Protein 6UAX (pdb70)

Sequence (514 aa):
GCKRGLAYGYHSKADMDVLSSPPAAVSWWYNWTHVVPDEGVRPDYYRTLGVDYVPMVWGGGGGNNLDSSAAAGRIASSEIPEGARFLLGFNEPNFGAQADLSAAEAAALWPHVEAVADARGLALVSPAVNFCGGDCQETDPFKYLDDFFAACSGCRVDYIGIHIYTGCKGEGDNQAQWLINHVETYKSSRFDKPLWLTEFACDSAGSLAEQKEFLVDALAYLENNEPRIAKKYAWFSGRADNVRHASLLGDDGELNELGQAYVSSAPQHACCKRGLAYGYHSKADMDVLSPAVSSWWYNWTHVPDEGVRPDYYRTLGVDYVPMVWGGGNLDSAAAGRIASEIPEGARFLLGFNEPNFGAQADLSAAEAAALWPHVEAVADARGLALVSPAVNFCGGDCQETDPFKYLDDFFAACSGCRVDYIGIHIYTGCKGEGDDNQAQWLINHVETYKSRFDKPLWLTEFACDSAGSLAEQKEFLVVDALAYLENEPRIAKYAWFSGRADNVRHASLLGDDGELNELGQAYVSAPQHA

B-factor: mean 14.83, std 9.63, range [4.92, 123.72]

Organism: Sorangium cellulosum (strain So ce56) (NCBI:txid448385)

Structure (mmCIF, N/CA/C/O backbone):
data_6UAX
#
_entry.id   6UAX
#
_cell.length_a   46.756
_cell.length_b   65.628
_cell.length_c   86.551
_cell.angle_alpha   90.000
_cell.angle_beta   95.960
_cell.angle_gamma   90.000
#
_symmetry.space_group_name_H-M   'P 1 21 1'
#
loop_
_entity.id
_entity.type
_entity.pdbx_description
1 polymer 'Hypothetical serine rich protein'
2 non-polymer 2-AMINO-2-HYDROXYMETHYL-PROPANE-1,3-DIOL
3 non-polymer '4-(2-HYDROXYETHYL)-1-PIPERAZINE ETHANESULFONIC ACID'
4 non-polymer 'CALCIUM ION'
5 non-polymer 'CHLORIDE ION'
6 water water
#
loop_
_atom_site.group_PDB
_atom_site.id
_atom_site.type_symbol
_atom_site.label_atom_id
_atom_site.label_alt_id
_atom_site.label_comp_id
_atom_site.label_asym_id
_atom_site.label_entity_id
_atom_site.label_seq_id
_atom_site.pdbx_PDB_ins_code
_atom_site.Cartn_x
_atom_site.Cartn_y
_atom_site.Cartn_z
_atom_site.occupancy
_atom_site.B_iso_or_equiv
_atom_site.auth_seq_id
_atom_site.auth_comp_id
_atom_site.auth_asym_id
_atom_site.auth_atom_id
_atom_site.pdbx_PDB_model_num
ATOM 1 N N . GLY A 1 93 ? -13.269 34.865 57.946 1.00 83.06 99 GLY A N 1
ATOM 2 C CA . GLY A 1 93 ? -12.750 34.772 59.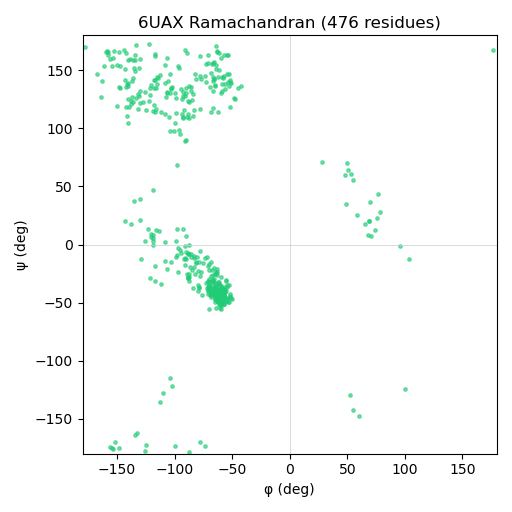351 1.00 118.08 99 GLY A CA 1
ATOM 3 C C . GLY A 1 93 ? -11.399 34.049 59.428 1.00 19.93 99 GLY A C 1
ATOM 4 O O . GLY A 1 93 ? -10.465 34.563 58.992 1.00 26.49 99 GLY A O 1
ATOM 5 N N . CYS A 1 94 ? -11.321 32.821 59.975 1.00 21.17 100 CYS A N 1
ATOM 6 C CA . CYS A 1 94 ? -10.026 32.182 60.292 1.00 19.65 100 CYS A CA 1
ATOM 7 C C . CYS A 1 94 ? -9.517 31.573 58.970 1.00 10.79 100 CYS A C 1
ATOM 8 O O . CYS A 1 94 ? -10.307 31.034 58.136 1.00 15.29 100 CYS A O 1
ATOM 11 N N . LYS A 1 95 ? -8.223 31.625 58.730 1.00 8.73 101 LYS A N 1
ATOM 12 C CA . LYS A 1 95 ? -7.700 31.329 57.379 1.00 9.01 101 LYS A CA 1
ATOM 13 C C . LYS A 1 95 ? -7.435 29.787 57.182 1.00 7.15 101 LYS A C 1
ATOM 14 O O . LYS A 1 95 ? -7.382 29.363 56.034 1.00 8.98 101 LYS A O 1
ATOM 20 N N . ARG A 1 96 ? -7.141 29.075 58.262 1.00 8.37 102 ARG A N 1
ATOM 21 C CA . ARG A 1 96 ? -6.453 27.738 58.134 1.00 8.65 102 ARG A CA 1
ATOM 22 C C . ARG A 1 96 ? -7.440 26.579 57.840 1.00 8.11 102 ARG A C 1
ATOM 23 O O . ARG A 1 96 ? -8.361 26.326 58.605 1.00 8.99 102 ARG A O 1
ATOM 31 N N . GLY A 1 97 ? -7.233 26.025 56.654 1.00 7.57 103 GLY A N 1
ATOM 32 C CA . GLY A 1 97 ? -8.092 24.947 56.139 1.00 8.76 103 GLY A CA 1
ATOM 33 C C . GLY A 1 97 ? -7.310 23.687 55.749 1.00 8.35 103 GLY A C 1
ATOM 34 O O . GLY A 1 97 ? -6.082 23.616 55.880 1.00 9.34 103 GLY A O 1
ATOM 35 N N . LEU A 1 98 ? -8.031 22.725 55.128 1.00 7.39 104 LEU A N 1
ATOM 36 C CA . LEU A 1 98 ? -7.432 21.500 54.629 1.00 7.53 104 LEU A CA 1
ATOM 37 C C . LEU A 1 98 ? -8.085 21.081 53.320 1.00 7.41 104 LEU A C 1
ATOM 38 O O . LEU A 1 98 ? -9.307 21.167 53.194 1.00 7.76 104 LEU A O 1
ATOM 43 N N . ALA A 1 99 ? -7.269 20.570 52.411 1.00 7.00 105 ALA A N 1
ATOM 44 C CA . ALA A 1 99 ? -7.735 19.995 51.160 1.00 6.71 105 ALA A CA 1
ATOM 45 C C . ALA A 1 99 ? -7.743 18.450 51.289 1.00 7.19 105 ALA A C 1
ATOM 46 O O . ALA A 1 99 ? -6.626 17.936 51.171 1.00 7.88 105 ALA A O 1
ATOM 48 N N . TYR A 1 100 ? -8.895 17.869 51.580 1.00 8.49 106 TYR A N 1
ATOM 49 C CA . TYR A 1 100 ? -8.915 16.404 51.885 1.00 9.71 106 TYR A CA 1
ATOM 50 C C . TYR A 1 100 ? -10.367 16.013 51.859 1.00 8.55 106 TYR A C 1
ATOM 51 O O . TYR A 1 100 ? -11.219 16.685 52.388 1.00 9.36 106 TYR A O 1
ATOM 60 N N . GLY A 1 101 ? -10.591 14.739 51.402 1.00 9.13 107 GLY A N 1
ATOM 61 C CA . GLY A 1 101 ? -11.987 14.267 51.228 1.00 9.43 107 GLY A CA 1
ATOM 62 C C . GLY A 1 101 ? -12.338 12.983 52.022 1.00 9.26 107 GLY A C 1
ATOM 63 O O . GLY A 1 101 ? -13.479 12.509 51.811 1.00 10.13 107 GLY A O 1
ATOM 64 N N . TYR A 1 102 ? -11.518 12.590 52.957 1.00 8.91 108 TYR A N 1
ATOM 65 C CA . TYR A 1 102 ? -11.717 11.272 53.653 1.00 9.68 108 TYR A CA 1
ATOM 66 C C . TYR A 1 102 ? -11.549 11.427 55.146 1.00 8.77 108 TYR A C 1
ATOM 67 O O . TYR A 1 102 ? -11.032 10.540 55.829 1.00 9.03 108 TYR A O 1
ATOM 76 N N . HIS A 1 103 ? -12.015 12.551 55.729 1.00 9.53 109 HIS A N 1
ATOM 77 C CA . HIS A 1 103 ? -12.017 12.716 57.187 1.00 9.55 109 HIS A CA 1
ATOM 78 C C . HIS A 1 103 ? -12.956 11.696 57.857 1.00 8.01 109 HIS A C 1
ATOM 79 O O . HIS A 1 103 ? -14.149 11.567 57.471 1.00 8.72 109 HIS A O 1
ATOM 86 N N . SER A 1 104 ? -12.476 11.133 58.951 1.00 7.34 110 SER A N 1
ATOM 87 C CA . SER A 1 104 ? -13.314 10.486 59.975 1.00 8.47 110 SER A CA 1
ATOM 88 C C . SER A 1 104 ? -13.708 11.507 61.031 1.00 8.67 110 SER A C 1
ATOM 89 O O . SER A 1 104 ? -13.118 12.640 61.117 1.00 8.45 110 SER A O 1
ATOM 92 N N . LYS A 1 105 ? -14.668 11.188 61.890 1.00 9.01 111 LYS A N 1
ATOM 93 C CA . LYS A 1 105 ? -14.963 12.023 63.055 1.00 7.84 111 LYS A CA 1
ATOM 94 C C . LYS A 1 105 ? -13.720 12.305 63.880 1.00 8.06 111 LYS A C 1
ATOM 95 O O . LYS A 1 105 ? -13.511 13.448 64.371 1.00 9.09 111 LYS A O 1
ATOM 101 N N . ALA A 1 106 ? -12.989 11.236 64.191 1.00 8.63 112 ALA A N 1
ATOM 102 C CA . ALA A 1 106 ? -11.794 11.383 65.031 1.00 9.44 112 ALA A CA 1
ATOM 103 C C . ALA A 1 106 ? -10.740 12.270 64.348 1.00 8.37 112 ALA A C 1
ATOM 104 O O . ALA A 1 106 ? -10.057 13.034 65.052 1.00 8.28 112 ALA A O 1
ATOM 106 N N . ASP A 1 107 ? -10.549 12.109 63.057 1.00 8.51 113 ASP A N 1
ATOM 107 C CA . ASP A 1 107 ? -9.647 13.012 62.309 1.00 7.98 113 ASP A CA 1
ATOM 108 C C . ASP A 1 107 ? -10.058 14.475 62.500 1.00 7.48 113 ASP A C 1
ATOM 109 O O . ASP A 1 107 ? -9.183 15.302 62.829 1.00 8.45 113 ASP A O 1
ATOM 114 N N . MET A 1 108 ? -11.341 14.742 62.327 1.00 8.66 114 MET A N 1
ATOM 115 C CA . MET A 1 108 ? -11.782 16.166 62.440 1.00 8.82 114 MET A CA 1
ATOM 116 C C . MET A 1 108 ? -11.703 16.634 63.908 1.00 8.52 114 MET A C 1
ATOM 117 O O . MET A 1 108 ? -11.363 17.802 64.160 1.00 9.25 114 MET A O 1
ATOM 122 N N . ASP A 1 109 ? -11.906 15.728 64.877 1.00 9.25 115 ASP A N 1
ATOM 123 C CA . ASP A 1 109 ? -11.721 16.090 66.305 1.00 9.44 115 ASP A CA 1
ATOM 124 C C . ASP A 1 109 ? -10.323 16.689 66.519 1.00 8.26 115 ASP A C 1
ATOM 125 O O . ASP A 1 109 ? -10.209 17.698 67.236 1.00 10.16 115 ASP A O 1
ATOM 130 N N . VAL A 1 110 ? -9.267 16.084 65.968 1.00 8.26 116 VAL A N 1
ATOM 131 C CA . VAL A 1 110 ? -7.888 16.498 66.304 1.00 8.50 116 VAL A CA 1
ATOM 132 C C . VAL A 1 110 ? -7.436 17.688 65.436 1.00 8.13 116 VAL A C 1
ATOM 133 O O . VAL A 1 110 ? -6.514 18.402 65.860 1.00 8.71 116 VAL A O 1
ATOM 137 N N . LEU A 1 111 ? -8.049 17.887 64.288 1.00 7.43 117 LEU A N 1
ATOM 138 C CA . LEU A 1 111 ? -7.695 19.014 63.395 1.00 8.11 117 LEU A CA 1
ATOM 139 C C . LEU A 1 111 ? -8.412 20.301 63.844 1.00 8.37 117 LEU A C 1
ATOM 140 O O . LEU A 1 111 ? -7.858 21.406 63.735 1.00 9.80 117 LEU A O 1
ATOM 145 N N A SER A 1 112 ? -9.689 20.183 64.215 0.57 8.63 118 SER A N 1
ATOM 146 N N B SER A 1 112 ? -9.630 20.208 64.352 0.43 9.22 118 SER A N 1
ATOM 147 C CA A SER A 1 112 ? -10.638 21.299 64.481 0.57 9.28 118 SER A CA 1
ATOM 148 C CA B SER A 1 112 ? -10.445 21.385 64.737 0.43 8.73 118 SER A CA 1
ATOM 149 C C A SER A 1 112 ? -10.136 22.327 65.493 0.57 8.85 118 SER A C 1
ATOM 150 C C B SER A 1 112 ? -10.364 21.679 66.224 0.43 8.95 118 SER A C 1
ATOM 151 O O A SER A 1 112 ? -10.685 23.439 65.490 0.57 10.78 118 SER A O 1
ATOM 152 O O B SER A 1 112 ? -10.135 20.730 66.985 0.43 11.48 118 SER A O 1
ATOM 157 N N A PRO A 1 113 ? -9.190 22.069 66.418 0.57 9.82 119 PRO A N 1
ATOM 158 N N B PRO A 1 113 ? -10.210 22.949 66.648 0.43 9.06 119 PRO A N 1
ATOM 159 C CA A PRO A 1 113 ? -8.740 23.164 67.280 0.57 9.14 119 PRO A CA 1
ATOM 160 C CA B PRO A 1 113 ? -10.783 24.112 65.956 0.43 9.23 119 PRO A CA 1
ATOM 161 C C A PRO A 1 113 ? -8.243 24.387 66.480 0.57 10.18 119 PRO A C 1
ATOM 162 C C B PRO A 1 113 ? -9.709 24.862 65.122 0.43 10.19 119 PRO A C 1
ATOM 163 O O A PRO A 1 113 ? -8.367 25.536 66.966 0.57 13.13 119 PRO A O 1
ATOM 164 O O B PRO A 1 113 ? -10.108 25.784 64.388 0.43 12.80 119 PRO A O 1
ATOM 171 N N A ALA A 1 114 ? -7.699 24.221 65.272 0.57 8.74 120 ALA A N 1
ATOM 172 N N B ALA A 1 114 ? -8.414 24.468 65.220 0.43 10.52 120 ALA A N 1
ATOM 173 C CA A ALA A 1 114 ? -7.125 25.317 64.445 0.57 9.75 120 ALA A CA 1
ATOM 174 C CA B ALA A 1 114 ? -7.259 25.152 64.551 0.43 10.46 120 ALA A CA 1
ATOM 175 C C A ALA A 1 114 ? -7.545 25.269 62.977 0.57 9.55 120 ALA A C 1
ATOM 176 C C B ALA A 1 114 ? -7.478 25.220 63.041 0.43 9.82 120 ALA A C 1
ATOM 177 O O A ALA A 1 114 ? -7.461 26.268 62.295 0.57 9.32 120 ALA A O 1
ATOM 178 O O B ALA A 1 114 ? -7.070 26.196 62.416 0.43 10.04 120 ALA A O 1
ATOM 181 N N . VAL A 1 115 ? -8.003 24.128 62.488 1.00 9.48 121 VAL A N 1
ATOM 182 C CA . VAL A 1 115 ? -8.414 23.980 61.077 1.00 9.72 121 VAL A CA 1
ATOM 183 C C . VAL A 1 115 ? -9.934 24.246 61.048 1.00 8.30 121 VAL A C 1
ATOM 184 O O . VAL A 1 115 ? -10.745 23.408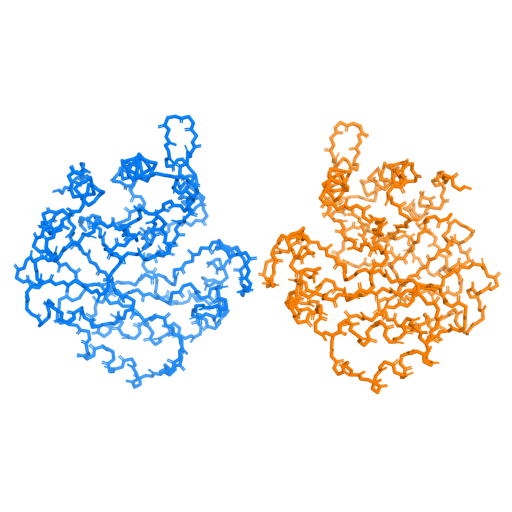 61.539 1.00 10.55 121 VAL A O 1
ATOM 188 N N . SER A 1 116 ? -10.255 25.450 60.576 1.00 7.97 122 SER A N 1
ATOM 189 C CA . SER A 1 116 ? -11.625 25.965 60.655 1.00 8.58 122 SER A CA 1
ATOM 190 C C . SER A 1 116 ? -12.470 25.719 59.411 1.00 8.41 122 SER A C 1
ATOM 191 O O . SER A 1 116 ? -13.688 26.018 59.483 1.00 8.80 122 SER A O 1
ATOM 194 N N . TRP A 1 117 ? -11.894 25.210 58.327 1.00 8.23 123 TRP A N 1
ATOM 195 C CA . TRP A 1 117 ? -12.670 24.944 57.108 1.00 8.24 123 TRP A CA 1
ATOM 196 C C . TRP A 1 117 ? -11.993 23.802 56.336 1.00 7.79 123 TRP A C 1
ATOM 197 O O . TRP A 1 117 ? -10.781 23.576 56.533 1.00 8.75 123 TRP A O 1
ATOM 208 N N . TRP A 1 118 ? -12.707 23.262 55.372 1.00 7.21 124 TRP A N 1
ATOM 209 C CA . TRP A 1 118 ? -12.074 22.296 54.441 1.00 7.69 124 TRP A CA 1
ATOM 210 C C . TRP A 1 118 ? -12.898 22.240 53.178 1.00 7.26 124 TRP A C 1
ATOM 211 O O . TRP A 1 118 ? -14.059 22.647 53.134 1.00 7.06 124 TRP A O 1
ATOM 222 N N . TYR A 1 119 ? -12.286 21.625 52.162 1.00 8.03 125 TYR A N 1
ATOM 223 C CA . TYR A 1 119 ? -13.000 21.281 50.944 1.00 7.94 125 TYR A CA 1
ATOM 224 C C . TYR A 1 119 ? -12.446 19.916 50.429 1.00 8.10 125 TYR A C 1
ATOM 225 O O . TYR A 1 119 ? -11.358 19.505 50.840 1.00 8.03 125 TYR A O 1
ATOM 234 N N . ASN A 1 120 ? -13.179 19.372 49.483 1.00 8.43 126 ASN A N 1
ATOM 235 C CA . ASN A 1 120 ? -12.894 17.942 49.108 1.00 9.81 126 ASN A CA 1
ATOM 236 C C . ASN A 1 120 ? -13.056 17.757 47.633 1.00 8.59 126 ASN A C 1
ATOM 237 O O . ASN A 1 120 ? -13.206 16.596 47.168 1.00 8.35 126 ASN A O 1
ATOM 242 N N . TRP A 1 121 ? -13.002 18.798 46.810 1.00 8.10 127 TRP A N 1
ATOM 243 C CA . TRP A 1 121 ? -13.068 18.725 45.328 1.00 8.29 127 TRP A CA 1
ATOM 244 C C . TRP A 1 121 ? -14.444 18.282 44.806 1.00 8.38 127 TRP A C 1
ATOM 245 O O . TRP A 1 121 ? -14.576 18.125 43.602 1.00 10.01 127 TRP A O 1
ATOM 256 N N . THR A 1 122 ? -15.437 18.171 45.669 1.00 8.53 128 THR A N 1
ATOM 257 C CA . THR A 1 122 ? -16.830 17.956 45.225 1.00 8.19 128 THR A CA 1
ATOM 258 C C . THR A 1 122 ? -17.771 18.901 45.932 1.00 7.55 128 THR A C 1
ATOM 259 O O . THR A 1 122 ? -17.253 19.931 46.499 1.00 9.99 128 THR A O 1
ATOM 263 N N . HIS A 1 123 ? -19.079 18.680 45.979 1.00 9.02 129 HIS A N 1
ATOM 264 C CA . HIS A 1 123 ? -20.019 19.641 46.616 1.00 8.32 129 HIS A CA 1
ATOM 265 C C . HIS A 1 123 ? -20.796 19.104 47.777 1.00 8.18 129 HIS A C 1
ATOM 266 O O . HIS A 1 123 ? -21.656 19.782 48.293 1.00 8.96 129 HIS A O 1
ATOM 273 N N . VAL A 1 124 ? -20.539 17.847 48.175 1.00 9.36 130 VAL A N 1
ATOM 274 C CA A VAL A 1 124 ? -21.138 17.137 49.358 0.46 10.70 130 VAL A CA 1
ATOM 275 C CA B VAL A 1 124 ? -21.128 17.278 49.417 0.54 9.62 130 VAL A CA 1
ATOM 276 C C . VAL A 1 124 ? -19.991 16.834 50.321 1.00 9.33 130 VAL A C 1
ATOM 277 O O . VAL A 1 124 ? -18.962 16.355 49.887 1.00 9.18 130 VAL A O 1
ATOM 284 N N . PRO A 1 125 ? -20.130 17.125 51.612 1.00 9.68 131 PRO A N 1
ATOM 285 C CA . PRO A 1 125 ? -19.057 16.890 52.569 1.00 10.03 131 PRO A CA 1
ATOM 286 C C . PRO A 1 125 ? -18.756 15.392 52.747 1.00 9.25 131 PRO A C 1
ATOM 287 O O . PRO A 1 125 ? -19.588 14.484 52.471 1.00 10.48 131 PRO A O 1
ATOM 291 N N . ASP A 1 126 ? -17.524 15.103 53.196 1.00 8.83 132 ASP A N 1
ATOM 292 C CA . ASP A 1 126 ? -17.015 13.728 53.468 1.00 9.68 132 ASP A CA 1
ATOM 293 C C . ASP A 1 126 ? -18.064 12.926 54.228 1.00 9.25 132 ASP A C 1
ATOM 294 O O . ASP A 1 126 ? -18.615 13.339 55.235 1.00 10.54 132 ASP A O 1
ATOM 299 N N . GLU A 1 127 ? -18.255 11.702 53.782 1.00 11.17 133 GLU A N 1
ATOM 300 C CA . GLU A 1 127 ? -19.280 10.796 54.347 1.00 14.68 133 GLU A CA 1
ATOM 301 C C . GLU A 1 127 ? -19.061 10.605 55.855 1.00 12.39 133 GLU A C 1
ATOM 302 O O . GLU A 1 127 ? -20.069 10.567 56.596 1.00 13.05 133 GLU A O 1
ATOM 308 N N . GLY A 1 128 ? -17.805 10.494 56.301 1.00 13.68 134 GLY A N 1
ATOM 309 C CA . GLY A 1 128 ? -17.523 10.171 57.702 1.00 11.83 134 GLY A CA 1
ATOM 310 C C . GLY A 1 128 ? -18.013 11.222 58.682 1.00 10.82 134 GLY A C 1
ATOM 311 O O . GLY A 1 128 ? -18.093 10.933 59.874 1.00 12.11 134 GLY A O 1
ATOM 312 N N . VAL A 1 129 ? -18.237 12.471 58.244 1.00 9.23 135 VAL A N 1
ATOM 313 C CA . VAL A 1 129 ? -18.561 13.610 59.167 1.00 9.69 135 VAL A CA 1
ATOM 314 C C . VAL A 1 129 ? -19.918 14.240 58.848 1.00 10.34 135 VAL A C 1
ATOM 315 O O . VAL A 1 129 ? -20.251 15.285 59.475 1.00 9.98 135 VAL A O 1
ATOM 319 N N . ARG A 1 130 ? -20.677 13.656 57.925 1.00 10.44 136 ARG A N 1
ATOM 320 C CA . ARG A 1 130 ? -21.957 14.255 57.460 1.00 12.79 136 ARG A CA 1
ATOM 321 C C . ARG A 1 130 ? -23.146 13.465 57.974 1.00 10.71 136 ARG A C 1
ATOM 322 O O . ARG A 1 130 ? -22.999 12.249 58.151 1.00 12.47 136 ARG A O 1
ATOM 330 N N . PRO A 1 131 ? -24.333 14.086 58.118 1.00 11.78 137 PRO A N 1
ATOM 331 C CA . PRO A 1 131 ? -24.581 15.517 57.829 1.00 12.90 137 PRO A CA 1
ATOM 332 C C . PRO A 1 131 ? -24.354 16.522 58.960 1.00 10.15 137 PRO A C 1
ATOM 333 O O . PRO A 1 131 ? -24.372 17.700 58.736 1.00 11.19 137 PRO A O 1
ATOM 337 N N . ASP A 1 132 ? -24.114 16.040 60.189 1.00 10.49 138 ASP A N 1
ATOM 338 C CA . ASP A 1 132 ? -24.159 16.894 61.381 1.00 9.79 138 ASP A CA 1
ATOM 339 C C . ASP A 1 132 ? -22.801 17.114 62.060 1.00 9.14 138 ASP A C 1
ATOM 340 O O . ASP A 1 132 ? -22.652 18.172 62.652 1.00 11.20 138 ASP A O 1
ATOM 345 N N . TYR A 1 133 ? -21.883 16.148 62.068 1.00 10.32 139 TYR A N 1
ATOM 346 C CA . TYR A 1 133 ? -20.752 16.171 63.010 1.00 9.70 139 TYR A CA 1
ATOM 347 C C . TYR A 1 133 ? -19.852 17.393 62.760 1.00 8.49 139 TYR A C 1
ATOM 348 O O . TYR A 1 133 ? -19.498 18.086 63.714 1.00 9.30 139 TYR A O 1
ATOM 357 N N . TYR A 1 134 ? -19.515 17.650 61.497 1.00 8.61 140 TYR A N 1
ATOM 358 C CA . TYR A 1 134 ? -18.666 18.834 61.202 1.00 8.57 140 TYR A CA 1
ATOM 359 C C . TYR A 1 134 ? -19.337 20.132 61.664 1.00 8.68 140 TYR A C 1
ATOM 360 O O . TYR A 1 134 ? -18.618 21.067 62.062 1.00 9.12 140 TYR A O 1
ATOM 369 N N . ARG A 1 135 ? -20.667 20.193 61.524 1.00 8.90 141 ARG A N 1
ATOM 370 C CA . ARG A 1 135 ? -21.404 21.401 61.930 1.00 10.00 141 ARG A CA 1
ATOM 371 C C . ARG A 1 135 ? -21.366 21.562 63.449 1.00 10.09 141 ARG A C 1
ATOM 372 O O . ARG A 1 135 ? -21.196 22.707 63.930 1.00 11.90 141 ARG A O 1
ATOM 380 N N . THR A 1 136 ? -21.532 20.451 64.157 1.00 10.84 142 THR A N 1
ATOM 381 C CA . THR A 1 136 ? -21.466 20.497 65.625 1.00 11.74 142 THR A CA 1
ATOM 382 C C . THR A 1 136 ? -20.066 20.987 66.051 1.00 10.22 142 THR A C 1
ATOM 383 O O . THR A 1 136 ? -19.996 21.797 66.994 1.00 12.92 142 THR A O 1
ATOM 387 N N . LEU A 1 137 ? -18.997 20.580 65.356 1.00 10.50 143 LEU A N 1
ATOM 388 C CA . LEU A 1 137 ? -17.598 21.007 65.687 1.00 11.08 143 LEU A CA 1
ATOM 389 C C . LEU A 1 137 ? -17.340 22.469 65.239 1.00 12.18 143 LEU A C 1
ATOM 390 O O . LEU A 1 137 ? -16.358 22.982 65.613 1.00 15.44 143 LEU A O 1
ATOM 395 N N . GLY A 1 138 ? -18.182 22.996 64.385 1.00 11.01 144 GLY A N 1
ATOM 396 C CA . GLY A 1 138 ? -18.096 24.363 63.858 1.00 11.46 144 GLY A CA 1
ATOM 397 C C . GLY A 1 138 ? -17.051 24.513 62.768 1.00 10.79 144 GLY A C 1
ATOM 398 O O . GLY A 1 138 ? -16.532 25.604 62.558 1.00 14.17 144 GLY A O 1
ATOM 399 N N . VAL A 1 139 ? -16.779 23.455 62.045 1.00 9.91 145 VAL A N 1
ATOM 400 C CA . VAL A 1 139 ? -15.870 23.513 60.884 1.00 10.26 145 VAL A CA 1
ATOM 401 C C . VAL A 1 139 ? -16.705 23.829 59.663 1.00 9.18 145 VAL A C 1
ATOM 402 O O . VAL A 1 139 ? -17.714 23.190 59.418 1.00 11.70 145 VAL A O 1
ATOM 406 N N . ASP A 1 140 ? -16.239 24.759 58.834 1.00 8.50 146 ASP A N 1
ATOM 407 C CA . ASP A 1 140 ? -16.976 25.159 57.633 1.00 8.93 146 ASP A CA 1
ATOM 408 C C . ASP A 1 140 ? -16.639 24.210 56.474 1.00 7.87 146 ASP A C 1
ATOM 409 O O . ASP A 1 140 ? -15.462 24.083 56.165 1.00 9.61 146 ASP A O 1
ATOM 414 N N . TYR A 1 141 ? -17.648 23.779 55.736 1.00 7.48 147 TYR A N 1
ATOM 415 C CA . TYR A 1 141 ? -17.474 22.988 54.487 1.00 7.77 147 TYR A CA 1
ATOM 416 C C . TYR A 1 141 ? -17.635 23.977 53.320 1.00 7.02 147 TYR A C 1
ATOM 417 O O . TYR A 1 141 ? -18.631 24.666 53.265 1.00 7.97 147 TYR A O 1
ATOM 426 N N . VAL A 1 142 ? -16.664 23.905 52.408 1.00 7.29 148 VAL A N 1
ATOM 427 C CA . VAL A 1 142 ? -16.702 24.737 51.164 1.00 6.52 148 VAL A CA 1
ATOM 428 C C . VAL A 1 142 ? -16.906 23.793 49.986 1.00 5.99 148 VAL A C 1
ATOM 429 O O . VAL A 1 142 ? -15.997 23.053 49.664 1.00 7.34 148 VAL A O 1
ATOM 433 N N . PRO A 1 143 ? -18.048 23.887 49.299 1.00 5.94 149 PRO A N 1
ATOM 434 C CA . PRO A 1 143 ? -18.272 23.109 48.095 1.00 6.36 149 PRO A CA 1
ATOM 435 C C . PRO A 1 143 ? -17.454 23.558 46.900 1.00 7.33 149 PRO A C 1
ATOM 436 O O . PRO A 1 143 ? -17.087 24.800 46.832 1.00 7.98 149 PRO A O 1
ATOM 440 N N . MET A 1 144 ? -17.305 22.770 45.862 1.00 7.32 150 MET A N 1
ATOM 441 C CA . MET A 1 144 ? -16.618 23.000 44.612 1.00 7.21 150 MET A CA 1
ATOM 442 C C . MET A 1 144 ? -17.448 22.492 43.436 1.00 6.48 150 MET A C 1
ATOM 443 O O . MET A 1 144 ? -18.050 21.386 43.551 1.00 9.23 150 MET A O 1
ATOM 448 N N . VAL A 1 145 ? -17.427 23.199 42.298 1.00 7.23 151 VAL A N 1
ATOM 449 C CA . VAL A 1 145 ? -17.768 22.648 40.966 1.00 7.53 151 VAL A CA 1
ATOM 450 C C . VAL A 1 145 ? -16.436 22.351 40.314 1.00 8.26 151 VAL A C 1
ATOM 451 O O . VAL A 1 145 ? -15.755 23.268 39.831 1.00 8.26 151 VAL A O 1
ATOM 455 N N . TRP A 1 146 ? -16.053 21.035 40.241 1.00 9.44 152 TRP A N 1
ATOM 456 C CA . TRP A 1 146 ? -14.666 20.708 39.867 1.00 8.97 152 TRP A CA 1
ATOM 457 C C . TRP A 1 146 ? -14.401 21.010 38.392 1.00 8.43 152 TRP A C 1
ATOM 458 O O . TRP A 1 146 ? -13.259 21.406 38.016 1.00 8.80 152 TRP A O 1
ATOM 469 N N . GLY A 1 147 ? -15.382 20.697 37.543 1.00 8.05 153 GLY A N 1
ATOM 470 C CA . GLY A 1 147 ? -15.170 20.783 36.106 1.00 8.75 153 GLY A CA 1
ATOM 471 C C . GLY A 1 147 ? -16.410 21.138 35.336 1.00 8.47 153 GLY A C 1
ATOM 472 O O . GLY A 1 147 ? -17.461 21.423 35.931 1.00 9.50 153 GLY A O 1
ATOM 473 N N A GLY A 1 148 ? -16.225 21.138 34.017 0.61 8.62 154 GLY A N 1
ATOM 474 N N B GLY A 1 148 ? -16.334 21.102 34.001 0.39 8.54 154 GLY A N 1
ATOM 475 C CA A GLY A 1 148 ? -17.205 21.658 33.066 0.61 8.90 154 GLY A CA 1
ATOM 476 C CA B GLY A 1 148 ? -17.512 21.323 33.137 0.39 7.97 154 GLY A CA 1
ATOM 477 C C A GLY A 1 148 ? -18.112 20.622 32.462 0.61 7.90 154 GLY A C 1
ATOM 478 C C B GLY A 1 148 ? -17.896 20.120 32.293 0.39 7.95 154 GLY A C 1
ATOM 479 O O A GLY A 1 148 ? -18.949 21.058 31.655 0.61 10.59 154 GLY A O 1
ATOM 480 O O B GLY A 1 148 ? -18.325 20.335 31.137 0.39 9.25 154 GLY A O 1
ATOM 481 N N A GLY A 1 149 ? -18.024 19.353 32.881 0.61 9.36 155 GLY A N 1
ATOM 482 N N B GLY A 1 149 ? -17.887 18.924 32.897 0.39 9.11 155 GLY A N 1
ATOM 483 C CA A GLY A 1 149 ? -18.777 18.272 32.226 0.61 9.09 155 GLY A CA 1
ATOM 484 C CA B GLY A 1 149 ? -18.098 17.632 32.202 0.39 10.62 155 GLY A CA 1
ATOM 485 C C A GLY A 1 149 ? -20.188 18.165 32.772 0.61 10.13 155 GLY A C 1
ATOM 486 C C B GLY A 1 149 ? -19.550 17.392 31.759 0.39 11.61 155 GLY A C 1
ATOM 487 O O A GLY A 1 149 ? -20.398 18.386 33.985 0.61 13.54 155 GLY A O 1
ATOM 488 O O B GLY A 1 149 ? -19.724 16.829 30.660 0.39 15.09 155 GLY A O 1
ATOM 489 N N A ASN A 1 150 ? -21.126 17.865 31.888 0.61 11.32 156 ASN A N 1
ATOM 490 N N B ASN A 1 150 ? -20.567 17.790 32.554 0.39 12.09 156 ASN A N 1
ATOM 491 C CA A ASN A 1 150 ? -22.524 17.552 32.255 0.61 11.71 156 ASN A CA 1
ATOM 492 C CA B ASN A 1 150 ? -22.017 17.680 32.188 0.39 11.80 156 ASN A CA 1
ATOM 493 C C A ASN A 1 150 ? -23.168 18.766 32.905 0.61 10.41 156 ASN A C 1
ATOM 494 C C B ASN A 1 150 ? -22.783 18.727 33.004 0.39 11.53 156 ASN A C 1
ATOM 495 O O A ASN A 1 150 ? -24.052 18.568 33.720 0.61 11.14 156 ASN A O 1
ATOM 496 O O B ASN A 1 150 ? -23.361 18.376 34.045 0.39 10.94 156 ASN A O 1
ATOM 505 N N . LEU A 1 151 ? -22.748 19.975 32.525 1.00 10.37 157 LEU A N 1
ATOM 506 C CA . LEU A 1 151 ? -23.155 21.163 33.270 1.00 10.35 157 LEU A CA 1
ATOM 507 C C . LEU A 1 151 ? -24.201 21.940 32.448 1.00 11.53 157 LEU A C 1
ATOM 508 O O . LEU A 1 151 ? -23.889 22.366 31.357 1.00 17.21 157 LEU A O 1
ATOM 513 N N . ASP A 1 152 ? -25.363 22.183 33.032 1.00 9.58 158 ASP A N 1
ATOM 514 C CA . ASP A 1 152 ? -26.461 23.032 32.490 1.00 9.91 158 ASP A CA 1
ATOM 515 C C . ASP A 1 152 ? -27.309 23.567 33.668 1.00 9.98 158 ASP A C 1
ATOM 516 O O . ASP A 1 152 ? -26.951 23.347 34.851 1.00 9.99 158 ASP A O 1
ATOM 521 N N . SER A 1 153 ? -28.408 24.264 33.370 1.00 9.31 159 SER A N 1
ATOM 522 C CA A SER A 1 153 ? -29.282 24.839 34.429 0.56 10.32 159 SER A CA 1
ATOM 523 C CA B SER A 1 153 ? -29.272 24.843 34.430 0.44 10.47 159 SER A CA 1
ATOM 524 C C . SER A 1 153 ? -29.802 23.720 35.353 1.00 9.56 159 SER A C 1
ATOM 525 O O . SER A 1 153 ? -29.835 23.921 36.579 1.00 10.28 159 SER A O 1
ATOM 530 N N . ALA A 1 154 ? -30.245 22.593 34.812 1.00 10.66 160 ALA A N 1
ATOM 531 C CA . ALA A 1 154 ? -30.767 21.502 35.639 1.00 11.43 160 ALA A CA 1
ATOM 532 C C . ALA A 1 154 ? -29.674 21.016 36.618 1.00 10.52 160 ALA A C 1
ATOM 533 O O . ALA A 1 154 ? -29.981 20.843 37.801 1.00 11.41 160 ALA A O 1
ATOM 535 N N . ALA A 1 155 ? -28.438 20.820 36.147 1.00 9.90 161 ALA A N 1
ATOM 536 C CA . ALA A 1 155 ? -27.326 20.436 37.015 1.00 10.28 161 ALA A CA 1
ATOM 537 C C . ALA A 1 155 ? -27.094 21.505 38.082 1.00 8.92 161 ALA A C 1
ATOM 538 O O . ALA A 1 155 ? -26.872 21.113 39.268 1.00 10.27 161 ALA A O 1
ATOM 540 N N . ALA A 1 156 ? -27.148 22.776 37.700 1.00 8.73 162 ALA A N 1
ATOM 541 C CA . ALA A 1 156 ? -26.966 23.856 38.698 1.00 8.90 162 ALA A CA 1
ATOM 542 C C . ALA A 1 156 ? -28.029 23.699 39.806 1.00 8.54 162 ALA A C 1
ATOM 543 O O . ALA A 1 156 ? -27.724 23.911 41.008 1.00 10.23 162 ALA A O 1
ATOM 545 N N . GLY A 1 157 ? -29.263 23.459 39.422 1.00 10.07 163 GLY A N 1
ATOM 546 C CA . GLY A 1 157 ? -30.325 23.279 40.414 1.00 9.58 163 GLY A CA 1
ATOM 547 C C . GLY A 1 157 ? -30.029 22.136 41.362 1.00 10.39 163 GLY A C 1
ATOM 548 O O . GLY A 1 157 ? -30.283 22.259 42.575 1.00 12.59 163 GLY A O 1
ATOM 549 N N . ARG A 1 158 ? -29.619 20.994 40.824 1.00 10.52 164 ARG A N 1
ATOM 550 C CA . ARG A 1 158 ? -29.298 19.822 41.634 1.00 10.52 164 ARG A CA 1
ATOM 551 C C . ARG A 1 158 ? -28.185 20.179 42.628 1.00 8.79 164 ARG A C 1
ATOM 552 O O . ARG A 1 158 ? -28.276 19.791 43.793 1.00 11.50 164 ARG A O 1
ATOM 560 N N . ILE A 1 159 ? -27.085 20.742 42.103 1.00 9.60 165 ILE A N 1
ATOM 561 C CA . ILE A 1 159 ? -25.938 21.064 42.982 1.00 9.28 165 ILE A CA 1
ATOM 562 C C . ILE A 1 159 ? -26.450 21.997 44.087 1.00 7.94 165 ILE A C 1
ATOM 563 O O . ILE A 1 159 ? -26.071 21.792 45.239 1.00 8.37 165 ILE A O 1
ATOM 568 N N . ALA A 1 160 ? -27.223 23.017 43.730 1.00 8.44 166 ALA A N 1
ATOM 569 C CA . ALA A 1 160 ? -27.709 23.972 44.764 1.00 8.78 166 ALA A CA 1
ATOM 570 C C . ALA A 1 160 ? -28.530 23.249 45.855 1.00 8.27 166 ALA A C 1
ATOM 571 O O . ALA A 1 160 ? -28.434 23.610 47.031 1.00 9.46 166 ALA A O 1
ATOM 573 N N A SER A 1 161 ? -29.354 22.282 45.487 0.61 9.89 167 SER A N 1
ATOM 574 N N B SER A 1 161 ? -29.301 22.244 45.429 0.39 11.59 167 SER A N 1
ATOM 575 C CA A SER A 1 161 ? -30.185 21.553 46.485 0.61 9.21 167 SER A CA 1
ATOM 576 C CA B SER A 1 161 ? -30.171 21.406 46.301 0.39 13.02 167 SER A CA 1
ATOM 577 C C A SER A 1 161 ? -29.354 20.465 47.229 0.61 8.83 167 SER A C 1
ATOM 578 C C B SER A 1 161 ? -29.299 20.544 47.235 0.39 10.45 167 SER A C 1
ATOM 579 O O A SER A 1 161 ? -29.827 20.006 48.310 0.61 10.24 167 SER A O 1
ATOM 580 O O B SER A 1 161 ? -29.634 20.426 48.440 0.39 11.12 167 SER A O 1
ATOM 585 N N . GLU A 1 162 ? -28.177 20.035 46.718 1.00 8.86 168 GLU A N 1
ATOM 586 C CA . GLU A 1 162 ? -27.318 19.044 47.401 1.00 10.08 168 GLU A CA 1
ATOM 587 C C . GLU A 1 162 ? -26.256 19.652 48.336 1.00 9.78 168 GLU A C 1
ATOM 588 O O . GLU A 1 162 ? -25.895 19.032 49.341 1.00 11.02 168 GLU A O 1
ATOM 594 N N . ILE A 1 163 ? -25.770 20.855 48.022 1.00 8.55 169 ILE A N 1
ATOM 595 C CA . ILE A 1 163 ? -24.790 21.503 48.915 1.00 8.77 169 ILE A CA 1
ATOM 596 C C . ILE A 1 163 ? -25.464 21.651 50.279 1.00 7.67 169 ILE A C 1
ATOM 597 O O . ILE A 1 163 ? -26.657 22.003 50.375 1.00 8.18 169 ILE A O 1
ATOM 602 N N . PRO A 1 164 ? -24.756 21.380 51.376 1.00 7.57 170 PRO A N 1
ATOM 603 C CA . PRO A 1 164 ? -25.409 21.415 52.672 1.00 8.23 170 PRO A CA 1
ATOM 604 C C . PRO A 1 164 ? -25.847 22.815 53.103 1.00 7.67 170 PRO A C 1
ATOM 605 O O . PRO A 1 164 ? -25.286 23.849 52.670 1.00 8.80 170 PRO A O 1
ATOM 609 N N . GLU A 1 165 ? -26.868 22.836 53.993 1.00 8.56 171 GLU A N 1
ATOM 610 C CA . GLU A 1 165 ? -27.168 24.062 54.745 1.00 8.69 171 GLU A CA 1
ATOM 611 C C . GLU A 1 165 ? -25.884 24.525 55.441 1.00 8.64 171 GLU A C 1
ATOM 612 O O . GLU A 1 165 ? -25.147 23.746 55.994 1.00 9.34 171 GLU A O 1
ATOM 618 N N . GLY A 1 166 ? -25.702 25.821 55.421 1.00 8.28 172 GLY A N 1
ATOM 619 C CA . GLY A 1 166 ? -24.601 26.509 56.109 1.00 9.21 172 GLY A CA 1
ATOM 620 C C . GLY A 1 166 ? -23.465 26.981 55.200 1.00 8.36 172 GLY A C 1
ATOM 621 O O . GLY A 1 166 ? -22.615 27.782 55.656 1.00 9.41 172 GLY A O 1
ATOM 622 N N . ALA A 1 167 ? -23.462 26.504 53.961 1.00 8.19 173 ALA A N 1
ATOM 623 C CA . ALA A 1 167 ? -22.424 26.937 53.009 1.00 7.66 173 ALA A CA 1
ATOM 624 C C . ALA A 1 167 ? -22.436 28.467 52.848 1.00 7.56 173 ALA A C 1
ATOM 625 O O . ALA A 1 167 ? -23.505 29.033 52.768 1.00 8.23 173 ALA A O 1
ATOM 627 N N . ARG A 1 168 ? -21.221 28.986 52.672 1.00 7.59 174 ARG A N 1
ATOM 628 C CA . ARG A 1 168 ? -21.037 30.432 52.392 1.00 7.63 174 ARG A CA 1
ATOM 629 C C . ARG A 1 168 ? -20.165 30.738 51.176 1.00 7.40 174 ARG A C 1
ATOM 630 O O . ARG A 1 168 ? -20.142 31.899 50.747 1.00 8.02 174 ARG A O 1
ATOM 638 N N . PHE A 1 169 ? -19.441 29.793 50.609 1.00 7.40 175 PHE A N 1
ATOM 639 C CA . PHE A 1 169 ? -18.489 29.964 49.539 1.00 7.69 175 PHE A CA 1
ATOM 640 C C . PHE A 1 169 ? -18.703 28.870 48.494 1.00 8.34 175 PHE A C 1
ATOM 641 O O . PHE A 1 169 ? -19.168 27.726 48.867 1.00 9.08 175 PHE A O 1
ATOM 649 N N . LEU A 1 170 ? -18.256 29.092 47.285 1.00 7.05 176 LEU A N 1
ATOM 650 C CA . LEU A 1 170 ? -18.264 28.084 46.199 1.00 7.10 176 LEU A CA 1
ATOM 651 C C . LEU A 1 170 ? -16.984 28.228 45.435 1.00 7.15 176 LEU A C 1
ATOM 652 O O . LEU A 1 170 ? -16.678 29.342 44.906 1.00 7.83 176 LEU A O 1
ATOM 657 N N . LEU A 1 171 ? -16.233 27.155 45.292 1.00 7.17 177 LEU A N 1
ATOM 658 C CA . LEU A 1 171 ? -15.016 27.111 44.509 1.00 7.18 177 LEU A CA 1
ATOM 659 C C . LEU A 1 171 ? -15.314 26.786 43.065 1.00 7.16 177 LEU A C 1
ATOM 660 O O . LEU A 1 171 ? -16.003 25.750 42.751 1.00 8.35 177 LEU A O 1
ATOM 665 N N . GLY A 1 172 ? -14.706 27.469 42.114 1.00 8.37 178 GLY A N 1
ATOM 666 C CA . GLY A 1 172 ? -14.738 27.163 40.713 1.00 8.11 178 GLY A CA 1
ATOM 667 C C . GLY A 1 172 ? -13.820 26.016 40.285 1.00 8.66 178 GLY A C 1
ATOM 668 O O . GLY A 1 172 ? -13.168 25.380 41.144 1.00 8.35 178 GLY A O 1
ATOM 669 N N . PHE A 1 173 ? -13.678 25.855 38.992 1.00 8.99 179 PHE A N 1
ATOM 670 C CA . PHE A 1 173 ? -13.091 24.624 38.411 1.00 9.29 179 PHE A CA 1
ATOM 671 C C . PHE A 1 173 ? -11.659 24.412 38.843 1.00 9.22 179 PHE A C 1
ATOM 672 O O . PHE A 1 173 ? -10.869 25.364 39.012 1.00 8.89 179 PHE A O 1
ATOM 680 N N . ASN A 1 174 ? -11.288 23.112 39.034 1.00 9.60 180 ASN A N 1
ATOM 681 C CA . ASN A 1 174 ? -9.950 22.770 39.526 1.00 9.78 180 ASN A CA 1
ATOM 682 C C . ASN A 1 174 ? -8.925 22.606 38.423 1.00 7.05 180 ASN A C 1
ATOM 683 O O . ASN A 1 174 ? -9.026 21.708 37.545 1.00 8.99 180 ASN A O 1
ATOM 688 N N . GLU A 1 175 ? -7.938 23.512 38.343 1.00 8.79 181 GLU A N 1
ATOM 689 C CA . GLU A 1 175 ? -6.783 23.428 37.447 1.00 8.06 181 GLU A CA 1
ATOM 690 C C . GLU A 1 175 ? -7.287 23.271 36.036 1.00 7.87 181 GLU A C 1
ATOM 691 O O . GLU A 1 175 ? -6.820 22.392 35.260 1.00 8.92 181 GLU A O 1
ATOM 697 N N . PRO A 1 176 ? -8.149 24.176 35.500 1.00 7.30 182 PRO A N 1
ATOM 698 C CA . PRO A 1 176 ? -8.658 24.037 34.135 1.00 7.87 182 PRO A CA 1
ATOM 699 C C . PRO A 1 176 ? -7.554 24.148 33.078 1.00 7.55 182 PRO A C 1
ATOM 700 O O . PRO A 1 176 ? -7.730 23.704 31.952 1.00 7.82 182 PRO A O 1
ATOM 704 N N . ASN A 1 177 ? -6.446 24.838 33.446 1.00 8.14 183 ASN A N 1
ATOM 705 C CA . ASN A 1 177 ? -5.340 24.992 32.493 1.00 8.35 183 ASN A CA 1
ATOM 706 C C . ASN A 1 177 ? -4.522 23.723 32.227 1.00 7.42 183 ASN A C 1
ATOM 707 O O . ASN A 1 177 ? -3.683 23.718 31.347 1.00 8.44 183 ASN A O 1
ATOM 712 N N . PHE A 1 178 ? -4.756 22.704 33.050 1.00 8.70 184 PHE A N 1
ATOM 713 C CA . PHE A 1 178 ? -4.124 21.376 32.935 1.00 8.63 184 PHE A CA 1
ATOM 714 C C . PHE A 1 178 ? -5.018 20.433 32.126 1.00 8.73 184 PHE A C 1
ATOM 715 O O . PHE A 1 178 ? -6.187 20.208 32.481 1.00 9.45 184 PHE A O 1
ATOM 723 N N . GLY A 1 179 ? -4.448 19.849 31.075 1.00 8.96 185 GLY A N 1
ATOM 724 C CA . GLY A 1 179 ? -5.144 18.757 30.327 1.00 10.25 185 GLY A CA 1
ATOM 725 C C . GLY A 1 179 ? -5.585 17.577 31.184 1.00 10.15 185 GLY A C 1
ATOM 726 O O . GLY A 1 179 ? -6.615 17.018 30.833 1.00 10.66 185 GLY A O 1
ATOM 727 N N . ALA A 1 180 ? -4.871 17.280 32.242 1.00 10.70 186 ALA A N 1
ATOM 728 C CA . ALA A 1 180 ? -5.192 16.114 33.088 1.00 11.34 186 ALA A CA 1
ATOM 729 C C . ALA A 1 180 ? -6.212 16.482 34.177 1.00 11.26 186 ALA A C 1
ATOM 730 O O . ALA A 1 180 ? -6.593 15.582 34.941 1.00 12.45 186 ALA A O 1
ATOM 732 N N . GLN A 1 181 ? -6.562 17.761 34.365 1.00 9.34 187 GLN A N 1
ATOM 733 C CA . GLN A 1 181 ? -7.554 18.156 35.368 1.00 9.03 187 GLN A CA 1
ATOM 734 C C . GLN A 1 181 ? -8.838 18.635 34.686 1.00 8.69 187 GLN A C 1
ATOM 735 O O . GLN A 1 181 ? -9.354 18.014 33.770 1.00 9.72 187 GLN A O 1
ATOM 741 N N . ALA A 1 182 ? -9.387 19.854 35.001 1.00 11.57 188 ALA A N 1
ATOM 742 C CA . ALA A 1 182 ? -10.702 20.251 34.426 1.00 10.46 188 ALA A CA 1
ATOM 743 C C . ALA A 1 182 ? -10.580 20.532 32.910 1.00 12.68 188 ALA A C 1
ATOM 744 O O . ALA A 1 182 ? -11.560 20.425 32.219 1.00 13.54 188 ALA A O 1
ATOM 746 N N . ASP A 1 183 ? -9.363 20.841 32.411 1.00 11.01 189 ASP A N 1
ATOM 747 C CA . ASP A 1 183 ? -9.111 20.824 30.946 1.00 11.00 189 ASP A CA 1
ATOM 748 C C . ASP A 1 183 ? -10.135 21.677 30.190 1.00 8.70 189 ASP A C 1
ATOM 749 O O . ASP A 1 183 ? -10.862 21.244 29.291 1.00 9.97 189 ASP A O 1
ATOM 754 N N . LEU A 1 184 ? -10.136 22.992 30.529 1.00 8.15 190 LEU A N 1
ATOM 755 C CA . LEU A 1 184 ? -10.995 24.001 29.868 1.00 7.57 190 LEU A CA 1
ATOM 756 C C . LEU A 1 184 ? -10.100 25.190 29.456 1.00 7.31 190 LEU A C 1
ATOM 757 O O . LEU A 1 184 ? -9.367 25.710 30.331 1.00 8.39 190 LEU A O 1
ATOM 762 N N . SER A 1 185 ? -10.243 25.648 28.197 1.00 8.40 191 SER A N 1
ATOM 763 C CA . SER A 1 185 ? -9.632 26.958 27.863 1.00 9.05 191 SER A CA 1
ATOM 764 C C . SER A 1 185 ? -10.241 28.027 28.782 1.00 9.75 191 SER A C 1
ATOM 765 O O . SER A 1 185 ? -11.375 27.881 29.282 1.00 10.07 191 SER A O 1
ATOM 768 N N . ALA A 1 186 ? -9.531 29.171 28.916 1.00 8.77 192 ALA A N 1
ATOM 769 C CA . ALA A 1 186 ? -10.082 30.320 29.668 1.00 9.11 192 ALA A CA 1
ATOM 770 C C . ALA A 1 186 ? -11.434 30.728 29.064 1.00 13.75 192 ALA A C 1
ATOM 771 O O . ALA A 1 186 ? -12.377 30.978 29.791 1.00 10.11 192 ALA A O 1
ATOM 773 N N . ALA A 1 187 ? -11.558 30.686 27.752 1.00 11.54 193 ALA A N 1
ATOM 774 C CA . ALA A 1 187 ? -12.828 31.023 27.083 1.00 8.76 193 ALA A CA 1
ATOM 775 C C . ALA A 1 187 ? -13.956 30.057 27.422 1.00 8.16 193 ALA A C 1
ATOM 776 O O . ALA A 1 187 ? -15.115 30.456 27.669 1.00 8.41 193 ALA A O 1
ATOM 778 N N . GLU A 1 188 ? -13.648 28.729 27.417 1.00 7.36 194 GLU A N 1
ATOM 779 C CA . GLU A 1 188 ? -14.664 27.709 27.779 1.00 9.50 194 GLU A CA 1
ATOM 780 C C . GLU A 1 188 ? -15.061 27.809 29.253 1.00 12.42 194 GLU A C 1
ATOM 781 O O . GLU A 1 188 ? -16.219 27.768 29.582 1.00 10.63 194 GLU A O 1
ATOM 787 N N . ALA A 1 189 ? -14.100 28.039 30.133 1.00 9.69 195 ALA A N 1
ATOM 788 C CA . ALA A 1 189 ? -14.369 28.201 31.574 1.00 8.94 195 ALA A CA 1
ATOM 789 C C . ALA A 1 189 ? -15.305 29.396 31.802 1.00 8.56 195 ALA A C 1
ATOM 790 O O . ALA A 1 189 ? -16.261 29.344 32.553 1.00 8.80 195 ALA A O 1
ATOM 792 N N . ALA A 1 190 ? -15.015 30.509 31.069 1.00 8.45 196 ALA A N 1
ATOM 793 C CA . ALA A 1 190 ? -15.842 31.759 31.170 1.00 8.80 196 ALA A CA 1
ATOM 794 C C . ALA A 1 190 ? -17.256 31.487 30.642 1.00 7.67 196 ALA A C 1
ATOM 795 O O . ALA A 1 190 ? -18.260 31.918 31.213 1.00 8.57 196 ALA A O 1
ATOM 797 N N . ALA A 1 191 ? -17.361 30.728 29.532 1.00 8.55 197 ALA A N 1
ATOM 798 C CA . ALA A 1 191 ? -18.685 30.456 28.926 1.00 8.36 197 ALA A CA 1
ATOM 799 C C . ALA A 1 191 ? -19.583 29.574 29.818 1.00 7.75 197 ALA A C 1
ATOM 800 O O . ALA A 1 191 ? -20.807 29.661 29.743 1.00 9.80 197 ALA A O 1
ATOM 802 N N . LEU A 1 192 ? -18.981 28.689 30.606 1.00 7.67 198 LEU A N 1
ATOM 803 C CA . LEU A 1 192 ? -19.694 27.785 31.526 1.00 7.03 198 LEU A CA 1
ATOM 804 C C . LEU A 1 192 ? -19.871 28.388 32.911 1.00 7.77 198 LEU A C 1
ATOM 805 O O . LEU A 1 192 ? -20.696 27.891 33.707 1.00 8.13 198 LEU A O 1
ATOM 810 N N . TRP A 1 193 ? -19.175 29.495 33.181 1.00 8.72 199 TRP A N 1
ATOM 811 C CA . TRP A 1 193 ? -19.264 30.178 34.512 1.00 8.30 199 TRP A CA 1
ATOM 812 C C . TRP A 1 193 ? -20.700 30.509 34.889 1.00 9.38 199 TRP A C 1
ATOM 813 O O . TRP A 1 193 ? -21.047 30.427 36.048 1.00 8.89 199 TRP A O 1
ATOM 824 N N . PRO A 1 194 ? -21.614 30.865 33.960 1.00 8.48 200 PRO A N 1
ATOM 825 C CA . PRO A 1 194 ? -22.980 31.144 34.378 1.00 8.13 200 PRO A CA 1
ATOM 826 C C . PRO A 1 194 ? -23.628 30.036 35.221 1.00 8.79 200 PRO A C 1
ATOM 827 O O . PRO A 1 194 ? -24.460 30.312 36.065 1.00 8.82 200 PRO A O 1
ATOM 831 N N . HIS A 1 195 ? -23.314 28.775 34.943 1.00 7.93 201 HIS A N 1
ATOM 832 C CA . HIS A 1 195 ? -23.879 27.657 35.738 1.00 9.30 201 HIS A CA 1
ATOM 833 C C . HIS A 1 195 ? -23.313 27.691 37.159 1.00 9.16 201 HIS A C 1
ATOM 834 O O . HIS A 1 195 ? -24.092 27.420 38.102 1.00 9.13 201 HIS A O 1
ATOM 841 N N . VAL A 1 196 ? -22.026 27.941 37.309 1.00 8.67 202 VAL A N 1
ATOM 842 C CA . VAL A 1 196 ? -21.400 28.078 38.637 1.00 9.08 202 VAL A CA 1
ATOM 843 C C . VAL A 1 196 ? -22.001 29.271 39.403 1.00 8.26 202 VAL A C 1
ATOM 844 O O . VAL A 1 196 ? -22.388 29.166 40.552 1.00 8.12 202 VAL A O 1
ATOM 848 N N . GLU A 1 197 ? -22.112 30.406 38.701 1.00 8.19 203 GLU A N 1
ATOM 849 C CA . GLU A 1 197 ? -22.683 31.617 39.300 1.00 7.31 203 GLU A CA 1
ATOM 850 C C . GLU A 1 197 ? -24.161 31.399 39.655 1.00 6.70 203 GLU A C 1
ATOM 851 O O . GLU A 1 197 ? -24.618 31.932 40.666 1.00 7.88 203 GLU A O 1
ATOM 857 N N . ALA A 1 198 ? -24.883 30.602 38.878 1.00 7.52 204 ALA A N 1
ATOM 858 C CA . ALA A 1 198 ? -26.305 30.357 39.168 1.00 7.38 204 ALA A CA 1
ATOM 859 C C . ALA A 1 198 ? -26.425 29.589 40.504 1.00 7.24 204 ALA A C 1
ATOM 860 O O . ALA A 1 198 ? -27.339 29.900 41.328 1.00 8.14 204 ALA A O 1
ATOM 862 N N . VAL A 1 199 ? -25.556 28.626 40.774 1.00 6.99 205 VAL A N 1
ATOM 863 C CA . VAL A 1 199 ? -25.542 27.913 42.073 1.00 7.17 205 VAL A CA 1
ATOM 864 C C . VAL A 1 199 ? -25.298 28.944 43.207 1.00 6.54 205 VAL A C 1
ATOM 865 O O . VAL A 1 199 ? -26.000 28.953 44.215 1.00 8.15 205 VAL A O 1
ATOM 869 N N . ALA A 1 200 ? -24.249 29.755 43.059 1.00 7.02 206 ALA A N 1
ATOM 870 C CA . ALA A 1 200 ? -23.877 30.702 44.117 1.00 7.14 206 ALA A CA 1
ATOM 871 C C . ALA A 1 200 ? -24.992 31.748 44.340 1.00 7.04 206 ALA A C 1
ATOM 872 O O . ALA A 1 200 ? -25.199 32.197 45.493 1.00 7.96 206 ALA A O 1
ATOM 874 N N . ASP A 1 201 ? -25.611 32.219 43.268 1.00 6.93 207 ASP A N 1
ATOM 875 C CA . ASP A 1 201 ? -26.707 33.200 43.427 1.00 8.41 207 ASP A CA 1
ATOM 876 C C . ASP A 1 201 ? -27.885 32.578 44.158 1.00 8.02 207 ASP A C 1
ATOM 877 O O . ASP A 1 201 ? -28.503 33.177 45.011 1.00 10.18 207 ASP A O 1
ATOM 882 N N . ALA A 1 202 ? -28.221 31.331 43.801 1.00 7.29 208 ALA A N 1
ATOM 883 C CA . ALA A 1 202 ? -29.377 30.664 44.407 1.00 7.30 208 ALA A CA 1
ATOM 884 C C . ALA A 1 202 ? -29.114 30.496 45.925 1.00 7.18 208 ALA A C 1
ATOM 885 O O . ALA A 1 202 ? -30.061 30.671 46.715 1.00 8.64 208 ALA A O 1
ATOM 887 N N . ARG A 1 203 ? -27.876 30.164 46.290 1.00 6.84 209 ARG A N 1
ATOM 888 C CA . ARG A 1 203 ? -27.564 29.718 47.684 1.00 7.01 209 ARG A CA 1
ATOM 889 C C . ARG A 1 203 ? -26.984 30.853 48.544 1.00 7.63 209 ARG A C 1
ATOM 890 O O . ARG A 1 203 ? -26.841 30.682 49.760 1.00 8.78 209 ARG A O 1
ATOM 898 N N . GLY A 1 204 ? -26.637 31.978 47.934 1.00 7.62 210 GLY A N 1
ATOM 899 C CA . GLY A 1 204 ? -26.039 33.117 48.652 1.00 8.46 210 GLY A CA 1
ATOM 900 C C . GLY A 1 204 ? -24.562 32.900 48.981 1.00 7.69 210 GLY A C 1
ATOM 901 O O . GLY A 1 204 ? -24.127 33.161 50.099 1.00 9.89 210 GLY A O 1
ATOM 902 N N . LEU A 1 205 ? -23.791 32.386 48.022 1.00 7.71 211 LEU A N 1
ATOM 903 C CA . LEU A 1 205 ? -22.377 32.023 48.203 1.00 7.33 211 LEU A CA 1
ATOM 904 C C . LEU A 1 205 ? -21.474 33.050 47.512 1.00 6.84 211 LEU A C 1
ATOM 905 O O . LEU A 1 205 ? -21.773 33.472 46.395 1.00 7.87 211 LEU A O 1
ATOM 910 N N . ALA A 1 206 ? -20.363 33.373 48.161 1.00 6.89 212 ALA A N 1
ATOM 911 C CA . ALA A 1 206 ? -19.272 34.133 47.534 1.00 7.14 212 ALA A CA 1
ATOM 912 C C . ALA A 1 206 ? -18.452 33.215 46.646 1.00 8.24 212 ALA A C 1
ATOM 913 O O . ALA A 1 206 ? -18.270 32.002 47.024 1.00 10.26 212 ALA A O 1
ATOM 915 N N . LEU A 1 207 ? -17.928 33.624 45.536 1.00 7.03 213 LEU A N 1
ATOM 916 C CA . LEU A 1 207 ? -17.339 32.802 44.459 1.00 6.89 213 LEU A CA 1
ATOM 917 C C . LEU A 1 207 ? -15.827 32.887 44.421 1.00 7.70 213 LEU A C 1
ATOM 918 O O . LEU A 1 207 ? -15.286 34.048 44.379 1.00 8.50 213 LEU A O 1
ATOM 923 N N . VAL A 1 208 ? -15.138 31.757 44.365 1.00 7.79 214 VAL A N 1
ATOM 924 C CA . VAL A 1 208 ? -13.691 31.683 44.154 1.00 7.70 214 VAL A CA 1
ATOM 925 C C . VAL A 1 208 ? -13.478 31.284 42.723 1.00 6.76 214 VAL A C 1
ATOM 926 O O . VAL A 1 208 ? -14.098 30.328 42.229 1.00 7.88 214 VAL A O 1
ATOM 930 N N . SER A 1 209 ? -12.572 31.948 42.017 1.00 7.44 215 SER A N 1
ATOM 931 C CA . SER A 1 209 ? -12.219 31.687 40.617 1.00 7.06 215 SER A CA 1
ATOM 932 C C . SER A 1 209 ? -11.813 30.203 40.412 1.00 6.72 215 SER A C 1
ATOM 933 O O . SER A 1 209 ? -11.367 29.566 41.369 1.00 8.40 215 SER A O 1
ATOM 936 N N . PRO A 1 210 ? -11.811 29.757 39.170 1.00 8.37 216 PRO A N 1
ATOM 937 C CA . PRO A 1 210 ? -11.078 28.512 38.895 1.00 8.98 216 PRO A CA 1
ATOM 938 C C . PRO A 1 210 ? -9.655 28.606 39.446 1.00 7.62 216 PRO A C 1
ATOM 939 O O . PRO A 1 210 ? -9.018 29.674 39.354 1.00 7.52 216 PRO A O 1
ATOM 943 N N . ALA A 1 211 ? -9.138 27.491 40.006 1.00 8.02 217 ALA A N 1
ATOM 944 C CA . ALA A 1 211 ? -7.847 27.480 40.699 1.00 8.19 217 ALA A CA 1
ATOM 945 C C . ALA A 1 211 ? -6.744 27.141 39.717 1.00 7.68 217 ALA A C 1
ATOM 946 O O . ALA A 1 211 ? -6.821 26.101 39.028 1.00 8.55 217 ALA A O 1
ATOM 948 N N . VAL A 1 212 ? -5.700 27.938 39.641 1.00 8.46 218 VAL A N 1
ATOM 949 C CA . VAL A 1 212 ? -4.604 27.799 38.685 1.00 8.95 218 VAL A CA 1
ATOM 950 C C . VAL A 1 212 ? -3.247 27.525 39.350 1.00 10.23 218 VAL A C 1
ATOM 951 O O . VAL A 1 212 ? -3.051 27.800 40.529 1.00 9.23 218 VAL A O 1
ATOM 955 N N . ASN A 1 213 ? -2.332 27.027 38.528 1.00 8.27 219 ASN A N 1
ATOM 956 C CA . ASN A 1 213 ? -0.900 26.849 38.895 1.00 8.15 219 ASN A CA 1
ATOM 957 C C . ASN A 1 213 ? -0.123 26.792 37.590 1.00 7.74 219 ASN A C 1
ATOM 958 O O . ASN A 1 213 ? -0.723 26.588 36.552 1.00 7.20 219 ASN A O 1
ATOM 963 N N . PHE A 1 214 ? 1.191 26.934 37.685 1.00 7.60 220 PHE A N 1
ATOM 964 C CA . PHE A 1 214 ? 2.115 26.700 36.568 1.00 8.31 220 PHE A CA 1
ATOM 965 C C . PHE A 1 214 ? 1.962 25.259 36.076 1.00 8.76 220 PHE A C 1
ATOM 966 O O . PHE A 1 214 ? 1.903 24.300 36.885 1.00 9.33 220 PHE A O 1
ATOM 974 N N . CYS A 1 215 ? 1.834 25.099 34.776 1.00 9.93 221 CYS A N 1
ATOM 975 C CA . CYS A 1 215 ? 1.735 23.767 34.116 1.00 10.09 221 CYS A CA 1
ATOM 976 C C . CYS A 1 215 ? 2.984 23.651 33.248 1.00 10.70 221 CYS A C 1
ATOM 977 O O . CYS A 1 215 ? 3.275 24.562 32.473 1.00 9.47 221 CYS A O 1
ATOM 980 N N . GLY A 1 216 ? 3.592 22.440 33.263 1.00 10.56 222 GLY A N 1
ATOM 981 C CA . GLY A 1 216 ? 4.788 22.169 32.448 1.00 11.99 222 GLY A CA 1
ATOM 982 C C . GLY A 1 216 ? 4.562 21.085 31.404 1.00 11.05 222 GLY A C 1
ATOM 983 O O . GLY A 1 216 ? 5.405 20.966 30.493 1.00 12.00 222 GLY A O 1
ATOM 984 N N . GLY A 1 217 ? 3.538 20.270 31.553 1.00 10.04 223 GLY A N 1
ATOM 985 C CA . GLY A 1 217 ? 3.262 19.158 30.651 1.00 10.58 223 GLY A CA 1
ATOM 986 C C . GLY A 1 217 ? 1.777 19.057 30.414 1.00 10.66 223 GLY A C 1
ATOM 987 O O . GLY A 1 217 ? 1.008 19.094 31.392 1.00 10.71 223 GLY A O 1
ATOM 988 N N . ASP A 1 218 ? 1.377 18.788 29.166 1.00 10.18 224 ASP A N 1
ATOM 989 C CA . ASP A 1 218 ? -0.048 18.589 28.780 1.00 10.97 224 ASP A CA 1
ATOM 990 C C . ASP A 1 218 ? -0.887 19.742 29.323 1.00 9.87 224 ASP A C 1
ATOM 991 O O . ASP A 1 218 ? -1.782 19.575 30.124 1.00 10.70 224 ASP A O 1
ATOM 996 N N . CYS A 1 219 ? -0.670 20.936 28.720 1.00 10.89 225 CYS A N 1
ATOM 997 C CA . CYS A 1 219 ? -1.200 22.210 29.263 1.00 10.09 225 CYS A CA 1
ATOM 998 C C . CYS A 1 219 ? -2.090 22.880 28.228 1.00 9.76 225 CYS A C 1
ATOM 999 O O . CYS A 1 219 ? -1.552 23.157 27.130 1.00 11.00 225 CYS A O 1
ATOM 1002 N N . GLN A 1 220 ? -3.294 23.264 28.597 1.00 9.18 226 GLN A N 1
ATOM 1003 C CA . GLN A 1 220 ? -4.059 24.262 27.803 1.00 11.14 226 GLN A CA 1
ATOM 1004 C C . GLN A 1 220 ? -3.337 25.608 27.866 1.00 9.12 226 GLN A C 1
ATOM 1005 O O . GLN A 1 220 ? -3.311 26.336 26.862 1.00 10.08 226 GLN A O 1
ATOM 1011 N N . GLU A 1 221 ? -2.805 25.914 29.032 1.00 7.63 227 GLU A N 1
ATOM 1012 C CA . GLU A 1 221 ? -2.081 27.187 29.280 1.00 8.68 227 GLU A CA 1
ATOM 1013 C C . GLU A 1 221 ? -1.008 26.957 30.347 1.00 8.50 227 GLU A C 1
ATOM 1014 O O . GLU A 1 221 ? -1.372 26.511 31.469 1.00 9.03 227 GLU A O 1
ATOM 1020 N N . THR A 1 222 ? 0.256 27.167 30.017 1.00 8.59 228 THR A N 1
ATOM 1021 C CA . THR A 1 222 ? 1.359 26.951 30.983 1.00 9.42 228 THR A CA 1
ATOM 1022 C C . THR A 1 222 ? 1.376 27.995 32.105 1.00 7.91 228 THR A C 1
ATOM 1023 O O . THR A 1 222 ? 1.832 27.685 33.227 1.00 8.90 228 THR A O 1
ATOM 1027 N N . ASP A 1 223 ? 1.026 29.232 31.762 1.00 7.66 229 ASP A N 1
ATOM 1028 C CA . ASP A 1 223 ? 1.239 30.405 32.624 1.00 9.15 229 ASP A CA 1
ATOM 1029 C C . ASP A 1 223 ? -0.070 30.748 33.354 1.00 8.57 229 ASP A C 1
ATOM 1030 O O . ASP A 1 223 ? -1.094 31.065 32.738 1.00 8.54 229 ASP A O 1
ATOM 1035 N N . PRO A 1 224 ? -0.096 30.593 34.704 1.00 8.29 230 PRO A N 1
ATOM 1036 C CA . PRO A 1 224 ? -1.324 30.786 35.462 1.00 7.78 230 PRO A CA 1
ATOM 1037 C C . PRO A 1 224 ? -1.831 32.247 35.458 1.00 8.21 230 PRO A C 1
ATOM 1038 O O . PRO A 1 224 ? -3.042 32.462 35.540 1.00 8.12 230 PRO A O 1
ATOM 1042 N N . PHE A 1 225 ? -0.882 33.168 35.368 1.00 7.49 231 PHE A N 1
ATOM 1043 C CA . PHE A 1 225 ? -1.245 34.613 35.401 1.00 7.11 231 PHE A CA 1
ATOM 1044 C C . PHE A 1 225 ? -1.939 34.966 34.089 1.00 7.01 231 PHE A C 1
ATOM 1045 O O . PHE A 1 225 ? -2.981 35.626 34.050 1.00 8.22 231 PHE A O 1
ATOM 1053 N N . LYS A 1 226 ? -1.377 34.438 33.008 1.00 8.43 232 LYS A N 1
ATOM 1054 C CA . LYS A 1 226 ? -2.005 34.592 31.690 1.00 8.01 232 LYS A CA 1
ATOM 1055 C C . LYS A 1 226 ? -3.394 33.999 31.657 1.00 7.77 232 LYS A C 1
ATOM 1056 O O . LYS A 1 226 ? -4.344 34.524 31.063 1.00 8.77 232 LYS A O 1
ATOM 1062 N N . TYR A 1 227 ? -3.498 32.734 32.185 1.00 8.48 233 TYR A N 1
ATOM 1063 C CA . TYR A 1 227 ? -4.818 32.082 32.180 1.00 7.16 233 TYR A CA 1
ATOM 1064 C C . TYR A 1 227 ? -5.864 32.996 32.854 1.00 9.59 233 TYR A C 1
ATOM 1065 O O . TYR A 1 227 ? -6.983 33.128 32.363 1.00 9.77 233 TYR A O 1
ATOM 1074 N N . LEU A 1 228 ? -5.515 33.493 34.038 1.00 7.81 234 LEU A N 1
ATOM 1075 C CA . LEU A 1 228 ? -6.467 34.346 34.775 1.00 8.49 234 LEU A CA 1
ATOM 1076 C C . LEU A 1 228 ? -6.761 35.681 34.028 1.00 7.82 234 LEU A C 1
ATOM 1077 O O . LEU A 1 228 ? -7.949 36.039 33.945 1.00 8.99 234 LEU A O 1
ATOM 1082 N N . ASP A 1 229 ? -5.761 36.274 33.392 1.00 8.15 235 ASP A N 1
ATOM 1083 C CA . ASP A 1 229 ? -6.016 37.518 32.600 1.00 9.23 235 ASP A CA 1
ATOM 1084 C C . ASP A 1 229 ? -7.052 37.188 31.541 1.00 8.95 235 ASP A C 1
ATOM 1085 O O . ASP A 1 229 ? -8.011 37.894 31.266 1.00 9.36 235 ASP A O 1
ATOM 1090 N N . ASP A 1 230 ? -6.833 36.026 30.875 1.00 7.92 236 ASP A N 1
ATOM 1091 C CA . ASP A 1 230 ? -7.705 35.583 29.753 1.00 8.16 236 ASP A CA 1
ATOM 1092 C C . ASP A 1 230 ? -9.115 35.225 30.228 1.00 8.55 236 ASP A C 1
ATOM 1093 O O . ASP A 1 230 ? -10.096 35.513 29.558 1.00 9.10 236 ASP A O 1
ATOM 1098 N N . PHE A 1 231 ? -9.197 34.560 31.379 1.00 8.36 237 PHE A N 1
ATOM 1099 C CA . PHE A 1 231 ? -10.493 34.218 31.987 1.00 7.30 237 PHE A CA 1
ATOM 1100 C C . PHE A 1 231 ? -11.288 35.530 32.284 1.00 8.43 237 PHE A C 1
ATOM 1101 O O . PHE A 1 231 ? -12.457 35.622 31.956 1.00 10.22 237 PHE A O 1
ATOM 1109 N N . PHE A 1 232 ? -10.659 36.429 33.027 1.00 9.03 238 PHE A N 1
ATOM 1110 C CA . PHE A 1 232 ? -11.369 37.715 33.341 1.00 8.87 238 PHE A CA 1
ATOM 1111 C C . PHE A 1 232 ? -11.786 38.471 32.074 1.00 8.89 238 PHE A C 1
ATOM 1112 O O . PHE A 1 232 ? -12.929 38.946 32.045 1.00 10.11 238 PHE A O 1
ATOM 1120 N N . ALA A 1 233 ? -10.936 38.511 31.075 1.00 8.91 239 ALA A N 1
ATOM 1121 C CA . ALA A 1 233 ? -11.333 39.116 29.793 1.00 7.85 239 ALA A CA 1
ATOM 1122 C C . ALA A 1 233 ? -12.573 38.477 29.207 1.00 7.83 239 ALA A C 1
ATOM 1123 O O . ALA A 1 233 ? -13.447 39.116 28.626 1.00 9.18 239 ALA A O 1
ATOM 1125 N N . ALA A 1 234 ? -12.575 37.124 29.247 1.00 8.24 240 ALA A N 1
ATOM 1126 C CA . ALA A 1 234 ? -13.686 36.330 28.657 1.00 8.23 240 ALA A CA 1
ATOM 1127 C C . ALA A 1 234 ? -14.939 36.279 29.542 1.00 8.82 240 ALA A C 1
ATOM 1128 O O . ALA A 1 234 ? -16.009 35.917 29.025 1.00 9.43 240 ALA A O 1
ATOM 1130 N N . CYS A 1 235 ? -14.798 36.648 30.804 1.00 9.36 241 CYS A N 1
ATOM 1131 C CA . CYS A 1 235 ? -15.860 36.611 31.844 1.00 8.75 241 CYS A CA 1
ATOM 1132 C C . CYS A 1 235 ? -16.133 38.042 32.384 1.00 7.75 241 CYS A C 1
ATOM 1133 O O . CYS A 1 235 ? -16.213 38.284 33.586 1.00 9.25 241 CYS A O 1
ATOM 1136 N N . SER A 1 236 ? -16.266 38.998 31.435 1.00 8.65 242 SER A N 1
ATOM 1137 C CA . SER A 1 236 ? -16.227 40.446 31.851 1.00 9.26 242 SER A CA 1
ATOM 1138 C C . SER A 1 236 ? -17.429 40.801 32.703 1.00 9.46 242 SER A C 1
ATOM 1139 O O . SER A 1 236 ? -17.334 41.820 33.464 1.00 10.00 242 SER A O 1
ATOM 1142 N N . GLY A 1 237 ? -18.561 40.133 32.584 1.00 9.39 243 GLY A N 1
ATOM 1143 C CA . GLY A 1 237 ? -19.783 40.375 33.341 1.00 9.54 243 GLY A CA 1
ATOM 1144 C C . GLY A 1 237 ? -19.974 39.442 34.513 1.00 9.42 243 GLY A C 1
ATOM 1145 O O . GLY A 1 237 ? -20.966 39.539 35.191 1.00 14.57 243 GLY A O 1
ATOM 1146 N N . CYS A 1 238 ? -19.034 38.570 34.774 1.00 8.43 244 CYS A N 1
ATOM 1147 C CA . CYS A 1 238 ? -19.146 37.482 35.742 1.00 9.17 244 CYS A CA 1
ATOM 1148 C C . CYS A 1 238 ? -18.876 37.927 37.155 1.00 9.31 244 CYS A C 1
ATOM 1149 O O . CYS A 1 238 ? -18.012 38.815 37.373 1.00 9.50 244 CYS A O 1
ATOM 1152 N N . ARG A 1 239 ? -19.529 37.338 38.145 1.00 8.64 245 ARG A N 1
ATOM 1153 C CA . ARG A 1 239 ? -19.167 37.572 39.552 1.00 8.90 245 ARG A CA 1
ATOM 1154 C C . ARG A 1 239 ? -18.031 36.626 39.941 1.00 8.41 245 ARG A C 1
ATOM 1155 O O . ARG A 1 239 ? -18.179 35.349 39.796 1.00 8.80 245 ARG A O 1
ATOM 1163 N N . VAL A 1 240 ? -16.927 37.126 40.421 1.00 7.61 246 VAL A N 1
ATOM 1164 C CA . VAL A 1 240 ? -15.778 36.385 40.964 1.00 7.75 246 VAL A CA 1
ATOM 1165 C C . VAL A 1 240 ? -15.265 37.140 42.162 1.00 8.35 246 VAL A C 1
ATOM 1166 O O . VAL A 1 240 ? -14.783 38.320 41.987 1.00 10.94 246 VAL A O 1
ATOM 1170 N N . ASP A 1 241 ? -15.496 36.714 43.373 1.00 8.05 247 ASP A N 1
ATOM 1171 C CA . ASP A 1 241 ? -15.140 37.454 44.614 1.00 8.03 247 ASP A CA 1
ATOM 1172 C C . ASP A 1 241 ? -13.664 37.311 44.964 1.00 9.27 247 ASP A C 1
ATOM 1173 O O . ASP A 1 241 ? -13.067 38.180 45.614 1.00 11.30 247 ASP A O 1
ATOM 1178 N N . TYR A 1 242 ? -13.084 36.130 44.712 1.00 9.31 248 TYR A N 1
ATOM 1179 C CA . TYR A 1 242 ? -11.711 35.789 45.116 1.00 8.59 248 TYR A CA 1
ATOM 1180 C C . TYR A 1 242 ? -11.028 35.024 43.986 1.00 8.38 248 TYR A C 1
ATOM 1181 O O . TYR A 1 242 ? -11.746 34.449 43.120 1.00 8.86 248 TYR A O 1
ATOM 1190 N N . ILE A 1 243 ? -9.700 35.002 43.995 1.00 8.55 249 ILE A N 1
ATOM 1191 C CA . ILE A 1 243 ? -8.876 34.226 43.037 1.00 7.85 249 ILE A CA 1
ATOM 1192 C C . ILE A 1 243 ? -8.356 32.979 43.784 1.00 8.06 249 ILE A C 1
ATOM 1193 O O . ILE A 1 243 ? -7.764 33.079 44.839 1.00 9.25 249 ILE A O 1
ATOM 1198 N N . GLY A 1 244 ? -8.533 31.798 43.142 1.00 8.32 250 GLY A N 1
ATOM 1199 C CA . GLY A 1 244 ? -8.014 30.475 43.629 1.00 8.01 250 GLY A CA 1
ATOM 1200 C C . GLY A 1 244 ? -6.649 30.209 43.018 1.00 9.69 250 GLY A C 1
ATOM 1201 O O . GLY A 1 244 ? -6.503 30.246 41.812 1.00 10.23 250 GLY A O 1
ATOM 1202 N N . ILE A 1 245 ? -5.689 29.828 43.880 1.00 7.30 251 ILE A N 1
ATOM 1203 C CA . ILE A 1 245 ? -4.318 29.453 43.444 1.00 8.19 251 ILE A CA 1
ATOM 1204 C C . ILE A 1 245 ? -3.873 28.153 44.176 1.00 8.35 251 ILE A C 1
ATOM 1205 O O . ILE A 1 245 ? -4.220 27.925 45.307 1.00 9.60 251 ILE A O 1
ATOM 1210 N N . HIS A 1 246 ? -3.005 27.478 43.419 1.00 7.48 252 HIS A N 1
ATOM 1211 C CA . HIS A 1 246 ? -2.240 26.330 43.983 1.00 9.29 252 HIS A CA 1
ATOM 1212 C C . HIS A 1 246 ? -0.758 26.639 43.870 1.00 9.57 252 HIS A C 1
ATOM 1213 O O . HIS A 1 246 ? -0.352 27.118 42.799 1.00 8.21 252 HIS A O 1
ATOM 1220 N N . ILE A 1 247 ? 0.034 26.359 44.905 1.00 8.69 253 ILE A N 1
ATOM 1221 C CA . ILE A 1 247 ? 1.511 26.530 44.837 1.00 7.98 253 ILE A CA 1
ATOM 1222 C C . ILE A 1 247 ? 2.174 25.276 45.413 1.00 7.48 253 ILE A C 1
ATOM 1223 O O . ILE A 1 247 ? 1.930 24.947 46.566 1.00 8.51 253 ILE A O 1
ATOM 1228 N N . TYR A 1 248 ? 3.068 24.698 44.598 1.00 8.09 254 TYR A N 1
ATOM 1229 C CA . TYR A 1 248 ? 3.938 23.614 45.067 1.00 7.80 254 TYR A CA 1
ATOM 1230 C C . TYR A 1 248 ? 5.354 23.989 44.623 1.00 7.86 254 TYR A C 1
ATOM 1231 O O . TYR A 1 248 ? 5.603 24.117 43.412 1.00 9.92 254 TYR A O 1
ATOM 1240 N N . THR A 1 249 ? 6.257 24.216 45.570 1.00 7.25 255 THR A N 1
ATOM 1241 C CA . THR A 1 249 ? 7.655 24.514 45.298 1.00 8.23 255 THR A CA 1
ATOM 1242 C C . THR A 1 249 ? 8.567 23.524 45.962 1.00 7.43 255 THR A C 1
ATOM 1243 O O . THR A 1 249 ? 8.128 22.776 46.850 1.00 8.29 255 THR A O 1
ATOM 1247 N N . GLY A 1 250 ? 9.843 23.610 45.666 1.00 7.90 256 GLY A N 1
ATOM 1248 C CA . GLY A 1 250 ? 10.816 22.891 46.483 1.00 8.69 256 GLY A CA 1
ATOM 1249 C C . GLY A 1 250 ? 10.835 23.391 47.921 1.00 8.77 256 GLY A C 1
ATOM 1250 O O . GLY A 1 250 ? 10.290 24.468 48.229 1.00 9.17 256 GLY A O 1
ATOM 1251 N N . CYS A 1 251 ? 11.482 22.630 48.803 1.00 8.71 257 CYS A N 1
ATOM 1252 C CA . CYS A 1 251 ? 11.395 22.817 50.232 1.00 8.59 257 CYS A CA 1
ATOM 1253 C C . CYS A 1 251 ? 12.451 23.778 50.796 1.00 8.09 257 CYS A C 1
ATOM 1254 O O . CYS A 1 251 ? 12.330 24.105 51.952 1.00 8.79 257 CYS A O 1
ATOM 1257 N N . LYS A 1 252 ? 13.490 24.152 50.042 1.00 7.73 258 LYS A N 1
ATOM 1258 C CA . LYS A 1 252 ? 14.646 24.844 50.650 1.00 8.88 258 LYS A CA 1
ATOM 1259 C C . LYS A 1 252 ? 14.506 26.352 50.705 1.00 7.12 258 LYS A C 1
ATOM 1260 O O . LYS A 1 252 ? 15.094 26.944 51.627 1.00 8.42 258 LYS A O 1
ATOM 1266 N N . GLY A 1 253 ? 13.779 26.962 49.778 1.00 7.15 259 GLY A N 1
ATOM 1267 C CA . GLY A 1 253 ? 13.620 28.425 49.837 1.00 8.13 259 GLY A CA 1
ATOM 1268 C C . GLY A 1 253 ? 14.963 29.139 49.746 1.00 8.12 259 GLY A C 1
ATOM 1269 O O . GLY A 1 253 ? 15.853 28.780 49.025 1.00 9.82 259 GLY A O 1
ATOM 1270 N N . GLU A 1 254 ? 15.056 30.287 50.416 1.00 9.37 260 GLU A N 1
ATOM 1271 C CA . GLU A 1 254 ? 16.179 31.262 50.293 1.00 10.49 260 GLU A CA 1
ATOM 1272 C C . GLU A 1 254 ? 16.626 31.642 51.710 1.00 9.32 260 GLU A C 1
ATOM 1273 O O . GLU A 1 254 ? 15.792 32.092 52.515 1.00 10.81 260 GLU A O 1
ATOM 1279 N N . GLY A 1 255 ? 17.901 31.558 51.972 1.00 10.09 261 GLY A N 1
ATOM 1280 C CA . GLY A 1 255 ? 18.420 31.829 53.305 1.00 12.72 261 GLY A CA 1
ATOM 1281 C C . GLY A 1 255 ? 17.701 31.034 54.339 1.00 11.12 261 GLY A C 1
ATOM 1282 O O . GLY A 1 255 ? 17.478 29.848 54.120 1.00 11.58 261 GLY A O 1
ATOM 1283 N N . ASP A 1 256 ? 17.233 31.669 55.384 1.00 10.56 262 ASP A N 1
ATOM 1284 C CA . ASP A 1 256 ? 16.547 30.988 56.498 1.00 11.93 262 ASP A CA 1
ATOM 1285 C C . ASP A 1 256 ? 15.052 30.841 56.244 1.00 9.83 262 ASP A C 1
ATOM 1286 O O . ASP A 1 256 ? 14.388 30.242 57.124 1.00 11.62 262 ASP A O 1
ATOM 1291 N N . ASN A 1 257 ? 14.525 31.304 55.129 1.00 9.42 263 ASN A N 1
ATOM 1292 C CA . ASN A 1 257 ? 13.068 31.215 54.888 1.00 8.89 263 ASN A CA 1
ATOM 1293 C C . ASN A 1 257 ? 12.837 30.100 53.894 1.00 7.95 263 ASN A C 1
ATOM 1294 O O . ASN A 1 257 ? 13.022 30.273 52.718 1.00 8.82 263 ASN A O 1
ATOM 1299 N N . GLN A 1 258 ? 12.480 28.925 54.438 1.00 7.30 264 GLN A N 1
ATOM 1300 C CA . GLN A 1 258 ? 12.307 27.716 53.582 1.00 9.03 264 GLN A CA 1
ATOM 1301 C C . GLN A 1 258 ? 11.099 27.845 52.678 1.00 7.88 264 GLN A C 1
ATOM 1302 O O . GLN A 1 258 ? 10.986 27.123 51.694 1.00 8.68 264 GLN A O 1
ATOM 1308 N N . ALA A 1 259 ? 10.198 28.822 52.978 1.00 8.32 265 ALA A N 1
ATOM 1309 C CA . ALA A 1 259 ? 8.994 29.039 52.143 1.00 8.40 265 ALA A CA 1
ATOM 1310 C C . ALA A 1 259 ? 9.204 30.199 51.126 1.00 7.75 265 ALA A C 1
ATOM 1311 O O . ALA A 1 259 ? 8.232 30.569 50.475 1.00 8.52 265 ALA A O 1
ATOM 1313 N N . GLN A 1 260 ? 10.441 30.663 50.920 1.00 8.32 266 GLN A N 1
ATOM 1314 C CA . GLN A 1 260 ? 10.598 31.881 50.084 1.00 8.95 266 GLN A CA 1
ATOM 1315 C C . GLN A 1 260 ? 10.091 31.663 48.667 1.00 8.40 266 GLN A C 1
ATOM 1316 O O . GLN A 1 260 ? 9.581 32.644 48.057 1.00 9.05 266 GLN A O 1
ATOM 1322 N N . TRP A 1 261 ? 10.216 30.458 48.092 1.00 8.49 267 TRP A N 1
ATOM 1323 C CA . TRP A 1 261 ? 9.793 30.297 46.703 1.00 9.09 267 TRP A CA 1
ATOM 1324 C C . TRP A 1 261 ? 8.260 30.393 46.624 1.00 7.11 267 TRP A C 1
ATOM 1325 O O . TRP A 1 261 ? 7.738 30.953 45.633 1.00 10.22 267 TRP A O 1
ATOM 1336 N N . LEU A 1 262 ? 7.544 29.882 47.638 1.00 8.79 268 LEU A N 1
ATOM 1337 C CA . LEU A 1 262 ? 6.071 30.053 47.714 1.00 8.99 268 LEU A CA 1
ATOM 1338 C C . LEU A 1 262 ? 5.711 31.552 47.891 1.00 8.05 268 LEU A C 1
ATOM 1339 O O . LEU A 1 262 ? 4.785 32.019 47.204 1.00 9.01 268 LEU A O 1
ATOM 1344 N N . ILE A 1 263 ? 6.410 32.207 48.811 1.00 7.84 269 ILE A N 1
ATOM 1345 C CA . ILE A 1 263 ? 6.186 33.655 49.026 1.00 9.01 269 ILE A CA 1
ATOM 1346 C C . ILE A 1 263 ? 6.357 34.415 47.715 1.00 9.65 269 ILE A C 1
ATOM 1347 O O . ILE A 1 263 ? 5.505 35.309 47.371 1.00 9.36 269 ILE A O 1
ATOM 1352 N N . ASN A 1 264 ? 7.439 34.148 46.998 1.00 9.34 270 ASN A N 1
ATOM 1353 C CA . ASN A 1 264 ? 7.644 34.894 45.753 1.00 9.68 270 ASN A CA 1
ATOM 1354 C C . ASN A 1 264 ? 6.493 34.756 44.777 1.00 8.71 270 ASN A C 1
ATOM 1355 O O . ASN A 1 264 ? 6.105 35.684 44.092 1.00 8.76 270 ASN A O 1
ATOM 1360 N N . HIS A 1 265 ? 5.943 33.525 44.671 1.00 8.34 271 HIS A N 1
ATOM 1361 C CA . HIS A 1 265 ? 4.741 33.333 43.803 1.00 8.39 271 HIS A CA 1
ATOM 1362 C C . HIS A 1 265 ? 3.524 34.110 44.330 1.00 7.60 271 HIS A C 1
ATOM 1363 O O . HIS A 1 265 ? 2.814 34.735 43.498 1.00 7.95 271 HIS A O 1
ATOM 1370 N N . VAL A 1 266 ? 3.254 34.068 45.614 1.00 8.31 272 VAL A N 1
ATOM 1371 C CA . VAL A 1 266 ? 2.125 34.909 46.137 1.00 7.78 272 VAL A CA 1
ATOM 1372 C C . VAL A 1 266 ? 2.372 36.406 45.816 1.00 7.63 272 VAL A C 1
ATOM 1373 O O . VAL A 1 266 ? 1.414 37.066 45.374 1.00 8.43 272 VAL A O 1
ATOM 1377 N N . GLU A 1 267 ? 3.596 36.843 45.924 1.00 8.78 273 GLU A N 1
ATOM 1378 C CA . GLU A 1 267 ? 3.891 38.289 45.623 1.00 9.42 273 GLU A CA 1
ATOM 1379 C C . GLU A 1 267 ? 3.607 38.518 44.141 1.00 7.97 273 GLU A C 1
ATOM 1380 O O . GLU A 1 267 ? 3.116 39.626 43.788 1.00 9.44 273 GLU A O 1
ATOM 1386 N N . THR A 1 268 ? 3.856 37.618 43.204 1.00 9.92 274 THR A N 1
ATOM 1387 C CA . THR A 1 268 ? 3.515 37.816 41.796 1.00 8.82 274 THR A CA 1
ATOM 1388 C C . THR A 1 268 ? 2.007 37.946 41.621 1.00 8.12 274 THR A C 1
ATOM 1389 O O . THR A 1 268 ? 1.517 38.876 40.920 1.00 8.18 274 THR A O 1
ATOM 1393 N N . TYR A 1 269 ? 1.225 37.030 42.217 1.00 8.83 275 TYR A N 1
ATOM 1394 C CA . TYR A 1 269 ? -0.256 37.134 42.136 1.00 8.62 275 TYR A CA 1
ATOM 1395 C C . TYR A 1 269 ? -0.674 38.543 42.724 1.00 8.52 275 TYR A C 1
ATOM 1396 O O . TYR A 1 269 ? -1.613 39.118 42.149 1.00 8.45 275 TYR A O 1
ATOM 1405 N N . LYS A 1 270 ? -0.079 38.963 43.827 1.00 8.47 276 LYS A N 1
ATOM 1406 C CA . LYS A 1 270 ? -0.497 40.232 44.457 1.00 9.25 276 LYS A CA 1
ATOM 1407 C C . LYS A 1 270 ? -0.257 41.418 43.507 1.00 8.73 276 LYS A C 1
ATOM 1408 O O . LYS A 1 270 ? -1.016 42.402 43.598 1.00 10.11 276 LYS A O 1
ATOM 1414 N N A SER A 1 271 ? 0.769 41.355 42.677 0.51 9.79 277 SER A N 1
ATOM 1415 N N B SER A 1 271 ? 0.779 41.357 42.683 0.49 8.87 277 SER A N 1
ATOM 1416 C CA A SER A 1 271 ? 1.115 42.455 41.746 0.51 11.47 277 SER A CA 1
ATOM 1417 C CA B SER A 1 271 ? 1.148 42.451 41.751 0.49 9.39 277 SER A CA 1
ATOM 1418 C C A SER A 1 271 ? 0.273 42.352 40.484 0.51 10.93 277 SER A C 1
ATOM 1419 C C B SER A 1 271 ? 0.309 42.348 40.479 0.49 9.34 277 SER A C 1
ATOM 1420 O O A SER A 1 271 ? 0.035 43.384 39.827 0.51 12.17 277 SER A O 1
ATOM 1421 O O B SER A 1 271 ? 0.073 43.382 39.825 0.49 11.91 277 SER A O 1
ATOM 1426 N N . ARG A 1 272 ? -0.062 41.133 40.044 1.00 8.79 278 ARG A N 1
ATOM 1427 C CA . ARG A 1 272 ? -0.788 40.910 38.795 1.00 10.62 278 ARG A CA 1
ATOM 1428 C C . ARG A 1 272 ? -2.286 41.117 38.945 1.00 9.94 278 ARG A C 1
ATOM 1429 O O . ARG A 1 272 ? -2.927 41.439 37.904 1.00 8.86 278 ARG A O 1
ATOM 1437 N N . PHE A 1 273 ? -2.839 41.031 40.139 1.00 9.39 279 PHE A N 1
ATOM 1438 C CA . PHE A 1 273 ? -4.316 41.052 40.374 1.00 9.52 279 PHE A CA 1
ATOM 1439 C C . PHE A 1 273 ? -4.584 41.887 41.625 1.00 8.43 279 PHE A C 1
ATOM 1440 O O . PHE A 1 273 ? -3.734 41.889 42.463 1.00 10.33 279 PHE A O 1
ATOM 1448 N N . ASP A 1 274 ? -5.814 42.379 41.746 1.00 9.17 280 ASP A N 1
ATOM 1449 C CA . ASP A 1 274 ? -6.238 43.133 42.946 1.00 9.55 280 ASP A CA 1
ATOM 1450 C C . ASP A 1 274 ? -7.208 42.371 43.833 1.00 9.90 280 ASP A C 1
ATOM 1451 O O . ASP A 1 274 ? -7.319 42.712 45.008 1.00 10.71 280 ASP A O 1
ATOM 1456 N N . LYS A 1 275 ? -7.798 41.295 43.345 1.00 8.34 281 LYS A N 1
ATOM 1457 C CA . LYS A 1 275 ? -8.739 40.574 44.198 1.00 8.42 281 LYS A CA 1
ATOM 1458 C C . LYS A 1 275 ? -8.021 39.799 45.319 1.00 9.86 281 LYS A C 1
ATOM 1459 O O . LYS A 1 275 ? -6.834 39.464 45.211 1.00 10.55 281 LYS A O 1
ATOM 1465 N N . PRO A 1 276 ? -8.720 39.535 46.436 1.00 9.07 282 PRO A N 1
ATOM 1466 C CA . PRO A 1 276 ? -8.159 38.649 47.473 1.00 8.27 282 PRO A CA 1
ATOM 1467 C C . PRO A 1 276 ? -8.023 37.210 46.964 1.00 7.70 282 PRO A C 1
ATOM 1468 O O . PRO A 1 276 ? -8.708 36.790 46.028 1.00 8.72 282 PRO A O 1
ATOM 1472 N N . LEU A 1 277 ? -7.102 36.564 47.652 1.00 7.86 283 LEU A N 1
ATOM 1473 C CA . LEU A 1 277 ? -6.601 35.223 47.202 1.00 8.99 283 LEU A CA 1
ATOM 1474 C C . LEU A 1 277 ? -7.004 34.128 48.237 1.00 12.25 283 LEU A C 1
ATOM 1475 O O . LEU A 1 277 ? -6.885 34.286 49.441 1.00 13.21 283 LEU A O 1
ATOM 1480 N N . TRP A 1 278 ? -7.324 32.938 47.663 1.00 8.37 284 TRP A N 1
ATOM 1481 C CA . TRP A 1 278 ? -7.402 31.656 48.428 1.00 7.80 284 TRP A CA 1
ATOM 1482 C C . TRP A 1 278 ? -6.342 30.713 47.850 1.00 7.56 284 TRP A C 1
ATOM 1483 O O . TRP A 1 278 ? -6.384 30.400 46.679 1.00 8.63 284 TRP A O 1
ATOM 1494 N N . LEU A 1 279 ? -5.433 30.334 48.744 1.00 7.72 285 LEU A N 1
ATOM 1495 C CA . LEU A 1 279 ? -4.377 29.368 48.374 1.00 7.27 285 LEU A CA 1
ATOM 1496 C C . LEU A 1 279 ? -4.940 27.951 48.717 1.00 7.60 285 LEU A C 1
ATOM 1497 O O . LEU A 1 279 ? -4.799 27.531 49.860 1.00 8.08 285 LEU A O 1
ATOM 1502 N N . THR A 1 280 ? -5.619 27.368 47.741 1.00 6.90 286 THR A N 1
ATOM 1503 C CA . THR A 1 280 ? -6.436 26.145 48.051 1.00 8.48 286 THR A CA 1
ATOM 1504 C C . THR A 1 280 ? -5.639 24.851 47.991 1.00 9.27 286 THR A C 1
ATOM 1505 O O . THR A 1 280 ? -6.199 23.775 48.460 1.00 8.70 286 THR A O 1
ATOM 1509 N N . GLU A 1 281 ? -4.412 24.869 47.528 1.00 8.78 287 GLU A N 1
ATOM 1510 C CA . GLU A 1 281 ? -3.499 23.677 47.749 1.00 7.33 287 GLU A CA 1
ATOM 1511 C C . GLU A 1 281 ? -2.074 24.186 47.884 1.00 7.80 287 GLU A C 1
ATOM 1512 O O . GLU A 1 281 ? -1.683 25.092 47.053 1.00 7.47 287 GLU A O 1
ATOM 1518 N N . PHE A 1 282 ? -1.306 23.730 48.831 1.00 8.12 288 PHE A N 1
ATOM 1519 C CA . PHE A 1 282 ? 0.148 23.938 48.875 1.00 9.48 288 PHE A CA 1
ATOM 1520 C C . PHE A 1 282 ? 0.772 22.822 49.733 1.00 6.28 288 PHE A C 1
ATOM 1521 O O . PHE A 1 282 ? 0.119 22.328 50.659 1.00 7.39 288 PHE A O 1
ATOM 1529 N N . ALA A 1 283 ? 2.048 22.687 49.471 1.00 7.54 289 ALA A N 1
ATOM 1530 C CA . ALA A 1 283 ? 3.014 21.804 50.178 1.00 8.07 289 ALA A CA 1
ATOM 1531 C C . ALA A 1 283 ? 4.334 21.942 49.433 1.00 8.11 289 ALA A C 1
ATOM 1532 O O . ALA A 1 283 ? 4.347 22.514 48.318 1.00 8.10 289 ALA A O 1
ATOM 1534 N N . CYS A 1 284 ? 5.426 21.461 49.990 1.00 8.17 290 CYS A N 1
ATOM 1535 C CA . CYS A 1 284 ? 6.673 21.445 49.206 1.00 8.86 290 CYS A CA 1
ATOM 1536 C C . CYS A 1 284 ? 6.821 20.049 48.565 1.00 8.65 290 CYS A C 1
ATOM 1537 O O . CYS A 1 284 ? 6.362 19.021 49.131 1.00 8.68 290 CYS A O 1
ATOM 1540 N N . ASP A 1 285 ? 7.495 20.016 47.445 1.00 9.01 291 ASP A N 1
ATOM 1541 C CA . ASP A 1 285 ? 7.432 18.829 46.553 1.00 10.68 291 ASP A CA 1
ATOM 1542 C C . ASP A 1 285 ? 8.801 18.137 46.425 1.00 10.04 291 ASP A C 1
ATOM 1543 O O . ASP A 1 285 ? 8.884 17.291 45.544 1.00 13.48 291 ASP A O 1
ATOM 1548 N N . SER A 1 286 ? 9.773 18.457 47.253 1.00 7.90 292 SER A N 1
ATOM 1549 C CA . SER A 1 286 ? 11.138 17.913 47.159 1.00 9.36 292 SER A CA 1
ATOM 1550 C C . SER A 1 286 ? 11.606 17.378 48.503 1.00 9.56 292 SER A C 1
ATOM 1551 O O . SER A 1 286 ? 12.825 17.311 48.708 1.00 11.73 292 SER A O 1
ATOM 1554 N N . ALA A 1 287 ? 10.712 17.049 49.431 1.00 9.99 293 ALA A N 1
ATOM 1555 C CA . ALA A 1 287 ? 11.166 16.777 50.832 1.00 10.10 293 ALA A CA 1
ATOM 1556 C C . ALA A 1 287 ? 11.986 15.484 50.881 1.00 11.15 293 ALA A C 1
ATOM 1557 O O . ALA A 1 287 ? 11.451 14.384 50.591 1.00 15.67 293 ALA A O 1
ATOM 1559 N N . GLY A 1 288 ? 13.278 15.581 51.195 1.00 11.22 294 GLY A N 1
ATOM 1560 C CA . GLY A 1 288 ? 14.173 14.435 51.399 1.00 13.53 294 GLY A CA 1
ATOM 1561 C C . GLY A 1 288 ? 14.039 13.821 52.775 1.00 13.07 294 GLY A C 1
ATOM 1562 O O . GLY A 1 288 ? 14.537 12.764 53.011 1.00 17.14 294 GLY A O 1
ATOM 1563 N N . SER A 1 289 ? 13.336 14.485 53.662 1.00 11.75 295 SER A N 1
ATOM 1564 C CA . SER A 1 289 ? 13.065 14.058 55.050 1.00 10.89 295 SER A CA 1
ATOM 1565 C C . SER A 1 289 ? 11.833 14.742 55.573 1.00 9.66 295 SER A C 1
ATOM 1566 O O . SER A 1 289 ? 11.492 15.852 55.029 1.00 11.61 295 SER A O 1
ATOM 1569 N N . LEU A 1 290 ? 11.242 14.292 56.607 1.00 9.85 296 LEU A N 1
ATOM 1570 C CA . LEU A 1 290 ? 10.141 14.972 57.270 1.00 8.82 296 LEU A CA 1
ATOM 1571 C C . LEU A 1 290 ? 10.576 16.391 57.710 1.00 8.54 296 LEU A C 1
ATOM 1572 O O . LEU A 1 290 ? 9.832 17.354 57.526 1.00 8.40 296 LEU A O 1
ATOM 1577 N N . ALA A 1 291 ? 11.776 16.549 58.257 1.00 9.11 297 ALA A N 1
ATOM 1578 C CA . ALA A 1 291 ? 12.265 17.844 58.793 1.00 9.57 297 ALA A CA 1
ATOM 1579 C C . ALA A 1 291 ? 12.183 18.861 57.651 1.00 9.00 297 ALA A C 1
ATOM 1580 O O . ALA A 1 291 ? 11.862 20.054 57.938 1.00 10.17 297 ALA A O 1
ATOM 1582 N N . GLU A 1 292 ? 12.465 18.531 56.421 1.00 8.66 298 GLU A N 1
ATOM 1583 C CA . GLU A 1 292 ? 12.426 19.529 55.323 1.00 9.10 298 GLU A CA 1
ATOM 1584 C C . GLU A 1 292 ? 11.001 19.989 55.134 1.00 9.36 298 GLU A C 1
ATOM 1585 O O . GLU A 1 292 ? 10.752 21.227 54.897 1.00 10.54 298 GLU A O 1
ATOM 1591 N N . GLN A 1 293 ? 10.012 19.151 55.138 1.00 8.32 299 GLN A N 1
ATOM 1592 C CA . GLN A 1 293 ? 8.598 19.619 54.941 1.00 7.82 299 GLN A CA 1
ATOM 1593 C C . GLN A 1 293 ? 8.159 20.422 56.156 1.00 7.24 299 GLN A C 1
ATOM 1594 O O . GLN A 1 293 ? 7.461 21.427 55.954 1.00 9.06 299 GLN A O 1
ATOM 1600 N N . LYS A 1 294 ? 8.561 20.065 57.348 1.00 8.26 300 LYS A N 1
ATOM 1601 C CA . LYS A 1 294 ? 8.149 20.769 58.567 1.00 8.03 300 LYS A CA 1
ATOM 1602 C C . LYS A 1 294 ? 8.709 22.223 58.521 1.00 8.71 300 LYS A C 1
ATOM 1603 O O . LYS A 1 294 ? 7.959 23.147 58.887 1.00 8.16 300 LYS A O 1
ATOM 1609 N N . GLU A 1 295 ? 9.989 22.390 58.199 1.00 8.88 301 GLU A N 1
ATOM 1610 C CA . GLU A 1 295 ? 10.536 23.791 58.209 1.00 8.55 301 GLU A CA 1
ATOM 1611 C C . GLU A 1 295 ? 9.828 24.609 57.125 1.00 8.03 301 GLU A C 1
ATOM 1612 O O . GLU A 1 295 ? 9.630 25.844 57.353 1.00 9.42 301 GLU A O 1
ATOM 1618 N N . PHE A 1 296 ? 9.543 24.089 55.963 1.00 6.91 302 PHE A N 1
ATOM 1619 C CA . PHE A 1 296 ? 8.774 24.767 54.931 1.00 7.31 302 PHE A CA 1
ATOM 1620 C C . PHE A 1 296 ? 7.391 25.161 55.470 1.00 7.87 302 PHE A C 1
ATOM 1621 O O . PHE A 1 296 ? 6.969 26.340 55.291 1.00 8.88 302 PHE A O 1
ATOM 1629 N N . LEU A 1 297 ? 6.664 24.256 56.103 1.00 8.88 303 LEU A N 1
ATOM 1630 C CA . LEU A 1 297 ? 5.313 24.519 56.601 1.00 9.32 303 LEU A CA 1
ATOM 1631 C C . LEU A 1 297 ? 5.376 25.671 57.615 1.00 7.97 303 LEU A C 1
ATOM 1632 O O . LEU A 1 297 ? 4.512 26.567 57.517 1.00 8.33 303 LEU A O 1
ATOM 1637 N N . VAL A 1 298 ? 6.264 25.621 58.558 1.00 8.08 304 VAL A N 1
ATOM 1638 C CA . VAL A 1 298 ? 6.306 26.654 59.603 1.00 9.22 304 VAL A CA 1
ATOM 1639 C C . VAL A 1 298 ? 6.511 28.053 58.951 1.00 9.27 304 VAL A C 1
ATOM 1640 O O . VAL A 1 298 ? 5.805 29.048 59.299 1.00 8.02 304 VAL A O 1
ATOM 1644 N N . ASP A 1 299 ? 7.477 28.159 58.029 1.00 9.11 305 ASP A N 1
ATOM 1645 C CA . ASP A 1 299 ? 7.756 29.490 57.391 1.00 8.78 305 ASP A CA 1
ATOM 1646 C C . ASP A 1 299 ? 6.606 29.857 56.497 1.00 8.43 305 ASP A C 1
ATOM 1647 O O . ASP A 1 299 ? 6.277 31.067 56.376 1.00 8.94 305 ASP A O 1
ATOM 1652 N N . ALA A 1 300 ? 5.967 28.958 55.806 1.00 7.89 306 ALA A N 1
ATOM 1653 C CA . ALA A 1 300 ? 4.823 29.273 54.948 1.00 7.71 306 ALA A CA 1
ATOM 1654 C C . ALA A 1 300 ? 3.692 29.835 55.784 1.00 6.91 306 ALA A C 1
ATOM 1655 O O . ALA A 1 300 ? 3.125 30.866 55.359 1.00 8.33 306 ALA A O 1
ATOM 1657 N N . LEU A 1 301 ? 3.331 29.204 56.857 1.00 8.11 307 LEU A N 1
ATOM 1658 C CA . LEU A 1 301 ? 2.182 29.693 57.660 1.00 7.62 307 LEU A CA 1
ATOM 1659 C C . LEU A 1 301 ? 2.525 31.064 58.279 1.00 8.52 307 LEU A C 1
ATOM 1660 O O . LEU A 1 301 ? 1.607 31.884 58.343 1.00 8.54 307 LEU A O 1
ATOM 1665 N N . ALA A 1 302 ? 3.755 31.315 58.694 1.00 8.92 308 ALA A N 1
ATOM 1666 C CA . ALA A 1 302 ? 4.055 32.665 59.276 1.00 9.43 308 ALA A CA 1
ATOM 1667 C C . ALA A 1 302 ? 3.765 33.679 58.187 1.00 9.69 308 ALA A C 1
ATOM 1668 O O . ALA A 1 302 ? 3.183 34.774 58.536 1.00 12.50 308 ALA A O 1
ATOM 1670 N N . TYR A 1 303 ? 4.149 33.487 56.974 1.00 9.25 309 TYR A N 1
ATOM 1671 C CA . TYR A 1 303 ? 3.841 34.453 55.894 1.00 9.24 309 TYR A CA 1
ATOM 1672 C C . TYR A 1 303 ? 2.336 34.530 55.669 1.00 9.12 309 TYR A C 1
ATOM 1673 O O . TYR A 1 303 ? 1.730 35.630 55.581 1.00 8.99 309 TYR A O 1
ATOM 1682 N N . LEU A 1 304 ? 1.679 33.374 55.425 1.00 8.52 310 LEU A N 1
ATOM 1683 C CA . LEU A 1 304 ? 0.271 33.406 55.006 1.00 8.95 310 LEU A CA 1
ATOM 1684 C C . LEU A 1 304 ? -0.636 33.996 56.098 1.00 8.03 310 LEU A C 1
ATOM 1685 O O . LEU A 1 304 ? -1.615 34.731 55.700 1.00 9.29 310 LEU A O 1
ATOM 1690 N N . GLU A 1 305 ? -0.368 33.761 57.348 1.00 8.94 311 GLU A N 1
ATOM 1691 C CA . GLU A 1 305 ? -1.210 34.319 58.434 1.00 8.39 311 GLU A CA 1
ATOM 1692 C C . GLU A 1 305 ? -1.150 35.851 58.439 1.00 9.05 311 GLU A C 1
ATOM 1693 O O . GLU A 1 305 ? -2.159 36.440 58.725 1.00 10.18 311 GLU A O 1
ATOM 1699 N N A ASN A 1 306 ? -0.004 36.389 58.101 0.65 10.98 312 ASN A N 1
ATOM 1700 N N B ASN A 1 306 ? 0.022 36.398 58.147 0.35 9.52 312 ASN A N 1
ATOM 1701 C CA A ASN A 1 306 ? 0.267 37.844 58.268 0.65 10.88 312 ASN A CA 1
ATOM 1702 C CA B ASN A 1 306 ? 0.304 37.858 58.261 0.35 9.73 312 ASN A CA 1
ATOM 1703 C C A ASN A 1 306 ? 0.122 38.552 56.927 0.65 9.85 312 ASN A C 1
ATOM 1704 C C B ASN A 1 306 ? 0.010 38.581 56.945 0.35 9.45 312 ASN A C 1
ATOM 1705 O O A ASN A 1 306 ? 0.273 39.821 56.890 0.65 14.37 312 ASN A O 1
ATOM 1706 O O B ASN A 1 306 ? 0.033 39.841 56.945 0.35 10.32 312 ASN A O 1
ATOM 1715 N N . GLU A 1 307 ? -0.253 37.900 55.829 1.00 8.75 313 GLU A N 1
ATOM 1716 C CA . GLU A 1 307 ? -0.426 38.554 54.503 1.00 8.90 313 GLU A CA 1
ATOM 1717 C C . GLU A 1 307 ? -1.886 38.824 54.317 1.00 10.71 313 GLU A C 1
ATOM 1718 O O . GLU A 1 307 ? -2.717 37.936 54.118 1.00 9.06 313 GLU A O 1
ATOM 1724 N N . PRO A 1 308 ? -2.299 40.131 54.352 1.00 11.82 314 PRO A N 1
ATOM 1725 C CA . PRO A 1 308 ? -3.734 40.406 54.302 1.00 10.74 314 PRO A CA 1
ATOM 1726 C C . PRO A 1 308 ? -4.408 39.991 52.972 1.00 11.89 314 PRO A C 1
ATOM 1727 O O . PRO A 1 308 ? -5.627 39.833 52.927 1.00 11.28 314 PRO A O 1
ATOM 1731 N N . ARG A 1 309 ? -3.688 39.919 51.878 1.00 12.87 315 ARG A N 1
ATOM 1732 C CA . ARG A 1 309 ? -4.311 39.536 50.565 1.00 11.11 315 ARG A CA 1
ATOM 1733 C C . ARG A 1 309 ? -4.634 38.008 50.551 1.00 9.91 315 ARG A C 1
ATOM 1734 O O . ARG A 1 309 ? -5.362 37.593 49.649 1.00 10.29 315 ARG A O 1
ATOM 1742 N N . ILE A 1 310 ? -4.136 37.228 51.527 1.00 9.52 316 ILE A N 1
ATOM 1743 C CA . ILE A 1 310 ? -4.517 35.766 51.580 1.00 10.23 316 ILE A CA 1
ATOM 1744 C C . ILE A 1 310 ? -5.733 35.708 52.501 1.00 15.62 316 ILE A C 1
ATOM 1745 O O . ILE A 1 310 ? -5.564 35.936 53.731 1.00 10.95 316 ILE A O 1
ATOM 1750 N N . ALA A 1 311 ? -6.907 35.442 51.987 1.00 14.33 317 ALA A N 1
ATOM 1751 C CA . ALA A 1 311 ? -8.110 35.299 52.840 1.00 12.54 317 ALA A CA 1
ATOM 1752 C C . ALA A 1 311 ? -8.156 33.912 53.529 1.00 9.52 317 ALA A C 1
ATOM 1753 O O . ALA A 1 311 ? -8.679 33.802 54.627 1.00 11.12 317 ALA A O 1
ATOM 1755 N N . LYS A 1 312 ? -7.720 32.867 52.788 1.00 8.26 318 LYS A N 1
ATOM 1756 C CA A LYS A 1 312 ? -7.816 31.441 53.244 0.60 7.74 318 LYS A CA 1
ATOM 1757 C CA B LYS A 1 312 ? -7.845 31.438 53.208 0.40 7.92 318 LYS A CA 1
ATOM 1758 C C . LYS A 1 312 ? -6.672 30.690 52.601 1.00 7.12 318 LYS A C 1
ATOM 1759 O O . LYS A 1 312 ? -6.207 31.033 51.525 1.00 9.14 318 LYS A O 1
ATOM 1770 N N . TYR A 1 313 ? -6.252 29.652 53.288 1.00 7.10 319 TYR A N 1
ATOM 1771 C CA . TYR A 1 313 ? -5.268 28.711 52.758 1.00 7.51 319 TYR A CA 1
ATOM 1772 C C . TYR A 1 313 ? -5.660 27.280 53.246 1.00 7.48 319 TYR A C 1
ATOM 1773 O O . TYR A 1 313 ? -6.273 27.077 54.270 1.00 8.44 319 TYR A O 1
ATOM 1782 N N . ALA A 1 314 ? -5.264 26.306 52.387 1.00 7.54 320 ALA A N 1
ATOM 1783 C CA . ALA A 1 314 ? -5.537 24.861 52.660 1.00 7.45 320 ALA A CA 1
ATOM 1784 C C . ALA A 1 314 ? -4.313 24.019 52.271 1.00 6.74 320 ALA A C 1
ATOM 1785 O O . ALA A 1 314 ? -3.896 23.974 51.145 1.00 7.90 320 ALA A O 1
ATOM 1787 N N . TRP A 1 315 ? -3.761 23.362 53.290 1.00 7.15 321 TRP A N 1
ATOM 1788 C CA . TRP A 1 315 ? -2.645 22.419 53.118 1.00 8.10 321 TRP A CA 1
ATOM 1789 C C . TRP A 1 315 ? -3.124 21.178 52.320 1.00 7.10 321 TRP A C 1
ATOM 1790 O O . TRP A 1 315 ? -4.259 20.732 52.491 1.00 7.63 321 TRP A O 1
ATOM 1801 N N . PHE A 1 316 ? -2.223 20.694 51.503 1.00 7.29 322 PHE A N 1
ATOM 1802 C CA . PHE A 1 316 ? -2.418 19.408 50.797 1.00 7.14 322 PHE A CA 1
ATOM 1803 C C . PHE A 1 316 ? -1.437 18.454 51.481 1.00 8.27 322 PHE A C 1
ATOM 1804 O O . PHE A 1 316 ? -0.222 18.558 51.335 1.00 10.05 322 PHE A O 1
ATOM 181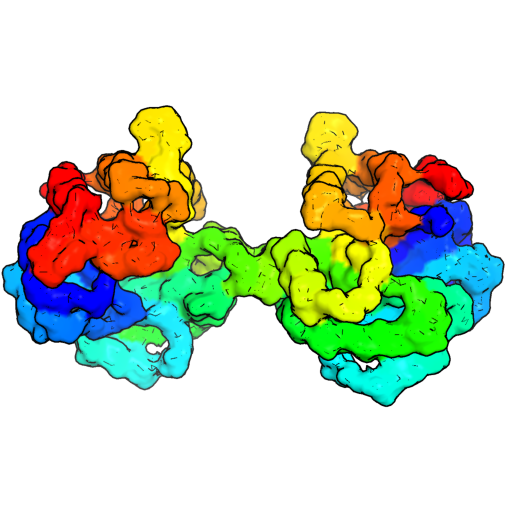2 N N . SER A 1 317 ? -1.939 17.403 52.253 1.00 8.04 323 SER A N 1
ATOM 1813 C CA . SER A 1 317 ? -3.330 17.030 52.457 1.00 7.69 323 SER A CA 1
ATOM 1814 C C . SER A 1 317 ? -3.459 16.256 53.795 1.00 6.95 323 SER A C 1
ATOM 1815 O O . SER A 1 317 ? -2.495 16.193 54.539 1.00 8.95 323 SER A O 1
ATOM 1818 N N . GLY A 1 318 ? -4.644 15.738 54.096 1.00 6.87 324 GLY A N 1
ATOM 1819 C CA . GLY A 1 318 ? -4.795 14.940 55.328 1.00 7.79 324 GLY A CA 1
ATOM 1820 C C . GLY A 1 318 ? -3.944 13.641 55.254 1.00 8.70 324 GLY A C 1
ATOM 1821 O O . GLY A 1 318 ? -3.119 13.407 56.122 1.00 9.85 324 GLY A O 1
ATOM 1822 N N . ARG A 1 319 ? -4.102 12.935 54.124 1.00 7.89 325 ARG A N 1
ATOM 1823 C CA . ARG A 1 319 ? -3.315 11.726 53.826 1.00 9.04 325 ARG A CA 1
ATOM 1824 C C . ARG A 1 319 ? -3.034 11.807 52.327 1.00 9.24 325 ARG A C 1
ATOM 1825 O O . ARG A 1 319 ? -3.980 11.941 51.544 1.00 10.38 325 ARG A O 1
ATOM 1833 N N . ALA A 1 320 ? -1.774 11.873 51.992 1.00 8.57 326 ALA A N 1
ATOM 1834 C CA . ALA A 1 320 ? -1.301 12.044 50.613 1.00 8.53 326 ALA A CA 1
ATOM 1835 C C . ALA A 1 320 ? -0.322 10.909 50.304 1.00 7.77 326 ALA A C 1
ATOM 1836 O O . ALA A 1 320 ? 0.623 10.636 51.091 1.00 10.22 326 ALA A O 1
ATOM 1838 N N . ASP A 1 321 ? -0.491 10.244 49.178 1.00 7.97 327 ASP A N 1
ATOM 1839 C CA . ASP A 1 321 ? 0.455 9.187 48.751 1.00 9.25 327 ASP A CA 1
ATOM 1840 C C . ASP A 1 321 ? 1.625 9.716 47.923 1.00 8.61 327 ASP A C 1
ATOM 1841 O O . ASP A 1 321 ? 2.687 9.111 47.985 1.00 10.94 327 ASP A O 1
ATOM 1846 N N . ASN A 1 322 ? 1.451 10.846 47.166 1.00 9.15 328 ASN A N 1
ATOM 1847 C CA . ASN A 1 322 ? 2.404 11.198 46.096 1.00 9.71 328 ASN A CA 1
ATOM 1848 C C . ASN A 1 322 ? 3.087 12.546 46.276 1.00 10.03 328 ASN A C 1
ATOM 1849 O O . ASN A 1 322 ? 3.749 12.943 45.319 1.00 15.59 328 ASN A O 1
ATOM 1854 N N . VAL A 1 323 ? 2.921 13.186 47.408 1.00 8.28 329 VAL A N 1
ATOM 1855 C CA . VAL A 1 323 ? 3.757 14.350 47.765 1.00 8.65 329 VAL A CA 1
ATOM 1856 C C . VAL A 1 323 ? 4.470 13.894 49.046 1.00 10.53 329 VAL A C 1
ATOM 1857 O O . VAL A 1 323 ? 3.811 13.704 50.082 1.00 10.54 329 VAL A O 1
ATOM 1861 N N . ARG A 1 324 ? 5.784 13.762 48.979 1.00 9.07 330 ARG A N 1
ATOM 1862 C CA . ARG A 1 324 ? 6.498 13.094 50.068 1.00 8.61 330 ARG A CA 1
ATOM 1863 C C . ARG A 1 324 ? 6.416 13.912 51.344 1.00 8.31 330 ARG A C 1
ATOM 1864 O O . ARG A 1 324 ? 6.612 15.207 51.331 1.00 8.41 330 ARG A O 1
ATOM 1872 N N . HIS A 1 325 ? 6.096 13.328 52.443 1.00 7.74 331 HIS A N 1
ATOM 1873 C CA . HIS A 1 325 ? 6.012 13.893 53.787 1.00 7.51 331 HIS A CA 1
ATOM 1874 C C . HIS A 1 325 ? 4.910 14.955 53.928 1.00 11.54 331 HIS A C 1
ATOM 1875 O O . HIS A 1 325 ? 4.928 15.618 55.010 1.00 9.73 331 HIS A O 1
ATOM 1882 N N . ALA A 1 326 ? 3.952 15.012 53.033 1.00 11.84 332 ALA A N 1
ATOM 1883 C CA . ALA A 1 326 ? 2.895 16.056 53.093 1.00 9.15 332 ALA A CA 1
ATOM 1884 C C . ALA A 1 326 ? 1.677 15.643 53.913 1.00 9.16 332 ALA A C 1
ATOM 1885 O O . ALA A 1 326 ? 0.811 16.469 54.211 1.00 8.66 332 ALA A O 1
ATOM 1887 N N . SER A 1 327 ? 1.561 14.373 54.393 1.00 8.06 333 SER A N 1
ATOM 1888 C CA . SER A 1 327 ? 0.368 14.009 55.162 1.00 8.33 333 SER A CA 1
ATOM 1889 C C . SER A 1 327 ? 0.412 14.633 56.552 1.00 10.50 333 SER A C 1
ATOM 1890 O O . SER A 1 327 ? 1.445 14.650 57.173 1.00 11.94 333 SER A O 1
ATOM 1893 N N . LEU A 1 328 ? -0.774 15.009 57.042 1.00 8.85 334 LEU A N 1
ATOM 1894 C CA . LEU A 1 328 ? -0.961 15.527 58.412 1.00 7.84 334 LEU A CA 1
ATOM 1895 C C . LEU A 1 328 ? -1.423 14.451 59.395 1.00 8.36 334 LEU A C 1
ATOM 1896 O O . LEU A 1 328 ? -1.307 14.650 60.593 1.00 9.77 334 LEU A O 1
ATOM 1901 N N . LEU A 1 329 ? -2.044 13.399 58.845 1.00 7.81 335 LEU A N 1
ATOM 1902 C CA . LEU A 1 329 ? -2.701 12.346 59.655 1.00 8.19 335 LEU A CA 1
ATOM 1903 C C . LEU A 1 329 ? -1.992 10.993 59.466 1.00 9.06 335 LEU A C 1
ATOM 1904 O O . LEU A 1 329 ? -1.592 10.635 58.352 1.00 10.10 335 LEU A O 1
ATOM 1909 N N . GLY A 1 330 ? -1.934 10.238 60.561 1.00 9.04 336 GLY A N 1
ATOM 1910 C CA . GLY A 1 330 ? -1.520 8.831 60.535 1.00 10.94 336 GLY A CA 1
ATOM 1911 C C . GLY A 1 330 ? -2.716 7.895 60.668 1.00 10.00 336 GLY A C 1
ATOM 1912 O O . GLY A 1 330 ? -3.635 7.878 59.822 1.00 11.67 336 GLY A O 1
ATOM 1913 N N . ASP A 1 331 ? -2.743 7.165 61.776 1.00 11.12 337 ASP A N 1
ATOM 1914 C CA . ASP A 1 331 ? -3.893 6.307 62.142 1.00 12.69 337 ASP A CA 1
ATOM 1915 C C . ASP A 1 331 ? -5.145 7.127 62.325 1.00 10.67 337 ASP A C 1
ATOM 1916 O O . ASP A 1 331 ? -5.062 8.415 62.409 1.00 11.11 337 ASP A O 1
ATOM 1921 N N . ASP A 1 332 ? -6.297 6.521 62.346 1.00 10.90 338 ASP A N 1
ATOM 1922 C CA . ASP A 1 332 ? -7.585 7.211 62.576 1.00 11.21 338 ASP A CA 1
ATOM 1923 C C . ASP A 1 332 ? -7.478 8.156 63.784 1.00 10.49 338 ASP A C 1
ATOM 1924 O O . ASP A 1 332 ? -7.141 7.704 64.875 1.00 12.16 338 ASP A O 1
ATOM 1929 N N . GLY A 1 333 ? -7.798 9.434 63.602 1.00 9.81 339 GLY A N 1
ATOM 1930 C CA . GLY A 1 333 ? -7.786 10.358 64.749 1.00 9.98 339 GLY A CA 1
ATOM 1931 C C . GLY A 1 333 ? -6.443 10.690 65.345 1.00 9.54 339 GLY A C 1
ATOM 1932 O O . GLY A 1 333 ? -6.436 11.285 66.429 1.00 12.47 339 GLY A O 1
ATOM 1933 N N . GLU A 1 334 ? -5.366 10.501 64.605 1.00 9.31 340 GLU A N 1
ATOM 1934 C CA . GLU A 1 334 ? -3.997 10.769 65.087 1.00 9.63 340 GLU A CA 1
ATOM 1935 C C . GLU A 1 334 ? -3.267 11.737 64.150 1.00 9.12 340 GLU A C 1
ATOM 1936 O O . GLU A 1 334 ? -2.964 11.404 63.000 1.00 10.95 340 GLU A O 1
ATOM 1942 N N . LEU A 1 335 ? -2.936 12.914 64.649 1.00 9.56 341 LEU A N 1
ATOM 1943 C CA . LEU A 1 335 ? -2.002 13.795 63.959 1.00 9.55 341 LEU A CA 1
ATOM 1944 C C . LEU A 1 335 ? -0.635 13.150 63.955 1.00 9.78 341 LEU A C 1
ATOM 1945 O O . LEU A 1 335 ? -0.223 12.562 64.981 1.00 12.83 341 LEU A O 1
ATOM 1950 N N . ASN A 1 336 ? 0.081 13.272 62.858 1.00 8.53 342 ASN A N 1
ATOM 1951 C CA . ASN A 1 336 ? 1.522 12.997 62.881 1.00 8.37 342 ASN A CA 1
ATOM 1952 C C . ASN A 1 336 ? 2.251 14.304 63.278 1.00 8.65 342 ASN A C 1
ATOM 1953 O O . ASN A 1 336 ? 1.656 15.337 63.611 1.00 9.38 342 ASN A O 1
ATOM 1958 N N . GLU A 1 337 ? 3.594 14.227 63.318 1.00 9.59 343 GLU A N 1
ATOM 1959 C CA . GLU A 1 337 ? 4.396 15.420 63.719 1.00 9.51 343 GLU A CA 1
ATOM 1960 C C . GLU A 1 337 ? 4.055 16.620 62.835 1.00 8.11 343 GLU A C 1
ATOM 1961 O O . GLU A 1 337 ? 4.013 17.754 63.347 1.00 9.28 343 GLU A O 1
ATOM 1967 N N . LEU A 1 338 ? 3.873 16.423 61.544 1.00 7.48 344 LEU A N 1
ATOM 1968 C CA . LEU A 1 338 ? 3.554 17.547 60.640 1.00 7.12 344 LEU A CA 1
ATOM 1969 C C . LEU A 1 338 ? 2.168 18.105 60.957 1.00 8.00 344 LEU A C 1
ATOM 1970 O O . LEU A 1 338 ? 1.979 19.369 60.986 1.00 8.55 344 LEU A O 1
ATOM 1975 N N . GLY A 1 339 ? 1.182 17.251 61.192 1.00 7.28 345 GLY A N 1
ATOM 1976 C CA . GLY A 1 339 ? -0.156 17.669 61.620 1.00 7.44 345 GLY A CA 1
ATOM 1977 C C . GLY A 1 339 ? -0.119 18.491 62.899 1.00 7.74 345 GLY A C 1
ATOM 1978 O O . GLY A 1 339 ? -0.843 19.473 63.020 1.00 8.51 345 GLY A O 1
ATOM 1979 N N . GLN A 1 340 ? 0.668 18.052 63.869 1.00 8.17 346 GLN A N 1
ATOM 1980 C CA . GLN A 1 340 ? 0.814 18.780 65.126 1.00 8.20 346 GLN A CA 1
ATOM 1981 C C . GLN A 1 340 ? 1.369 20.194 64.837 1.00 9.14 346 GLN A C 1
ATOM 1982 O O . GLN A 1 340 ? 0.923 21.153 65.479 1.00 9.86 346 GLN A O 1
ATOM 1988 N N . ALA A 1 341 ? 2.390 20.291 63.989 1.00 9.27 347 ALA A N 1
ATOM 1989 C CA . ALA A 1 341 ? 2.920 21.652 63.606 1.00 8.92 347 ALA A CA 1
ATOM 1990 C C . ALA A 1 341 ? 1.854 22.461 62.947 1.00 7.82 347 ALA A C 1
ATOM 1991 O O . ALA A 1 341 ? 1.758 23.687 63.198 1.00 8.93 347 ALA A O 1
ATOM 1993 N N . TYR A 1 342 ? 1.036 21.882 62.088 1.00 7.93 348 TYR A N 1
ATOM 1994 C CA . TYR A 1 342 ? -0.018 22.658 61.359 1.00 6.79 348 TYR A CA 1
ATOM 1995 C C . TYR A 1 342 ? -1.090 23.153 62.317 1.00 7.45 348 TYR A C 1
ATOM 1996 O O . TYR A 1 342 ? -1.540 24.324 62.230 1.00 9.58 348 TYR A O 1
ATOM 2005 N N . VAL A 1 343 ? -1.481 22.340 63.277 1.00 7.66 349 VAL A N 1
ATOM 2006 C CA . VAL A 1 343 ? -2.549 22.701 64.234 1.00 7.68 349 VAL A CA 1
ATOM 2007 C C . VAL A 1 343 ? -2.012 23.712 65.244 1.00 8.11 349 VAL A C 1
ATOM 2008 O O . VAL A 1 343 ? -2.750 24.629 65.645 1.00 9.71 349 VAL A O 1
ATOM 2012 N N A SER A 1 344 ? -0.740 23.552 65.644 0.71 8.03 350 SER A N 1
ATOM 2013 N N B SER A 1 344 ? -0.756 23.601 65.686 0.29 9.46 350 SER A N 1
ATOM 2014 C CA A SER A 1 344 ? -0.170 24.361 66.765 0.71 9.30 350 SER A CA 1
ATOM 2015 C CA B SER A 1 344 ? -0.247 24.453 66.803 0.29 9.79 350 SER A CA 1
ATOM 2016 C C A SER A 1 344 ? 0.336 25.717 66.280 0.71 8.88 350 SER A C 1
ATOM 2017 C C B SER A 1 344 ? 0.449 25.716 66.297 0.29 9.42 350 SER A C 1
ATOM 2018 O O A SER A 1 344 ? 0.453 26.641 67.128 0.71 10.24 350 SER A O 1
ATOM 2019 O O B SER A 1 344 ? 0.868 26.548 67.144 0.29 9.57 350 SER A O 1
ATOM 2024 N N . ALA A 1 345 ? 0.579 25.896 64.986 1.00 9.21 351 ALA A N 1
ATOM 2025 C CA . ALA A 1 345 ? 1.173 27.146 64.460 1.00 9.64 351 ALA A CA 1
ATOM 2026 C C . ALA A 1 345 ? 0.350 28.369 64.875 1.00 9.40 351 ALA A C 1
ATOM 2027 O O . ALA A 1 345 ? -0.881 28.294 64.903 1.00 9.38 351 ALA A O 1
ATOM 2029 N N . PRO A 1 346 ? 1.009 29.505 65.223 1.00 10.41 352 PRO A N 1
ATOM 2030 C CA . PRO A 1 346 ? 0.267 30.756 65.554 1.00 11.07 352 PRO A CA 1
ATOM 2031 C C . PRO A 1 346 ? -0.736 31.163 64.461 1.00 9.65 352 PRO A C 1
ATOM 2032 O O . PRO A 1 346 ? -0.447 30.923 63.285 1.00 9.07 352 PRO A O 1
ATOM 2036 N N . GLN A 1 347 ? -1.859 31.759 64.862 1.00 11.14 353 GLN A N 1
ATOM 2037 C CA . GLN A 1 347 ? -2.884 32.311 63.947 1.00 12.48 353 GLN A CA 1
ATOM 2038 C C . GLN A 1 347 ? -3.039 33.821 64.121 1.00 13.69 353 GLN A C 1
ATOM 2039 O O . GLN A 1 347 ? -2.943 34.299 65.277 1.00 16.81 353 GLN A O 1
ATOM 2045 N N . HIS A 1 348 ? -3.246 34.523 62.997 1.00 14.01 354 HIS A N 1
ATOM 2046 C CA . HIS A 1 348 ? -3.596 35.975 62.999 1.00 15.98 354 HIS A CA 1
ATOM 2047 C C . HIS A 1 348 ? -5.061 36.108 63.478 1.00 23.20 354 HIS A C 1
ATOM 2048 O O . HIS A 1 348 ? -5.894 35.223 63.106 1.00 24.59 354 HIS A O 1
ATOM 2055 N N . ALA A 1 349 ? -5.367 37.107 64.308 1.00 29.03 355 ALA A N 1
ATOM 2056 C CA . ALA A 1 349 ? -6.765 37.516 64.638 1.00 43.06 355 ALA A CA 1
ATOM 2057 C C . ALA A 1 349 ? -7.768 36.355 64.536 1.00 58.69 355 ALA A C 1
ATOM 2058 O O . ALA A 1 349 ? -8.659 36.438 63.583 1.00 70.09 355 ALA A O 1
ATOM 2060 N N . CYS A 1 350 ? -7.696 35.389 65.486 1.00 69.90 356 CYS A N 1
ATOM 2061 C CA . CYS A 1 350 ? -8.419 34.080 65.457 1.00 67.90 356 CYS A CA 1
ATOM 2062 C C . CYS A 1 350 ? -7.692 33.053 66.348 1.00 52.38 356 CYS A C 1
ATOM 2063 O O . CYS A 1 350 ? -8.238 32.349 67.217 1.00 51.12 356 CYS A O 1
ATOM 2066 N N . CYS B 1 94 ? 29.755 25.792 4.248 1.00 32.60 100 CYS B N 1
ATOM 2067 C CA . CYS B 1 94 ? 29.229 24.520 4.637 1.00 25.86 100 CYS B CA 1
ATOM 2068 C C . CYS B 1 94 ? 27.999 24.563 5.572 1.00 14.83 100 CYS B C 1
ATOM 2069 O O . CYS B 1 94 ? 27.025 23.834 5.406 1.00 21.27 100 CYS B O 1
ATOM 2072 N N . LYS B 1 95 ? 28.027 25.418 6.569 1.00 10.28 101 LYS B N 1
ATOM 2073 C CA . LYS B 1 95 ? 26.960 25.411 7.599 1.00 9.85 101 LYS B CA 1
ATOM 2074 C C . LYS B 1 95 ? 25.745 26.276 7.267 1.00 8.98 101 LYS B C 1
ATOM 2075 O O . LYS B 1 95 ? 24.641 26.034 7.810 1.00 9.42 101 LYS B O 1
ATOM 2081 N N . ARG B 1 96 ? 25.949 27.320 6.479 1.00 9.37 102 ARG B N 1
ATOM 2082 C CA . ARG B 1 96 ? 25.006 28.472 6.411 1.00 9.90 102 ARG B CA 1
ATOM 2083 C C . ARG B 1 96 ? 23.762 28.142 5.548 1.00 8.85 102 ARG B C 1
ATOM 2084 O O . ARG B 1 96 ? 23.881 27.960 4.311 1.00 11.22 102 ARG B O 1
ATOM 2092 N N . GLY B 1 97 ? 22.580 28.130 6.135 1.00 8.70 103 GLY B N 1
ATOM 2093 C CA . GLY B 1 97 ? 21.305 27.821 5.462 1.00 9.34 103 GLY B CA 1
ATOM 2094 C C . GLY B 1 97 ? 20.259 28.943 5.677 1.00 9.64 103 GLY B C 1
ATOM 2095 O O . GLY B 1 97 ? 20.474 29.977 6.341 1.00 10.39 103 GLY B O 1
ATOM 2096 N N . LEU B 1 98 ? 19.054 28.725 5.132 1.00 9.49 104 LEU B N 1
ATOM 2097 C CA . LEU B 1 98 ? 17.903 29.608 5.307 1.00 9.75 104 LEU B CA 1
ATOM 2098 C C . LEU B 1 98 ? 16.609 28.787 5.466 1.00 8.20 104 LEU B C 1
ATOM 2099 O O . LEU B 1 98 ? 16.452 27.734 4.816 1.00 10.25 104 LEU B O 1
ATOM 2104 N N . ALA B 1 99 ? 15.773 29.221 6.393 1.00 8.14 105 ALA B N 1
ATOM 2105 C CA . ALA B 1 99 ? 14.419 28.680 6.646 1.00 8.99 105 ALA B CA 1
ATOM 2106 C C . ALA B 1 99 ? 13.433 29.566 5.879 1.00 9.14 105 ALA B C 1
ATOM 2107 O O . ALA B 1 99 ? 13.111 30.684 6.383 1.00 10.30 105 ALA B O 1
ATOM 2109 N N . TYR B 1 100 ? 13.033 29.226 4.671 1.00 9.06 106 TYR B N 1
ATOM 2110 C CA . TYR B 1 100 ? 12.187 30.086 3.823 1.00 10.13 106 TYR B CA 1
ATOM 2111 C C . TYR B 1 100 ? 11.576 29.243 2.712 1.00 10.03 106 TYR B C 1
ATOM 2112 O O . TYR B 1 100 ? 12.296 28.417 2.123 1.00 11.28 106 TYR B O 1
ATOM 2121 N N . GLY B 1 101 ? 10.321 29.476 2.357 1.00 10.14 107 GLY B N 1
ATOM 2122 C CA . GLY B 1 101 ? 9.611 28.681 1.347 1.00 11.74 107 GLY B CA 1
ATOM 2123 C C . GLY B 1 101 ? 9.122 29.411 0.108 1.00 10.95 107 GLY B C 1
ATOM 2124 O O . GLY B 1 101 ? 8.374 28.774 -0.648 1.00 13.25 107 GLY B O 1
ATOM 2125 N N . TYR B 1 102 ? 9.486 30.692 -0.111 1.00 11.02 108 TYR B N 1
ATOM 2126 C CA . TYR B 1 102 ? 8.932 31.508 -1.214 1.00 12.07 108 TYR B CA 1
ATOM 2127 C C . TYR B 1 102 ? 10.064 32.174 -2.005 1.00 12.82 108 TYR B C 1
ATOM 2128 O O . TYR B 1 102 ? 9.934 33.293 -2.483 1.00 15.39 108 TYR B O 1
ATOM 2137 N N . HIS B 1 103 ? 11.155 31.469 -2.220 1.00 12.98 109 HIS B N 1
ATOM 2138 C CA . HIS B 1 103 ? 12.264 31.981 -3.047 1.00 11.73 109 HIS B CA 1
ATOM 2139 C C . HIS B 1 103 ? 11.792 32.140 -4.494 1.00 13.04 109 HIS B C 1
ATOM 2140 O O . HIS B 1 103 ? 11.243 31.162 -5.056 1.00 14.72 109 HIS B O 1
ATOM 2147 N N . SER B 1 104 ? 12.153 33.260 -5.106 1.00 13.74 110 SER B N 1
ATOM 2148 C CA . SER B 1 104 ? 12.271 33.354 -6.576 1.00 14.20 110 SER B CA 1
ATOM 2149 C C . SER B 1 104 ? 13.676 32.986 -7.017 1.00 13.31 110 SER B C 1
ATOM 2150 O O . SER B 1 104 ? 14.611 32.870 -6.188 1.00 13.83 110 SER B O 1
ATOM 2153 N N . LYS B 1 105 ? 13.832 32.728 -8.309 1.00 15.07 111 LYS B N 1
ATOM 2154 C CA . LYS B 1 105 ? 15.188 32.570 -8.865 1.00 15.61 111 LYS B CA 1
ATOM 2155 C C . LYS B 1 105 ? 16.059 33.761 -8.454 1.00 13.52 111 LYS B C 1
ATOM 2156 O O . LYS B 1 105 ? 17.218 33.528 -7.993 1.00 15.88 111 LYS B O 1
ATOM 2162 N N . ALA B 1 106 ? 15.558 35.000 -8.580 1.00 15.49 112 ALA B N 1
ATOM 2163 C CA . ALA B 1 106 ? 16.357 36.208 -8.326 1.00 14.88 112 ALA B CA 1
ATOM 2164 C C . ALA B 1 106 ? 16.752 36.257 -6.842 1.00 12.30 112 ALA B C 1
ATOM 2165 O O . ALA B 1 106 ? 17.857 36.704 -6.507 1.00 14.45 112 ALA B O 1
ATOM 2167 N N . ASP B 1 107 ? 15.841 35.853 -5.954 1.00 13.27 113 ASP B N 1
ATOM 2168 C CA . ASP B 1 107 ? 16.146 35.739 -4.498 1.00 13.38 113 ASP B CA 1
ATOM 2169 C C . ASP B 1 107 ? 17.326 34.817 -4.250 1.00 12.38 113 ASP B C 1
ATOM 2170 O O . ASP B 1 107 ? 18.257 35.175 -3.540 1.00 14.07 113 ASP B O 1
ATOM 2175 N N . MET B 1 108 ? 17.281 33.626 -4.807 1.00 12.83 114 MET B N 1
ATOM 2176 C CA . MET B 1 108 ? 18.342 32.649 -4.559 1.00 14.21 114 MET B CA 1
ATOM 2177 C C . MET B 1 108 ? 19.658 33.060 -5.229 1.00 12.77 114 MET B C 1
ATOM 2178 O O . MET B 1 108 ? 20.773 32.812 -4.623 1.00 14.30 114 MET B O 1
ATOM 2183 N N . ASP B 1 109 ? 19.586 33.769 -6.344 1.00 13.72 115 ASP B N 1
ATOM 2184 C CA . ASP B 1 109 ? 20.794 34.280 -7.032 1.00 14.31 115 ASP B CA 1
ATOM 2185 C C . ASP B 1 109 ? 21.569 35.206 -6.071 1.00 13.80 115 ASP B C 1
ATOM 2186 O O . ASP B 1 109 ? 22.827 35.127 -6.090 1.00 18.34 115 ASP B O 1
ATOM 2191 N N . VAL B 1 110 ? 20.902 36.117 -5.330 1.00 14.91 116 VAL B N 1
ATOM 2192 C CA . VAL B 1 110 ? 21.631 37.066 -4.450 1.00 14.02 116 VAL B CA 1
ATOM 2193 C C . VAL B 1 110 ? 22.046 36.392 -3.137 1.00 13.67 116 VAL B C 1
ATOM 2194 O O . VAL B 1 110 ? 22.993 36.863 -2.481 1.00 14.70 116 VAL B O 1
ATOM 2198 N N . LEU B 1 111 ? 21.378 35.325 -2.741 1.00 12.50 117 LEU B N 1
ATOM 2199 C CA . LEU B 1 111 ? 21.803 34.579 -1.526 1.00 14.33 117 LEU B CA 1
ATOM 2200 C C . LEU B 1 111 ? 22.946 33.595 -1.765 1.00 15.50 117 LEU B C 1
ATOM 2201 O O . LEU B 1 111 ? 23.590 33.190 -0.799 1.00 15.83 117 LEU B O 1
ATOM 2206 N N . SER B 1 112 ? 23.234 33.240 -2.998 1.00 20.16 118 SER B N 1
ATOM 2207 C CA . SER B 1 112 ? 24.409 32.372 -3.295 1.00 23.76 118 SER B CA 1
ATOM 2208 C C . SER B 1 112 ? 25.549 33.226 -3.872 1.00 23.90 118 SER B C 1
ATOM 2209 O O . SER B 1 112 ? 25.305 34.263 -4.508 1.00 27.21 118 SER B O 1
ATOM 2212 N N . PRO B 1 113 ? 26.824 32.887 -3.602 1.00 21.30 119 PRO B N 1
ATOM 2213 C CA . PRO B 1 113 ? 27.166 31.579 -3.046 1.00 22.16 119 PRO B CA 1
ATOM 2214 C C . PRO B 1 113 ? 27.252 31.488 -1.513 1.00 19.48 119 PRO B C 1
ATOM 2215 O O . PRO B 1 113 ? 27.692 30.403 -1.018 1.00 21.18 119 PRO B O 1
ATOM 2219 N N . ALA B 1 114 ? 26.771 32.468 -0.760 1.00 14.84 120 ALA B N 1
ATOM 2220 C CA . ALA B 1 114 ? 26.984 32.433 0.706 1.00 14.89 120 ALA B CA 1
ATOM 2221 C C . ALA B 1 114 ? 26.149 31.334 1.381 1.00 12.18 120 ALA B C 1
ATOM 2222 O O . ALA B 1 114 ? 26.585 30.692 2.359 1.00 14.50 120 ALA B O 1
ATOM 2224 N N . VAL B 1 115 ? 24.949 31.099 0.899 1.00 12.14 121 VAL B N 1
ATOM 2225 C CA . VAL B 1 115 ? 23.956 30.187 1.524 1.00 13.94 121 VAL B CA 1
ATOM 2226 C C . VAL B 1 115 ? 24.079 28.823 0.808 1.00 13.90 121 VAL B C 1
ATOM 2227 O O . VAL B 1 115 ? 23.876 28.738 -0.388 1.00 20.85 121 VAL B O 1
ATOM 2231 N N A SER B 1 116 ? 24.433 27.780 1.520 0.55 12.67 122 SER B N 1
ATOM 2232 N N B SER B 1 116 ? 24.548 27.843 1.574 0.45 11.49 122 SER B N 1
ATOM 2233 C CA A SER B 1 116 ? 24.723 26.473 0.876 0.55 13.78 122 SER B CA 1
ATOM 2234 C CA B SER B 1 116 ? 24.843 26.451 1.129 0.45 12.32 122 SER B CA 1
ATOM 2235 C C A SER B 1 116 ? 23.559 25.483 1.023 0.55 10.88 122 SER B C 1
ATOM 2236 C C B SER B 1 116 ? 23.557 25.612 0.967 0.45 11.22 122 SER B C 1
ATOM 2237 O O A SER B 1 116 ? 23.609 24.398 0.417 0.55 9.96 122 SER B O 1
ATOM 2238 O O B SER B 1 116 ? 23.515 24.804 0.042 0.45 14.18 122 SER B O 1
ATOM 2243 N N . TRP B 1 117 ? 22.536 25.780 1.819 1.00 11.16 123 TRP B N 1
ATOM 2244 C CA . TRP B 1 117 ? 21.368 24.866 1.913 1.00 10.46 123 TRP B CA 1
ATOM 2245 C C . TRP B 1 117 ? 20.125 25.643 2.357 1.00 10.19 123 TRP B C 1
ATOM 2246 O O . TRP B 1 117 ? 20.259 26.768 2.848 1.00 10.02 123 TRP B O 1
ATOM 2257 N N . TRP B 1 118 ? 18.944 25.116 2.117 1.00 9.48 124 TRP B N 1
ATOM 2258 C CA . TRP B 1 118 ? 17.707 25.677 2.700 1.00 9.21 124 TRP B CA 1
ATOM 2259 C C . TRP B 1 118 ? 16.677 24.593 2.944 1.00 9.35 124 TRP B C 1
ATOM 2260 O O . TRP B 1 118 ? 16.788 23.503 2.380 1.00 10.45 124 TRP B O 1
ATOM 2271 N N . TYR B 1 119 ? 15.661 24.935 3.722 1.00 9.08 125 TYR B N 1
ATOM 2272 C CA . TYR B 1 119 ? 14.491 24.060 3.879 1.00 9.44 125 TYR B CA 1
ATOM 2273 C C . TYR B 1 119 ? 13.265 24.975 3.955 1.00 9.79 125 TYR B C 1
ATOM 2274 O O . TYR B 1 119 ? 13.410 26.201 4.219 1.00 9.20 125 TYR B O 1
ATOM 2283 N N . ASN B 1 120 ? 12.088 24.389 3.793 1.00 10.03 126 ASN B N 1
ATOM 2284 C CA . ASN B 1 120 ? 10.806 25.110 3.648 1.00 10.78 126 ASN B CA 1
ATOM 2285 C C . ASN B 1 120 ? 9.639 24.506 4.430 1.00 9.57 126 ASN B C 1
ATOM 2286 O O . ASN B 1 120 ? 8.508 24.799 4.104 1.00 10.88 126 ASN B O 1
ATOM 2291 N N . TRP B 1 121 ? 9.930 23.663 5.405 1.00 9.29 127 TRP B N 1
ATOM 2292 C CA . TRP B 1 121 ? 8.916 23.046 6.287 1.00 10.66 127 TRP B CA 1
ATOM 2293 C C . TRP B 1 121 ? 8.047 22.010 5.548 1.00 10.61 127 TRP B C 1
ATOM 2294 O O . TRP B 1 121 ? 7.103 21.538 6.140 1.00 11.42 127 TRP B O 1
ATOM 2305 N N . THR B 1 122 ? 8.375 21.686 4.298 1.00 11.37 128 THR B N 1
ATOM 2306 C CA . THR B 1 122 ? 7.703 20.586 3.556 1.00 11.39 128 THR B CA 1
ATOM 2307 C C . THR B 1 122 ? 8.790 19.765 2.876 1.00 10.93 128 THR B C 1
ATOM 2308 O O . THR B 1 122 ? 9.957 19.819 3.332 1.00 11.37 128 THR B O 1
ATOM 2312 N N . HIS B 1 123 ? 8.433 18.924 1.901 1.00 12.15 129 HIS B N 1
ATOM 2313 C CA . HIS B 1 123 ? 9.374 17.934 1.306 1.00 11.26 129 HIS B CA 1
ATOM 2314 C C . HIS B 1 123 ? 9.620 18.137 -0.195 1.00 13.15 129 HIS B C 1
ATOM 2315 O O . HIS B 1 123 ? 10.434 17.331 -0.763 1.00 13.81 129 HIS B O 1
ATOM 2322 N N . VAL B 1 124 ? 8.987 19.133 -0.809 1.00 13.35 130 VAL B N 1
ATOM 2323 C CA . VAL B 1 124 ? 9.254 19.574 -2.214 1.00 13.79 130 VAL B CA 1
ATOM 2324 C C . VAL B 1 124 ? 9.774 20.994 -2.199 1.00 12.86 130 VAL B C 1
ATOM 2325 O O . VAL B 1 124 ? 9.260 21.853 -1.467 1.00 14.09 130 VAL B O 1
ATOM 2329 N N . PRO B 1 125 ? 10.843 21.281 -2.979 1.00 12.53 131 PRO B N 1
ATOM 2330 C CA . PRO B 1 125 ? 11.409 22.626 -3.016 1.00 12.08 131 PRO B CA 1
ATOM 2331 C C . PRO B 1 125 ? 10.428 23.656 -3.583 1.00 13.03 131 PRO B C 1
ATOM 2332 O O . PRO B 1 125 ? 9.473 23.347 -4.331 1.00 15.82 131 PRO B O 1
ATOM 2336 N N . ASP B 1 126 ? 10.664 24.878 -3.156 1.00 13.36 132 ASP B N 1
ATOM 2337 C CA . ASP B 1 126 ? 9.900 26.079 -3.568 1.00 14.47 132 ASP B CA 1
ATOM 2338 C C . ASP B 1 126 ? 9.623 26.040 -5.090 1.00 13.23 132 ASP B C 1
ATOM 2339 O O . ASP B 1 126 ? 10.588 25.871 -5.873 1.00 14.49 132 ASP B O 1
ATOM 2344 N N . GLU B 1 127 ? 8.392 26.371 -5.471 1.00 16.50 133 GLU B N 1
ATOM 2345 C CA . GLU B 1 127 ? 7.946 26.362 -6.893 1.00 18.97 133 GLU B CA 1
ATOM 2346 C C . GLU B 1 127 ? 8.910 27.168 -7.744 1.00 18.45 133 GLU B C 1
ATOM 2347 O O . GLU B 1 127 ? 9.202 26.758 -8.891 1.00 19.82 133 GLU B O 1
ATOM 2353 N N . GLY B 1 128 ? 9.308 28.325 -7.256 1.00 16.57 134 GLY B N 1
ATOM 2354 C CA . GLY B 1 128 ? 10.029 29.291 -8.087 1.00 17.93 134 GLY B CA 1
ATOM 2355 C C . GLY B 1 128 ? 11.395 28.837 -8.532 1.00 18.08 134 GLY B C 1
ATOM 2356 O O . GLY B 1 128 ? 11.916 29.517 -9.480 1.00 22.70 134 GLY B O 1
ATOM 2357 N N . VAL B 1 129 ? 12.001 27.859 -7.839 1.00 14.71 135 VAL B N 1
ATOM 2358 C CA . VAL B 1 129 ? 13.408 27.473 -8.155 1.00 16.84 135 VAL B CA 1
ATOM 2359 C C . VAL B 1 129 ? 13.466 26.008 -8.604 1.00 18.21 135 VAL B C 1
ATOM 2360 O O . VAL B 1 129 ? 14.600 25.535 -8.881 1.00 19.25 135 VAL B O 1
ATOM 2364 N N . ARG B 1 130 ? 12.351 25.317 -8.775 1.00 17.55 136 ARG B N 1
ATOM 2365 C CA . ARG B 1 130 ? 12.409 23.873 -9.103 1.00 21.81 136 ARG B CA 1
ATOM 2366 C C . ARG B 1 130 ? 12.037 23.713 -10.573 1.00 24.03 136 ARG B C 1
ATOM 2367 O O . ARG B 1 130 ? 11.358 24.568 -11.122 1.00 26.31 136 ARG B O 1
ATOM 2375 N N . PRO B 1 131 ? 12.382 22.579 -11.213 1.00 25.68 137 PRO B N 1
ATOM 2376 C CA . PRO B 1 131 ? 13.138 21.493 -10.583 1.00 24.61 137 PRO B CA 1
ATOM 2377 C C . PRO B 1 131 ? 14.655 21.646 -10.624 1.00 20.46 137 PRO B C 1
ATOM 2378 O O . PRO B 1 131 ? 15.308 20.845 -9.992 1.00 25.10 137 PRO B O 1
ATOM 2382 N N . ASP B 1 132 ? 15.186 22.598 -11.396 1.00 20.57 138 ASP B N 1
ATOM 2383 C CA . ASP B 1 132 ? 16.616 22.536 -11.795 1.00 25.34 138 ASP B CA 1
ATOM 2384 C C . ASP B 1 132 ? 17.404 23.733 -11.245 1.00 24.45 138 ASP B C 1
ATOM 2385 O O . ASP B 1 132 ? 18.623 23.589 -11.040 1.00 22.90 138 ASP B O 1
ATOM 2390 N N . TYR B 1 133 ? 16.774 24.891 -11.096 1.00 19.46 139 TYR B N 1
ATOM 2391 C CA . TYR B 1 133 ? 17.534 26.155 -10.883 1.00 18.58 139 TYR B CA 1
ATOM 2392 C C . TYR B 1 133 ? 18.404 26.127 -9.612 1.00 14.49 139 TYR B C 1
ATOM 2393 O O . TYR B 1 133 ? 19.643 26.523 -9.641 1.00 16.81 139 TYR B O 1
ATOM 2402 N N . TYR B 1 134 ? 17.851 25.652 -8.509 1.00 14.20 140 TYR B N 1
ATOM 2403 C CA . TYR B 1 134 ? 18.622 25.611 -7.252 1.00 15.60 140 TYR B CA 1
ATOM 2404 C C . TYR B 1 134 ? 19.844 24.720 -7.406 1.00 13.92 140 TYR B C 1
ATOM 2405 O O . TYR B 1 134 ? 20.877 24.961 -6.749 1.00 14.92 140 TYR B O 1
ATOM 2414 N N . ARG B 1 135 ? 19.716 23.679 -8.235 1.00 17.00 141 ARG B N 1
ATOM 2415 C CA . ARG B 1 135 ? 20.890 22.790 -8.431 1.00 17.49 141 ARG B CA 1
ATOM 2416 C C . ARG B 1 135 ? 22.002 23.509 -9.200 1.00 19.75 141 ARG B C 1
ATOM 2417 O O . ARG B 1 135 ? 23.189 23.200 -8.887 1.00 22.53 141 ARG B O 1
ATOM 2425 N N . THR B 1 136 ? 21.675 24.356 -10.199 1.00 23.10 142 THR B N 1
ATOM 2426 C CA . THR B 1 136 ? 22.706 25.088 -10.980 1.00 23.99 142 THR B CA 1
ATOM 2427 C C . THR B 1 136 ? 23.465 26.000 -10.003 1.00 24.94 142 THR B C 1
ATOM 2428 O O . THR B 1 136 ? 24.657 26.154 -10.239 1.00 30.98 142 THR B O 1
ATOM 2432 N N . LEU B 1 137 ? 22.833 26.534 -8.928 1.00 21.16 143 LEU B N 1
ATOM 2433 C CA . LEU B 1 137 ? 23.473 27.467 -7.952 1.00 21.68 143 LEU B CA 1
ATOM 2434 C C . LEU B 1 137 ? 24.261 26.671 -6.907 1.00 20.90 143 LEU B C 1
ATOM 2435 O O . LEU B 1 137 ? 25.003 27.227 -6.125 1.00 27.16 143 LEU B O 1
ATOM 2440 N N . GLY B 1 138 ? 24.103 25.363 -6.889 1.00 20.48 144 GLY B N 1
ATOM 2441 C CA . GLY B 1 138 ? 24.796 24.499 -5.907 1.00 21.10 144 GLY B CA 1
ATOM 2442 C C . GLY B 1 138 ? 24.186 24.554 -4.513 1.00 21.46 144 GLY B C 1
ATOM 2443 O O . GLY B 1 138 ? 24.828 24.130 -3.548 1.00 30.61 144 GLY B O 1
ATOM 2444 N N . VAL B 1 139 ? 22.931 24.929 -4.393 1.00 17.18 145 VAL B N 1
ATOM 2445 C CA . VAL B 1 139 ? 22.262 25.080 -3.071 1.00 16.13 145 VAL B CA 1
ATOM 2446 C C . VAL B 1 139 ? 21.581 23.745 -2.764 1.00 13.45 145 VAL B C 1
ATOM 2447 O O . VAL B 1 139 ? 20.744 23.279 -3.586 1.00 17.43 145 VAL B O 1
ATOM 2451 N N . ASP B 1 140 ? 21.836 23.156 -1.587 1.00 11.64 146 ASP B N 1
ATOM 2452 C CA . ASP B 1 140 ? 21.224 21.856 -1.224 1.00 12.02 146 ASP B CA 1
ATOM 2453 C C . ASP B 1 140 ? 19.820 22.103 -0.638 1.00 11.55 146 ASP B C 1
ATOM 2454 O O . ASP B 1 140 ? 19.687 22.955 0.256 1.00 13.90 146 ASP B O 1
ATOM 2459 N N . TYR B 1 141 ? 18.827 21.397 -1.138 1.00 11.27 147 TYR B N 1
ATOM 2460 C CA . TYR B 1 141 ? 17.467 21.348 -0.589 1.00 11.19 147 TYR B CA 1
ATOM 2461 C C . TYR B 1 141 ? 17.414 20.299 0.484 1.00 10.23 147 TYR B C 1
ATOM 2462 O O . TYR B 1 141 ? 17.688 19.115 0.167 1.00 11.81 147 TYR B O 1
ATOM 2471 N N . VAL B 1 142 ? 16.848 20.615 1.627 1.00 11.17 148 VAL B N 1
ATOM 2472 C CA . VAL B 1 142 ? 16.675 19.652 2.734 1.00 10.82 148 VAL B CA 1
ATOM 2473 C C . VAL B 1 142 ? 15.169 19.490 2.968 1.00 8.65 148 VAL B C 1
ATOM 2474 O O . VAL B 1 142 ? 14.509 20.408 3.417 1.00 10.54 148 VAL B O 1
ATOM 2478 N N . PRO B 1 143 ? 14.595 18.291 2.717 1.00 10.64 149 PRO B N 1
ATOM 2479 C CA . PRO B 1 143 ? 13.171 18.058 3.014 1.00 10.86 149 PRO B CA 1
ATOM 2480 C C . PRO B 1 143 ? 12.881 17.814 4.513 1.00 10.36 149 PRO B C 1
ATOM 2481 O O . PRO B 1 143 ? 13.789 17.441 5.291 1.00 10.21 149 PRO B O 1
ATOM 2485 N N . MET B 1 144 ? 11.607 17.966 4.880 1.00 9.54 150 MET B N 1
ATOM 2486 C CA . MET B 1 144 ? 11.082 17.830 6.256 1.00 9.71 150 MET B CA 1
ATOM 2487 C C . MET B 1 144 ? 9.778 17.041 6.236 1.00 10.28 150 MET B C 1
ATOM 2488 O O . MET B 1 144 ? 8.969 17.228 5.304 1.00 11.50 150 MET B O 1
ATOM 2493 N N . VAL B 1 145 ? 9.599 16.176 7.231 1.00 10.39 151 VAL B N 1
ATOM 2494 C CA . VAL B 1 145 ? 8.289 15.560 7.602 1.00 11.07 151 VAL B CA 1
ATOM 2495 C C . VAL B 1 145 ? 7.750 16.450 8.754 1.00 10.21 151 VAL B C 1
ATOM 2496 O O . VAL B 1 145 ? 8.278 16.345 9.874 1.00 11.13 151 VAL B O 1
ATOM 2500 N N . TRP B 1 146 ? 6.843 17.398 8.476 1.00 10.86 152 TRP B N 1
ATOM 2501 C CA . TRP B 1 146 ? 6.463 18.430 9.459 1.00 9.80 152 TRP B CA 1
ATOM 2502 C C . TRP B 1 146 ? 5.748 17.835 10.695 1.00 10.01 152 TRP B C 1
ATOM 2503 O O . TRP B 1 146 ? 6.005 18.337 11.811 1.00 9.90 152 TRP B O 1
ATOM 2514 N N . GLY B 1 147 ? 4.777 16.947 10.486 1.00 11.18 153 GLY B N 1
ATOM 2515 C CA . GLY B 1 147 ? 3.964 16.419 11.591 1.00 12.28 153 GLY B CA 1
ATOM 2516 C C . GLY B 1 147 ? 3.447 15.038 11.288 1.00 13.65 153 GLY B C 1
ATOM 2517 O O . GLY B 1 147 ? 3.942 14.375 10.346 1.00 13.28 153 GLY B O 1
ATOM 2518 N N . GLY B 1 148 ? 2.537 14.590 12.139 1.00 15.25 154 GLY B N 1
ATOM 2519 C CA . GLY B 1 148 ? 2.000 13.230 12.116 1.00 16.81 154 GLY B CA 1
ATOM 2520 C C . GLY B 1 148 ? 0.686 13.054 11.348 1.00 19.38 154 GLY B C 1
ATOM 2521 O O . GLY B 1 148 ? 0.183 11.921 11.342 1.00 23.13 154 GLY B O 1
ATOM 2522 N N . GLY B 1 149 ? 0.083 14.152 10.856 1.00 22.06 155 GLY B N 1
ATOM 2523 C CA . GLY B 1 149 ? -1.207 14.132 10.160 1.00 25.74 155 GLY B CA 1
ATOM 2524 C C . GLY B 1 149 ? -1.190 13.104 9.029 1.00 27.42 155 GLY B C 1
ATOM 2525 O O . GLY B 1 149 ? -0.374 13.266 8.103 1.00 28.30 155 GLY B O 1
ATOM 2526 N N . ASN B 1 150 ? -2.047 12.085 9.094 1.00 29.34 156 ASN B N 1
ATOM 2527 C CA . ASN B 1 150 ? -2.151 10.959 8.115 1.00 29.16 156 ASN B CA 1
ATOM 2528 C C . ASN B 1 150 ? -0.803 10.308 7.781 1.00 28.74 156 ASN B C 1
ATOM 2529 O O . ASN B 1 150 ? -0.658 9.848 6.634 1.00 31.92 156 ASN B O 1
ATOM 2534 N N . LEU B 1 151 ? 0.120 10.214 8.732 1.00 24.85 157 LEU B N 1
ATOM 2535 C CA . LEU B 1 151 ? 1.450 9.623 8.508 1.00 21.45 157 LEU B CA 1
ATOM 2536 C C . LEU B 1 151 ? 1.378 8.139 8.844 1.00 24.04 157 LEU B C 1
ATOM 2537 O O . LEU B 1 151 ? 1.109 7.835 9.999 1.00 26.42 157 LEU B O 1
ATOM 2542 N N . ASP B 1 152 ? 1.577 7.270 7.849 1.00 23.80 158 ASP B N 1
ATOM 2543 C CA . ASP B 1 152 ? 1.532 5.794 7.901 1.00 27.66 158 ASP B CA 1
ATOM 2544 C C . ASP B 1 152 ? 2.549 5.310 6.865 1.00 29.83 158 ASP B C 1
ATOM 2545 O O . ASP B 1 152 ? 3.159 6.148 6.175 1.00 26.31 158 ASP B O 1
ATOM 2550 N N . SER B 1 153 ? 2.632 4.000 6.639 1.00 30.00 159 SER B N 1
ATOM 2551 C CA . SER B 1 153 ? 3.509 3.374 5.621 1.00 33.34 159 SER B CA 1
ATOM 2552 C C . SER B 1 153 ? 3.266 3.970 4.233 1.00 31.08 159 SER B C 1
ATOM 2553 O O . SER B 1 153 ? 4.285 4.177 3.542 1.00 28.47 159 SER B O 1
ATOM 2556 N N . ALA B 1 154 ? 1.997 4.102 3.809 1.00 33.52 160 ALA B N 1
ATOM 2557 C CA . ALA B 1 154 ? 1.630 4.581 2.449 1.00 36.49 160 ALA B CA 1
ATOM 2558 C C . ALA B 1 154 ? 2.182 6.000 2.260 1.00 30.57 160 ALA B C 1
ATOM 2559 O O . ALA B 1 154 ? 2.845 6.275 1.230 1.00 26.40 160 ALA B O 1
ATOM 2561 N N . ALA B 1 155 ? 1.949 6.858 3.248 1.00 25.02 161 ALA B N 1
ATOM 2562 C CA . ALA B 1 155 ? 2.430 8.258 3.247 1.00 27.34 161 ALA B CA 1
ATOM 2563 C C . ALA B 1 155 ? 3.978 8.284 3.156 1.00 24.69 161 ALA B C 1
ATOM 2564 O O . ALA B 1 155 ? 4.509 9.026 2.312 1.00 21.72 161 ALA B O 1
ATOM 2566 N N . ALA B 1 156 ? 4.700 7.444 3.904 1.00 21.41 162 ALA B N 1
ATOM 2567 C CA . ALA B 1 156 ? 6.173 7.377 3.796 1.00 21.43 162 ALA B CA 1
ATOM 2568 C C . ALA B 1 156 ? 6.604 7.067 2.341 1.00 19.83 162 ALA B C 1
ATOM 2569 O O . ALA B 1 156 ? 7.569 7.680 1.883 1.00 18.85 162 ALA B O 1
ATOM 2571 N N . GLY B 1 157 ? 5.944 6.129 1.633 1.00 23.96 163 GLY B N 1
ATOM 2572 C CA . GLY B 1 157 ? 6.381 5.781 0.256 1.00 23.64 163 GLY B CA 1
ATOM 2573 C C . GLY B 1 157 ? 6.129 6.953 -0.695 1.00 19.58 163 GLY B C 1
ATOM 2574 O O . GLY B 1 157 ? 7.033 7.282 -1.526 1.00 21.40 163 GLY B O 1
ATOM 2575 N N . ARG B 1 158 ? 5.008 7.652 -0.529 1.00 21.36 164 ARG B N 1
ATOM 2576 C CA . ARG B 1 158 ? 4.678 8.889 -1.309 1.00 23.48 164 ARG B CA 1
ATOM 2577 C C . ARG B 1 158 ? 5.699 10.003 -1.044 1.00 19.70 164 ARG B C 1
ATOM 2578 O O . ARG B 1 158 ? 6.243 10.609 -2.010 1.00 20.24 164 ARG B O 1
ATOM 2586 N N . ILE B 1 159 ? 6.004 10.255 0.212 1.00 17.37 165 ILE B N 1
ATOM 2587 C CA . ILE B 1 159 ? 7.006 11.296 0.551 1.00 13.95 165 ILE B CA 1
ATOM 2588 C C . ILE B 1 159 ? 8.376 10.961 -0.052 1.00 13.75 165 ILE B C 1
ATOM 2589 O O . ILE B 1 159 ? 8.971 11.820 -0.731 1.00 15.60 165 ILE B O 1
ATOM 2594 N N . ALA B 1 160 ? 8.877 9.737 0.158 1.00 14.54 166 ALA B N 1
ATOM 2595 C CA . ALA B 1 160 ? 10.155 9.289 -0.430 1.00 15.53 166 ALA B CA 1
ATOM 2596 C C . ALA B 1 160 ? 10.195 9.530 -1.955 1.00 15.90 166 ALA B C 1
ATOM 2597 O O . ALA B 1 160 ? 11.282 9.912 -2.462 1.00 18.94 166 ALA B O 1
ATOM 2599 N N . SER B 1 161 ? 9.113 9.254 -2.682 1.00 16.91 167 SER B N 1
ATOM 2600 C CA . SER B 1 161 ? 9.089 9.385 -4.168 1.00 17.20 167 SER B CA 1
ATOM 2601 C C . SER B 1 161 ? 8.974 10.852 -4.603 1.00 15.97 167 SER B C 1
ATOM 2602 O O . SER B 1 161 ? 9.453 11.173 -5.710 1.00 23.52 167 SER B O 1
ATOM 2605 N N . GLU B 1 162 ? 8.447 11.726 -3.757 1.00 15.76 168 GLU B N 1
ATOM 2606 C CA . GLU B 1 162 ? 8.212 13.169 -4.050 1.00 18.22 168 GLU B CA 1
ATOM 2607 C C . GLU B 1 162 ? 9.464 14.013 -3.723 1.00 14.38 168 GLU B C 1
ATOM 2608 O O . GLU B 1 162 ? 9.656 15.039 -4.369 1.00 16.82 168 GLU B O 1
ATOM 2614 N N . ILE B 1 163 ? 10.281 13.652 -2.748 1.00 13.25 169 ILE B N 1
ATOM 2615 C CA . ILE B 1 163 ? 11.557 14.334 -2.445 1.00 12.06 169 ILE B CA 1
ATOM 2616 C C . ILE B 1 163 ? 12.445 14.347 -3.688 1.00 14.34 169 ILE B C 1
ATOM 2617 O O . ILE B 1 163 ? 12.589 13.313 -4.371 1.00 15.68 169 ILE B O 1
ATOM 2622 N N . PRO B 1 164 ? 13.053 15.518 -4.025 1.00 13.93 170 PRO B N 1
ATOM 2623 C CA . PRO B 1 164 ? 13.877 15.566 -5.226 1.00 13.27 170 PRO B CA 1
ATOM 2624 C C . PRO B 1 164 ? 15.132 14.670 -5.182 1.00 12.66 170 PRO B C 1
ATOM 2625 O O . PRO B 1 164 ? 15.659 14.344 -4.122 1.00 14.72 170 PRO B O 1
ATOM 2629 N N . GLU B 1 165 ? 15.555 14.205 -6.359 1.00 15.02 171 GLU B N 1
ATOM 2630 C CA . GLU B 1 165 ? 16.878 13.562 -6.487 1.00 18.46 171 GLU B CA 1
ATOM 2631 C C . GLU B 1 165 ? 17.951 14.467 -5.877 1.00 14.80 171 GLU B C 1
ATOM 2632 O O . GLU B 1 165 ? 17.906 15.700 -6.019 1.00 15.27 171 GLU B O 1
ATOM 2638 N N . GLY B 1 166 ? 18.893 13.865 -5.163 1.00 12.94 172 GLY B N 1
ATOM 2639 C CA . GLY B 1 166 ? 20.093 14.495 -4.578 1.00 14.33 172 GLY B CA 1
ATOM 2640 C C . GLY B 1 166 ? 19.911 14.901 -3.128 1.00 11.09 172 GLY B C 1
ATOM 2641 O O . GLY B 1 166 ? 20.909 15.273 -2.499 1.00 13.18 172 GLY B O 1
ATOM 2642 N N . ALA B 1 167 ? 18.728 14.679 -2.563 1.00 11.70 173 ALA B N 1
ATOM 2643 C CA . ALA B 1 167 ? 18.548 14.953 -1.120 1.00 14.72 173 ALA B CA 1
ATOM 2644 C C . ALA B 1 167 ? 19.550 14.091 -0.294 1.00 11.91 173 ALA B C 1
ATOM 2645 O O . ALA B 1 167 ? 19.851 12.930 -0.658 1.00 12.15 173 ALA B O 1
ATOM 2647 N N . ARG B 1 168 ? 20.050 14.655 0.805 1.00 11.56 174 ARG B N 1
ATOM 2648 C CA . ARG B 1 168 ? 21.078 14.042 1.680 1.00 10.98 174 ARG B CA 1
ATOM 2649 C C . ARG B 1 168 ? 20.554 13.896 3.123 1.00 10.90 174 ARG B C 1
ATOM 2650 O O . ARG B 1 168 ? 21.104 13.023 3.857 1.00 10.52 174 ARG B O 1
ATOM 2658 N N . PHE B 1 169 ? 19.638 14.777 3.561 1.00 10.70 175 PHE B N 1
ATOM 2659 C CA . PHE B 1 169 ? 19.171 14.856 4.954 1.00 11.21 175 PHE B CA 1
ATOM 2660 C C . PHE B 1 169 ? 17.652 14.869 4.979 1.00 10.22 175 PHE B C 1
ATOM 2661 O O . PHE B 1 169 ? 16.985 15.267 4.003 1.00 11.46 175 PHE B O 1
ATOM 2669 N N . LEU B 1 170 ? 17.086 14.518 6.147 1.00 9.68 176 LEU B N 1
ATOM 2670 C CA . LEU B 1 170 ? 15.614 14.596 6.373 1.00 9.60 176 LEU B CA 1
ATOM 2671 C C . LEU B 1 170 ? 15.407 15.191 7.765 1.00 9.65 176 LEU B C 1
ATOM 2672 O O . LEU B 1 170 ? 15.962 14.674 8.741 1.00 10.30 176 LEU B O 1
ATOM 2677 N N . LEU B 1 171 ? 14.610 16.251 7.837 1.00 10.36 177 LEU B N 1
ATOM 2678 C CA . LEU B 1 171 ? 14.227 16.881 9.121 1.00 9.01 177 LEU B CA 1
ATOM 2679 C C . LEU B 1 171 ? 12.944 16.253 9.674 1.00 9.28 177 LEU B C 1
ATOM 2680 O O . LEU B 1 171 ? 11.940 16.090 8.945 1.00 11.33 177 LEU B O 1
ATOM 2685 N N . GLY B 1 172 ? 12.989 15.873 10.941 1.00 9.21 178 GLY B N 1
ATOM 2686 C CA . GLY B 1 172 ? 11.829 15.425 11.700 1.00 9.85 178 GLY B CA 1
ATOM 2687 C C . GLY B 1 172 ? 10.879 16.534 12.092 1.00 10.17 178 GLY B C 1
ATOM 2688 O O . GLY B 1 172 ? 11.033 17.702 11.661 1.00 9.98 178 GLY B O 1
ATOM 2689 N N . PHE B 1 173 ? 9.873 16.227 12.896 1.00 10.25 179 PHE B N 1
ATOM 2690 C CA . PHE B 1 173 ? 8.675 17.058 13.125 1.00 9.38 179 PHE B CA 1
ATOM 2691 C C . PHE B 1 173 ? 9.023 18.455 13.657 1.00 9.00 179 PHE B C 1
ATOM 2692 O O . PHE B 1 173 ? 9.982 18.623 14.404 1.00 9.46 179 PHE B O 1
ATOM 2700 N N . ASN B 1 174 ? 8.262 19.432 13.207 1.00 8.26 180 ASN B N 1
ATOM 2701 C CA . ASN B 1 174 ? 8.485 20.828 13.584 1.00 8.28 180 ASN B CA 1
ATOM 2702 C C . ASN B 1 174 ? 7.824 21.149 14.933 1.00 8.07 180 ASN B C 1
ATOM 2703 O O . ASN B 1 174 ? 6.616 21.175 14.998 1.00 9.64 180 ASN B O 1
ATOM 2708 N N . GLU B 1 175 ? 8.641 21.377 15.952 1.00 9.08 181 GLU B N 1
ATOM 2709 C CA . GLU B 1 175 ? 8.148 21.821 17.265 1.00 8.31 181 GLU B CA 1
ATOM 2710 C C . GLU B 1 175 ? 6.972 20.977 17.737 1.00 7.86 181 GLU B C 1
ATOM 2711 O O . GLU B 1 175 ? 5.886 21.493 18.083 1.00 9.88 181 GLU B O 1
ATOM 2717 N N . PRO B 1 176 ? 7.192 19.667 17.885 1.00 9.18 182 PRO B N 1
ATOM 2718 C CA . PRO B 1 176 ? 6.103 18.819 18.354 1.00 9.08 182 PRO B CA 1
ATOM 2719 C C . PRO B 1 176 ? 5.623 19.166 19.775 1.00 8.68 182 PRO B C 1
ATOM 2720 O O . PRO B 1 176 ? 4.472 18.828 20.123 1.00 9.75 182 PRO B O 1
ATOM 2724 N N . ASN B 1 177 ? 6.470 19.796 20.589 1.00 9.26 183 ASN B N 1
ATOM 2725 C CA . ASN B 1 177 ? 6.059 20.135 21.967 1.00 9.99 183 ASN B CA 1
ATOM 2726 C C . ASN B 1 177 ? 5.158 21.361 21.979 1.00 9.60 183 ASN B C 1
ATOM 2727 O O . ASN B 1 177 ? 4.581 21.608 23.069 1.00 12.43 183 ASN B O 1
ATOM 2732 N N . PHE B 1 178 ? 4.946 22.019 20.848 1.00 10.17 184 PHE B N 1
ATOM 2733 C CA . PHE B 1 178 ? 4.059 23.200 20.757 1.00 11.06 184 PHE B CA 1
ATOM 2734 C C . PHE B 1 178 ? 2.685 22.785 20.218 1.00 10.31 184 PHE B C 1
ATOM 2735 O O . PHE B 1 178 ? 2.582 22.097 19.195 1.00 10.97 184 PHE B O 1
ATOM 2743 N N . GLY B 1 179 ? 1.648 23.138 20.965 1.00 12.09 185 GLY B N 1
ATOM 2744 C CA . GLY B 1 179 ? 0.271 22.810 20.573 1.00 12.66 185 GLY B CA 1
ATOM 2745 C C . GLY B 1 179 ? -0.166 23.393 19.237 1.00 13.04 185 GLY B C 1
ATOM 2746 O O . GLY B 1 179 ? -1.053 22.779 18.626 1.00 17.19 185 GLY B O 1
ATOM 2747 N N . ALA B 1 180 ? 0.381 24.515 18.809 1.00 13.98 186 ALA B N 1
ATOM 2748 C CA . ALA B 1 180 ? 0.045 25.117 17.510 1.00 17.35 186 ALA B CA 1
ATOM 2749 C C . ALA B 1 180 ? 0.956 24.634 16.384 1.00 15.21 186 ALA B C 1
ATOM 2750 O O . ALA B 1 180 ? 0.740 25.097 15.265 1.00 18.60 186 ALA B O 1
ATOM 2752 N N . GLN B 1 181 ? 1.942 23.784 16.646 1.00 12.95 187 GLN B N 1
ATOM 2753 C CA . GLN B 1 181 ? 2.819 23.217 15.605 1.00 11.21 187 GLN B CA 1
ATOM 2754 C C . GLN B 1 181 ? 2.514 21.728 15.522 1.00 10.77 187 GLN B C 1
ATOM 2755 O O . GLN B 1 181 ? 1.319 21.375 15.502 1.00 12.33 187 GLN B O 1
ATOM 2761 N N . ALA B 1 182 ? 3.507 20.853 15.454 1.00 10.99 188 ALA B N 1
ATOM 2762 C CA . ALA B 1 182 ? 3.200 19.445 15.169 1.00 10.90 188 ALA B CA 1
ATOM 2763 C C . ALA B 1 182 ? 2.358 18.826 16.311 1.00 12.49 188 ALA B C 1
ATOM 2764 O O . ALA B 1 182 ? 1.637 17.830 16.071 1.00 12.66 188 ALA B O 1
ATOM 2766 N N . ASP B 1 183 ? 2.413 19.372 17.523 1.00 11.54 189 ASP B N 1
ATOM 2767 C CA . ASP B 1 183 ? 1.488 18.961 18.618 1.00 11.53 189 ASP B CA 1
ATOM 2768 C C . ASP B 1 183 ? 1.428 17.431 18.817 1.00 11.53 189 ASP B C 1
ATOM 2769 O O . ASP B 1 183 ? 0.354 16.805 18.743 1.00 13.55 189 ASP B O 1
ATOM 2774 N N . LEU B 1 184 ? 2.575 16.900 19.200 1.00 11.56 190 LEU B N 1
ATOM 2775 C CA . LEU B 1 184 ? 2.763 15.451 19.488 1.00 11.55 190 LEU B CA 1
ATOM 2776 C C . LEU B 1 184 ? 3.474 15.302 20.838 1.00 12.26 190 LEU B C 1
ATOM 2777 O O . LEU B 1 184 ? 4.542 15.935 21.019 1.00 12.17 190 LEU B O 1
ATOM 2782 N N . SER B 1 185 ? 2.947 14.503 21.762 1.00 12.02 191 SER B N 1
ATOM 2783 C CA . SER B 1 185 ? 3.723 14.121 22.972 1.00 12.55 191 SER B CA 1
ATOM 2784 C C . SER B 1 185 ? 5.018 13.462 22.522 1.00 11.31 191 SER B C 1
ATOM 2785 O O . SER B 1 185 ? 5.071 12.914 21.401 1.00 11.52 191 SER B O 1
ATOM 2788 N N . ALA B 1 186 ? 5.998 13.363 23.411 1.00 12.23 192 ALA B N 1
ATOM 2789 C CA . ALA B 1 186 ? 7.245 12.647 23.089 1.00 12.97 192 ALA B CA 1
ATOM 2790 C C . ALA B 1 186 ? 6.919 11.202 22.687 1.00 13.27 192 ALA B C 1
ATOM 2791 O O . ALA B 1 186 ? 7.524 10.643 21.703 1.00 14.49 192 ALA B O 1
ATOM 2793 N N . ALA B 1 187 ? 6.038 10.572 23.443 1.00 14.62 193 ALA B N 1
ATOM 2794 C CA . ALA B 1 187 ? 5.626 9.185 23.120 1.00 15.33 193 ALA B CA 1
ATOM 2795 C C . ALA B 1 187 ? 4.926 9.074 21.751 1.00 13.37 193 ALA B C 1
ATOM 2796 O O . ALA B 1 187 ? 5.225 8.106 20.972 1.00 15.49 193 ALA B O 1
ATOM 2798 N N . GLU B 1 188 ? 4.082 10.038 21.395 1.00 14.46 194 GLU B N 1
ATOM 2799 C CA . GLU B 1 188 ? 3.381 10.020 20.086 1.00 14.57 194 GLU B CA 1
ATOM 2800 C C . GLU B 1 188 ? 4.404 10.215 18.959 1.00 16.07 194 GLU B C 1
ATOM 2801 O O . GLU B 1 188 ? 4.296 9.492 17.944 1.00 17.53 194 GLU B O 1
ATOM 2807 N N . ALA B 1 189 ? 5.361 11.123 19.132 1.00 13.33 195 ALA B N 1
ATOM 2808 C CA . ALA B 1 189 ? 6.383 11.427 18.116 1.00 13.37 195 ALA B CA 1
ATOM 2809 C C . ALA B 1 189 ? 7.244 10.154 17.920 1.00 13.45 195 ALA B C 1
ATOM 2810 O O . ALA B 1 189 ? 7.545 9.791 16.772 1.00 12.74 195 ALA B O 1
ATOM 2812 N N . ALA B 1 190 ? 7.629 9.456 19.006 1.00 13.29 196 ALA B N 1
ATOM 2813 C CA . ALA B 1 190 ? 8.478 8.245 18.893 1.00 13.85 196 ALA B CA 1
ATOM 2814 C C . ALA B 1 190 ? 7.678 7.154 18.156 1.00 14.76 196 ALA B C 1
ATOM 2815 O O . ALA B 1 190 ? 8.286 6.384 17.355 1.00 17.13 196 ALA B O 1
ATOM 2817 N N . ALA B 1 191 ? 6.354 7.075 18.403 1.00 15.70 197 ALA B N 1
ATOM 2818 C CA . ALA B 1 191 ? 5.540 5.965 17.843 1.00 17.75 197 ALA B CA 1
ATOM 2819 C C . ALA B 1 191 ? 5.459 6.146 16.322 1.00 16.50 197 ALA B C 1
ATOM 2820 O O . ALA B 1 191 ? 5.301 5.127 15.618 1.00 21.01 197 ALA B O 1
ATOM 2822 N N . LEU B 1 192 ? 5.569 7.385 15.818 1.00 15.50 198 LEU B N 1
ATOM 2823 C CA . LEU B 1 192 ? 5.489 7.747 14.375 1.00 16.75 198 LEU B CA 1
ATOM 2824 C C . LEU B 1 192 ? 6.876 7.725 13.736 1.00 16.67 198 LEU B C 1
ATOM 2825 O O . LEU B 1 192 ? 6.950 7.705 12.498 1.00 15.81 198 LEU B O 1
ATOM 2830 N N . TRP B 1 193 ? 7.949 7.753 14.528 1.00 14.72 199 TRP B N 1
ATOM 2831 C CA . TRP B 1 193 ? 9.312 7.849 13.980 1.00 14.80 199 TRP B CA 1
ATOM 2832 C C . TRP B 1 193 ? 9.623 6.762 12.956 1.00 14.53 199 TRP B C 1
ATOM 2833 O O . TRP B 1 193 ? 10.360 7.052 12.027 1.00 16.04 199 TRP B O 1
ATOM 2844 N N . PRO B 1 194 ? 9.144 5.508 13.097 1.00 15.61 200 PRO B N 1
ATOM 2845 C CA . PRO B 1 194 ? 9.450 4.478 12.096 1.00 15.26 200 PRO B CA 1
ATOM 2846 C C . PRO B 1 194 ? 9.055 4.894 10.668 1.00 15.73 200 PRO B C 1
ATOM 2847 O O . PRO B 1 194 ? 9.744 4.549 9.718 1.00 15.97 200 PRO B O 1
ATOM 2851 N N . HIS B 1 195 ? 8.005 5.697 10.511 1.00 15.35 201 HIS B N 1
ATOM 2852 C CA . HIS B 1 195 ? 7.600 6.171 9.153 1.00 16.75 201 HIS B CA 1
ATOM 2853 C C . HIS B 1 195 ? 8.602 7.197 8.623 1.00 14.75 201 HIS B C 1
ATOM 2854 O O . HIS B 1 195 ? 8.893 7.208 7.416 1.00 16.83 201 HIS B O 1
ATOM 2861 N N . VAL B 1 196 ? 9.119 8.055 9.509 1.00 15.39 202 VAL B N 1
ATOM 2862 C CA . VAL B 1 196 ? 10.165 9.038 9.104 1.00 13.48 202 VAL B CA 1
ATOM 2863 C C . VAL B 1 196 ? 11.425 8.234 8.701 1.00 12.24 202 VAL B C 1
ATOM 2864 O O . VAL B 1 196 ? 12.052 8.535 7.660 1.00 12.34 202 VAL B O 1
ATOM 2868 N N . GLU B 1 197 ? 11.774 7.232 9.505 1.00 13.14 203 GLU B N 1
ATOM 2869 C CA . GLU B 1 197 ? 12.988 6.438 9.255 1.00 13.39 203 GLU B CA 1
ATOM 2870 C C . GLU B 1 197 ? 12.815 5.644 7.940 1.00 13.20 203 GLU B C 1
ATOM 2871 O O . GLU B 1 197 ? 13.817 5.492 7.211 1.00 15.44 203 GLU B O 1
ATOM 2877 N N . ALA B 1 198 ? 11.582 5.278 7.577 1.00 14.39 204 ALA B N 1
ATOM 2878 C CA . ALA B 1 198 ? 11.291 4.531 6.324 1.00 16.32 204 ALA B CA 1
ATOM 2879 C C . ALA B 1 198 ? 11.511 5.453 5.111 1.00 15.39 204 ALA B C 1
ATOM 2880 O O . ALA B 1 198 ? 12.100 5.014 4.096 1.00 16.56 204 ALA B O 1
ATOM 2882 N N . VAL B 1 199 ? 11.164 6.726 5.226 1.00 13.32 205 VAL B N 1
ATOM 2883 C CA . VAL B 1 199 ? 11.494 7.691 4.153 1.00 13.57 205 VAL B CA 1
ATOM 2884 C C . VAL B 1 199 ? 13.010 7.765 3.999 1.00 12.44 205 VAL B C 1
ATOM 2885 O O . VAL B 1 199 ? 13.546 7.685 2.869 1.00 14.15 205 VAL B O 1
ATOM 2889 N N . ALA B 1 200 ? 13.693 7.997 5.106 1.00 12.23 206 ALA B N 1
ATOM 2890 C CA . ALA B 1 200 ? 15.170 8.186 5.091 1.00 12.78 206 ALA B CA 1
ATOM 2891 C C . ALA B 1 200 ? 15.867 6.970 4.483 1.00 12.29 206 ALA B C 1
ATOM 2892 O O . ALA B 1 200 ? 16.846 7.109 3.758 1.00 13.09 206 ALA B O 1
ATOM 2894 N N . ASP B 1 201 ? 15.476 5.765 4.907 1.00 13.60 207 ASP B N 1
ATOM 2895 C CA . ASP B 1 201 ? 16.116 4.507 4.450 1.00 13.03 207 ASP B CA 1
ATOM 2896 C C . ASP B 1 201 ? 15.852 4.268 2.970 1.00 14.32 207 ASP B C 1
ATOM 2897 O O . ASP B 1 201 ? 16.698 3.619 2.320 1.00 19.44 207 ASP B O 1
ATOM 2902 N N . ALA B 1 202 ? 14.715 4.683 2.424 1.00 14.01 208 ALA B N 1
ATOM 2903 C CA . ALA B 1 202 ? 14.412 4.597 0.961 1.00 14.68 208 ALA B CA 1
ATOM 2904 C C . ALA B 1 202 ? 15.322 5.542 0.136 1.00 15.22 208 ALA B C 1
ATOM 2905 O O . ALA B 1 202 ? 15.503 5.303 -1.076 1.00 13.86 208 ALA B O 1
ATOM 2907 N N . ARG B 1 203 ? 15.875 6.582 0.773 1.00 13.28 209 ARG B N 1
ATOM 2908 C CA . ARG B 1 203 ? 16.518 7.733 0.045 1.00 12.09 209 ARG B CA 1
ATOM 2909 C C . ARG B 1 203 ? 17.954 8.007 0.496 1.00 12.85 209 ARG B C 1
ATOM 2910 O O . ARG B 1 203 ? 18.583 8.967 0.018 1.00 13.62 209 ARG B O 1
ATOM 2918 N N . GLY B 1 204 ? 18.503 7.210 1.399 1.00 12.17 210 GLY B N 1
ATOM 2919 C CA . GLY B 1 204 ? 19.886 7.409 1.835 1.00 13.52 210 GLY B CA 1
ATOM 2920 C C . GLY B 1 204 ? 20.061 8.661 2.656 1.00 11.83 210 GLY B C 1
ATOM 2921 O O . GLY B 1 204 ? 21.091 9.340 2.456 1.00 13.62 210 GLY B O 1
ATOM 2922 N N . LEU B 1 205 ? 19.093 9.021 3.495 1.00 12.13 211 LEU B N 1
ATOM 2923 C CA . LEU B 1 205 ? 19.071 10.340 4.153 1.00 11.66 211 LEU B CA 1
ATOM 2924 C C . LEU B 1 205 ? 19.518 10.186 5.607 1.00 12.16 211 LEU B C 1
ATOM 2925 O O . LEU B 1 205 ? 19.018 9.3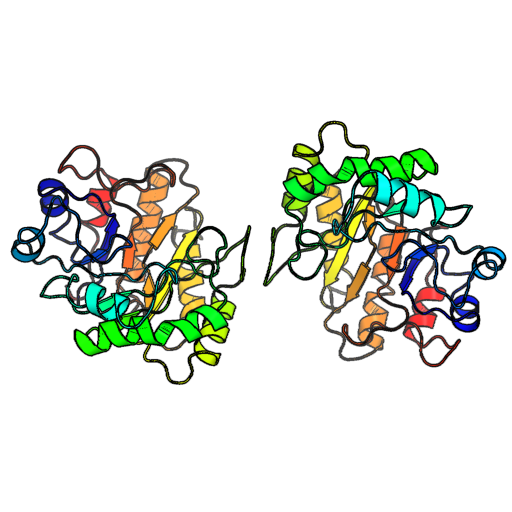28 6.311 1.00 12.81 211 LEU B O 1
ATOM 2930 N N . ALA B 1 206 ? 20.401 11.049 6.059 1.00 11.87 212 ALA B N 1
ATOM 2931 C CA . ALA B 1 206 ? 20.740 11.203 7.489 1.00 11.30 212 ALA B CA 1
ATOM 2932 C C . ALA B 1 206 ? 19.601 11.997 8.165 1.00 12.18 212 ALA B C 1
ATOM 2933 O O . ALA B 1 206 ? 19.025 12.938 7.557 1.00 11.78 212 ALA B O 1
ATOM 2935 N N . LEU B 1 207 ? 19.271 11.619 9.393 1.00 12.02 213 LEU B N 1
ATOM 2936 C CA . LEU B 1 207 ? 18.058 12.091 10.095 1.00 10.97 213 LEU B CA 1
ATOM 2937 C C . LEU B 1 207 ? 18.359 13.094 11.193 1.00 10.94 213 LEU B C 1
ATOM 2938 O O . LEU B 1 207 ? 19.247 12.841 12.075 1.00 12.38 213 LEU B O 1
ATOM 2943 N N . VAL B 1 208 ? 17.595 14.188 11.136 1.00 9.67 214 VAL B N 1
ATOM 2944 C CA . VAL B 1 208 ? 17.626 15.201 12.222 1.00 8.87 214 VAL B CA 1
ATOM 2945 C C . VAL B 1 208 ? 16.379 14.993 13.073 1.00 11.12 214 VAL B C 1
ATOM 2946 O O . VAL B 1 208 ? 15.266 14.875 12.523 1.00 12.08 214 VAL B O 1
ATOM 2950 N N . SER B 1 209 ? 16.541 15.029 14.384 1.00 9.30 215 SER B N 1
ATOM 2951 C CA . SER B 1 209 ? 15.426 14.879 15.351 1.00 9.33 215 SER B CA 1
ATOM 2952 C C . SER B 1 209 ? 14.290 15.877 15.075 1.00 8.64 215 SER B C 1
ATOM 2953 O O . SER B 1 209 ? 14.516 16.922 14.461 1.00 8.86 215 SER B O 1
ATOM 2956 N N . PRO B 1 210 ? 13.097 15.628 15.642 1.00 9.20 216 PRO B N 1
ATOM 2957 C CA . PRO B 1 210 ? 12.127 16.695 15.764 1.00 8.98 216 PRO B CA 1
ATOM 2958 C C . PRO B 1 210 ? 12.792 17.905 16.430 1.00 8.35 2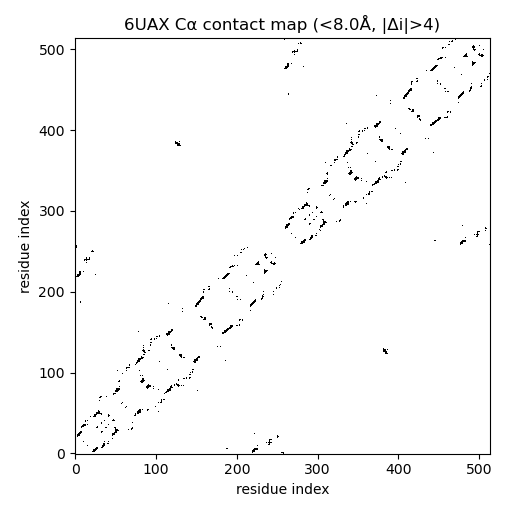16 PRO B C 1
ATOM 2959 O O . PRO B 1 210 ? 13.631 17.779 17.307 1.00 10.17 216 PRO B O 1
ATOM 2963 N N . ALA B 1 211 ? 12.438 19.072 15.912 1.00 8.57 217 ALA B N 1
ATOM 2964 C CA . ALA B 1 211 ? 13.060 20.337 16.292 1.00 8.90 217 ALA B CA 1
ATOM 2965 C C . ALA B 1 211 ? 12.336 20.956 17.493 1.00 8.32 217 ALA B C 1
ATOM 2966 O O . ALA B 1 211 ? 11.111 21.166 17.406 1.00 9.21 217 ALA B O 1
ATOM 2968 N N . VAL B 1 212 ? 13.077 21.226 18.577 1.00 8.40 218 VAL B N 1
ATOM 2969 C CA . VAL B 1 212 ? 12.435 21.693 19.833 1.00 8.58 218 VAL B CA 1
ATOM 2970 C C . VAL B 1 212 ? 12.891 23.106 20.211 1.00 7.28 218 VAL B C 1
ATOM 2971 O O . VAL B 1 212 ? 13.928 23.618 19.757 1.00 7.99 218 VAL B O 1
ATOM 2975 N N . ASN B 1 213 ? 12.130 23.695 21.111 1.00 8.54 219 ASN B N 1
ATOM 2976 C CA . ASN B 1 213 ? 12.432 24.996 21.767 1.00 9.34 219 ASN B CA 1
ATOM 2977 C C . ASN B 1 213 ? 11.608 25.050 23.035 1.00 7.63 219 ASN B C 1
ATOM 2978 O O . ASN B 1 213 ? 10.660 24.259 23.221 1.00 7.97 219 ASN B O 1
ATOM 2983 N N . PHE B 1 214 ? 11.968 25.997 23.911 1.00 11.44 220 PHE B N 1
ATOM 2984 C CA . PHE B 1 214 ? 11.132 26.357 25.067 1.00 10.00 220 PHE B CA 1
ATOM 2985 C C . PHE B 1 214 ? 9.726 26.678 24.574 1.00 8.77 220 PHE B C 1
ATOM 2986 O O . PHE B 1 214 ? 9.589 27.380 23.577 1.00 9.48 220 PHE B O 1
ATOM 2994 N N . CYS B 1 215 ? 8.687 26.193 25.262 1.00 9.61 221 CYS B N 1
ATOM 2995 C CA . CYS B 1 215 ? 7.252 26.383 24.908 1.00 10.23 221 CYS B CA 1
ATOM 2996 C C . CYS B 1 215 ? 6.495 27.081 26.051 1.00 8.58 221 CYS B C 1
ATOM 2997 O O . CYS B 1 215 ? 6.754 26.719 27.199 1.00 9.29 221 CYS B O 1
ATOM 3000 N N . GLY B 1 216 ? 5.696 28.069 25.705 1.00 9.59 222 GLY B N 1
ATOM 3001 C CA . GLY B 1 216 ? 4.697 28.664 26.617 1.00 9.92 222 GLY B CA 1
ATOM 3002 C C . GLY B 1 216 ? 3.352 28.746 25.936 1.00 9.83 222 GLY B C 1
ATOM 3003 O O . GLY B 1 216 ? 3.331 28.850 24.701 1.00 13.53 222 GLY B O 1
ATOM 3004 N N . GLY B 1 217 ? 2.256 28.705 26.693 1.00 8.84 223 GLY B N 1
ATOM 3005 C CA . GLY B 1 217 ? 0.909 28.729 26.120 1.00 10.18 223 GLY B CA 1
ATOM 3006 C C . GLY B 1 217 ? 0.316 27.353 26.055 1.00 8.96 223 GLY B C 1
ATOM 3007 O O . GLY B 1 217 ? 0.281 26.665 27.070 1.00 8.75 223 GLY B O 1
ATOM 3008 N N . ASP B 1 218 ? -0.093 26.952 24.859 1.00 9.79 224 ASP B N 1
ATOM 3009 C CA . ASP B 1 218 ? -0.631 25.599 24.635 1.00 10.47 224 ASP B CA 1
ATOM 3010 C C . ASP B 1 218 ? 0.559 24.723 24.348 1.00 10.01 224 ASP B C 1
ATOM 3011 O O . ASP B 1 218 ? 1.123 24.811 23.256 1.00 11.45 224 ASP B O 1
ATOM 3016 N N . CYS B 1 219 ? 0.915 23.833 25.288 1.00 9.67 225 CYS B N 1
ATOM 3017 C CA . CYS B 1 219 ? 2.200 23.091 25.221 1.00 9.98 225 CYS B CA 1
ATOM 3018 C C . CYS B 1 219 ? 2.031 21.645 25.655 1.00 8.88 225 CYS B C 1
ATOM 3019 O O . CYS B 1 219 ? 1.437 21.378 26.696 1.00 11.51 225 CYS B O 1
ATOM 3022 N N . GLN B 1 220 ? 2.648 20.732 24.909 1.00 9.47 226 GLN B N 1
ATOM 3023 C CA . GLN B 1 220 ? 2.850 19.345 25.340 1.00 9.65 226 GLN B CA 1
ATOM 3024 C C . GLN B 1 220 ? 3.878 19.310 26.471 1.00 9.46 226 GLN B C 1
ATOM 3025 O O . GLN B 1 220 ? 3.737 18.503 27.410 1.00 10.43 226 GLN B O 1
ATOM 3031 N N . GLU B 1 221 ? 4.908 20.154 26.379 1.00 9.50 227 GLU B N 1
ATOM 3032 C CA . GLU B 1 221 ? 6.080 20.104 27.267 1.00 8.63 227 GLU B CA 1
ATOM 3033 C C . GLU B 1 221 ? 6.815 21.429 27.121 1.00 8.74 227 GLU B C 1
ATOM 3034 O O . GLU B 1 221 ? 7.077 21.845 25.995 1.00 10.70 227 GLU B O 1
ATOM 3040 N N . THR B 1 222 ? 7.066 22.071 28.266 1.00 8.31 228 THR B N 1
ATOM 3041 C CA . THR B 1 222 ? 7.743 23.378 28.269 1.00 9.41 228 THR B CA 1
ATOM 3042 C C . THR B 1 222 ? 9.269 23.279 28.100 1.00 9.53 228 THR B C 1
ATOM 3043 O O . THR B 1 222 ? 9.880 24.256 27.604 1.00 10.88 228 THR B O 1
ATOM 3047 N N . ASP B 1 223 ? 9.863 22.253 28.635 1.00 8.24 229 ASP B N 1
ATOM 3048 C CA . ASP B 1 223 ? 11.330 22.057 28.720 1.00 8.54 229 ASP B CA 1
ATOM 3049 C C . ASP B 1 223 ? 11.796 21.239 27.507 1.00 9.14 229 ASP B C 1
ATOM 3050 O O . ASP B 1 223 ? 11.473 20.035 27.404 1.00 10.15 229 ASP B O 1
ATOM 3055 N N . PRO B 1 224 ? 12.580 21.813 26.570 1.00 9.16 230 PRO B N 1
ATOM 3056 C CA . PRO B 1 224 ? 12.940 21.139 25.339 1.00 8.02 230 PRO B CA 1
ATOM 3057 C C . PRO B 1 224 ? 13.921 20.006 25.617 1.00 9.28 230 PRO B C 1
ATOM 3058 O O . PRO B 1 224 ? 13.956 19.044 24.808 1.00 10.43 230 PRO B O 1
ATOM 3062 N N . PHE B 1 225 ? 14.766 20.152 26.611 1.00 9.11 231 PHE B N 1
ATOM 3063 C CA . PHE B 1 225 ? 15.793 19.134 26.925 1.00 8.71 231 PHE B CA 1
ATOM 3064 C C . PHE B 1 225 ? 15.100 17.913 27.510 1.00 10.74 231 PHE B C 1
ATOM 3065 O O . PHE B 1 225 ? 15.418 16.766 27.080 1.00 10.16 231 PHE B O 1
ATOM 3073 N N . LYS B 1 226 ? 14.088 18.106 28.348 1.00 10.49 232 LYS B N 1
ATOM 3074 C CA . LYS B 1 226 ? 13.245 17.014 28.871 1.00 10.01 232 LYS B CA 1
ATOM 3075 C C . LYS B 1 226 ? 12.495 16.368 27.711 1.00 9.07 232 LYS B C 1
ATOM 3076 O O . LYS B 1 226 ? 12.420 15.127 27.649 1.00 11.93 232 LYS B O 1
ATOM 3082 N N . TYR B 1 227 ? 11.912 17.148 26.797 1.00 9.09 233 TYR B N 1
ATOM 3083 C CA . TYR B 1 227 ? 11.144 16.578 25.682 1.00 9.53 233 TYR B CA 1
ATOM 3084 C C . TYR B 1 227 ? 12.085 15.641 24.947 1.00 9.93 233 TYR B C 1
ATOM 3085 O O . TYR B 1 227 ? 11.672 14.517 24.584 1.00 11.08 233 TYR B O 1
ATOM 3094 N N . LEU B 1 228 ? 13.266 16.071 24.567 1.00 9.53 234 LEU B N 1
ATOM 3095 C CA . LEU B 1 228 ? 14.200 15.227 23.785 1.00 9.68 234 LEU B CA 1
ATOM 3096 C C . LEU B 1 228 ? 14.537 13.972 24.603 1.00 10.97 234 LEU B C 1
ATOM 3097 O O . LEU B 1 228 ? 14.564 12.867 24.025 1.00 12.57 234 LEU B O 1
ATOM 3102 N N . ASP B 1 229 ? 14.848 14.051 25.882 1.00 11.83 235 ASP B N 1
ATOM 3103 C CA . ASP B 1 229 ? 15.148 12.829 26.694 1.00 11.43 235 ASP B CA 1
ATOM 3104 C C . ASP B 1 229 ? 13.925 11.921 26.673 1.00 12.22 235 ASP B C 1
ATOM 3105 O O . ASP B 1 229 ? 14.144 10.700 26.524 1.00 12.53 235 ASP B O 1
ATOM 3110 N N . ASP B 1 230 ? 12.692 12.391 26.777 1.00 11.48 236 ASP B N 1
ATOM 3111 C CA . ASP B 1 230 ? 11.485 11.544 26.788 1.00 12.01 236 ASP B CA 1
ATOM 3112 C C . ASP B 1 230 ? 11.331 10.902 25.402 1.00 10.98 236 ASP B C 1
ATOM 3113 O O . ASP B 1 230 ? 10.952 9.686 25.281 1.00 15.21 236 ASP B O 1
ATOM 3118 N N . PHE B 1 231 ? 11.587 11.675 24.339 1.00 11.46 237 PHE B N 1
ATOM 3119 C CA . PHE B 1 231 ? 11.522 11.166 22.948 1.00 11.05 237 PHE B CA 1
ATOM 3120 C C . PHE B 1 231 ? 12.511 10.033 22.747 1.00 12.37 237 PHE B C 1
ATOM 3121 O O . PHE B 1 231 ? 12.153 8.926 22.303 1.00 15.03 237 PHE B O 1
ATOM 3129 N N . PHE B 1 232 ? 13.764 10.217 23.104 1.00 11.53 238 PHE B N 1
ATOM 3130 C CA . PHE B 1 232 ? 14.821 9.182 22.938 1.00 12.54 238 PHE B CA 1
ATOM 3131 C C . PHE B 1 232 ? 14.488 7.973 23.813 1.00 15.49 238 PHE B C 1
ATOM 3132 O O . PHE B 1 232 ? 14.682 6.811 23.344 1.00 15.88 238 PHE B O 1
ATOM 3140 N N . ALA B 1 233 ? 13.930 8.131 25.000 1.00 15.14 239 ALA B N 1
ATOM 3141 C CA . ALA B 1 233 ? 13.620 6.951 25.873 1.00 19.03 239 ALA B CA 1
ATOM 3142 C C . ALA B 1 233 ? 12.477 6.148 25.254 1.00 19.29 239 ALA B C 1
ATOM 3143 O O . ALA B 1 233 ? 12.475 4.945 25.441 1.00 23.04 239 ALA B O 1
ATOM 3145 N N . ALA B 1 234 ? 11.522 6.760 24.561 1.00 15.95 240 ALA B N 1
ATOM 3146 C CA . ALA B 1 234 ? 10.360 6.084 23.912 1.00 16.89 240 ALA B CA 1
ATOM 3147 C C . ALA B 1 234 ? 10.705 5.513 22.525 1.00 18.53 240 ALA B C 1
ATOM 3148 O O . ALA B 1 234 ? 10.030 4.574 22.058 1.00 22.10 240 ALA B O 1
ATOM 3150 N N . CYS B 1 235 ? 11.779 5.973 21.895 1.00 18.07 241 CYS B N 1
ATOM 3151 C CA . CYS B 1 235 ? 12.169 5.721 20.481 1.00 19.79 241 CYS B CA 1
ATOM 3152 C C . CYS B 1 235 ? 13.198 4.586 20.532 1.00 20.72 241 CYS B C 1
ATOM 3153 O O . CYS B 1 235 ? 14.381 4.776 20.235 1.00 22.41 241 CYS B O 1
ATOM 3156 N N . SER B 1 236 ? 12.730 3.392 20.897 1.00 23.40 242 SER B N 1
ATOM 3157 C CA . SER B 1 236 ? 13.546 2.155 21.065 1.00 31.50 242 SER B CA 1
ATOM 3158 C C . SER B 1 236 ? 14.179 1.757 19.722 1.00 23.23 242 SER B C 1
ATOM 3159 O O . SER B 1 236 ? 13.426 1.489 18.783 1.00 29.84 242 SER B O 1
ATOM 3162 N N . GLY B 1 237 ? 15.514 1.823 19.630 1.00 22.14 243 GLY B N 1
ATOM 3163 C CA . GLY B 1 237 ? 16.311 1.398 18.459 1.00 24.75 243 GLY B CA 1
ATOM 3164 C C . GLY B 1 237 ? 16.202 2.360 17.303 1.00 21.60 243 GLY B C 1
ATOM 3165 O O . GLY B 1 237 ? 16.687 2.028 16.218 1.00 23.46 243 GLY B O 1
ATOM 3166 N N . CYS B 1 238 ? 15.647 3.545 17.546 1.00 20.70 244 CYS B N 1
ATOM 3167 C CA . CYS B 1 238 ? 15.465 4.592 16.493 1.00 20.25 244 CYS B CA 1
ATOM 3168 C C . CYS B 1 238 ? 16.825 5.114 15.989 1.00 16.16 244 CYS B C 1
ATOM 3169 O O . CYS B 1 238 ? 17.740 5.297 16.806 1.00 19.38 244 CYS B O 1
ATOM 3172 N N . ARG B 1 239 ? 16.936 5.399 14.702 1.00 15.40 245 ARG B N 1
ATOM 3173 C CA . ARG B 1 239 ? 18.081 6.161 14.118 1.00 13.31 245 ARG B CA 1
ATOM 3174 C C . ARG B 1 239 ? 17.761 7.649 14.198 1.00 11.80 245 ARG B C 1
ATOM 3175 O O . ARG B 1 239 ? 16.744 8.104 13.591 1.00 14.30 245 ARG B O 1
ATOM 3183 N N . VAL B 1 240 ? 18.645 8.388 14.864 1.00 13.46 246 VAL B N 1
ATOM 3184 C CA . VAL B 1 240 ? 18.577 9.869 14.940 1.00 13.45 246 VAL B CA 1
ATOM 3185 C C . VAL B 1 240 ? 20.040 10.266 14.838 1.00 13.20 246 VAL B C 1
ATOM 3186 O O . VAL B 1 240 ? 20.750 10.157 15.832 1.00 13.84 246 VAL B O 1
ATOM 3190 N N . ASP B 1 241 ? 20.446 10.876 13.736 1.00 12.07 247 ASP B N 1
ATOM 3191 C CA . ASP B 1 241 ? 21.867 11.244 13.518 1.00 13.18 247 ASP B CA 1
ATOM 3192 C C . ASP B 1 241 ? 22.191 12.597 14.183 1.00 11.47 247 ASP B C 1
ATOM 3193 O O . ASP B 1 241 ? 23.320 12.784 14.638 1.00 15.20 247 ASP B O 1
ATOM 3198 N N . TYR B 1 242 ? 21.282 13.574 14.161 1.00 11.45 248 TYR B N 1
ATOM 3199 C CA . TYR B 1 242 ? 21.481 14.935 14.666 1.00 9.69 248 TYR B CA 1
ATOM 3200 C C . TYR B 1 242 ? 20.263 15.330 15.484 1.00 9.57 248 TYR B C 1
ATOM 3201 O O . TYR B 1 242 ? 19.165 14.793 15.337 1.00 10.70 248 TYR B O 1
ATOM 3210 N N . ILE B 1 243 ? 20.489 16.398 16.297 1.00 9.94 249 ILE B N 1
ATOM 3211 C CA . ILE B 1 243 ? 19.420 17.038 17.094 1.00 10.65 249 ILE B CA 1
ATOM 3212 C C . ILE B 1 243 ? 19.076 18.392 16.477 1.00 9.39 249 ILE B C 1
ATOM 3213 O O . ILE B 1 243 ? 19.954 19.209 16.234 1.00 9.46 249 ILE B O 1
ATOM 3218 N N . GLY B 1 244 ? 17.777 18.568 16.221 1.00 9.27 250 GLY B N 1
ATOM 3219 C CA . GLY B 1 244 ? 17.270 19.850 15.705 1.00 8.72 250 GLY B CA 1
ATOM 3220 C C . GLY B 1 244 ? 16.778 20.763 16.839 1.00 9.13 250 GLY B C 1
ATOM 3221 O O . GLY B 1 244 ? 16.034 20.344 17.731 1.00 9.57 250 GLY B O 1
ATOM 3222 N N . ILE B 1 245 ? 17.188 22.040 16.784 1.00 8.69 251 ILE B N 1
ATOM 3223 C CA . ILE B 1 245 ? 16.849 23.084 17.782 1.00 7.88 251 ILE B CA 1
ATOM 3224 C C . ILE B 1 245 ? 16.425 24.380 17.072 1.00 7.90 251 ILE B C 1
ATOM 3225 O O . ILE B 1 245 ? 16.904 24.698 16.024 1.00 8.57 251 ILE B O 1
ATOM 3230 N N . HIS B 1 246 ? 15.535 25.079 17.796 1.00 8.29 252 HIS B N 1
ATOM 3231 C CA . HIS B 1 246 ? 15.174 26.479 17.464 1.00 7.55 252 HIS B CA 1
ATOM 3232 C C . HIS B 1 246 ? 15.578 27.333 18.652 1.00 7.85 252 HIS B C 1
ATOM 3233 O O . HIS B 1 246 ? 15.281 26.973 19.778 1.00 8.57 252 HIS B O 1
ATOM 3240 N N . ILE B 1 247 ? 16.096 28.543 18.361 1.00 8.45 253 ILE B N 1
ATOM 3241 C CA . ILE B 1 247 ? 16.454 29.535 19.440 1.00 7.77 253 ILE B CA 1
ATOM 3242 C C . ILE B 1 247 ? 16.013 30.937 19.005 1.00 7.10 253 ILE B C 1
ATOM 3243 O O . ILE B 1 247 ? 16.423 31.396 17.962 1.00 9.37 253 ILE B O 1
ATOM 3248 N N . TYR B 1 248 ? 15.179 31.546 19.873 1.00 8.37 254 TYR B N 1
ATOM 3249 C CA . TYR B 1 248 ? 14.794 32.961 19.719 1.00 8.66 254 TYR B CA 1
ATOM 3250 C C . TYR B 1 248 ? 15.018 33.631 21.063 1.00 8.27 254 TYR B C 1
ATOM 3251 O O . TYR B 1 248 ? 14.417 33.227 22.036 1.00 9.88 254 TYR B O 1
ATOM 3260 N N . THR B 1 249 ? 15.839 34.644 21.090 1.00 8.38 255 THR B N 1
ATOM 3261 C CA . THR B 1 249 ? 16.208 35.363 22.322 1.00 8.43 255 THR B CA 1
ATOM 3262 C C . THR B 1 249 ? 16.103 36.873 22.037 1.00 8.38 255 THR B C 1
ATOM 3263 O O . THR B 1 249 ? 15.983 37.298 20.870 1.00 9.26 255 THR B O 1
ATOM 3267 N N . GLY B 1 250 ? 16.236 37.686 23.101 1.00 7.91 256 GLY B N 1
ATOM 3268 C CA . GLY B 1 250 ? 16.397 39.122 22.924 1.00 9.11 256 GLY B CA 1
ATOM 3269 C C . GLY B 1 250 ? 17.679 39.428 22.184 1.00 9.77 256 GLY B C 1
ATOM 3270 O O . GLY B 1 250 ? 18.620 38.621 22.068 1.00 9.06 256 GLY B O 1
ATOM 3271 N N . CYS B 1 251 ? 17.744 40.698 21.714 1.00 10.47 257 CYS B N 1
ATOM 3272 C CA . CYS B 1 251 ? 18.808 41.162 20.790 1.00 9.81 257 CYS B CA 1
ATOM 3273 C C . CYS B 1 251 ? 20.021 41.767 21.504 1.00 10.04 257 CYS B C 1
ATOM 3274 O O . CYS B 1 251 ? 21.074 41.908 20.861 1.00 11.27 257 CYS B O 1
ATOM 3277 N N . LYS B 1 252 ? 19.970 42.072 22.799 1.00 10.43 258 LYS B N 1
ATOM 3278 C CA . LYS B 1 252 ? 21.105 42.796 23.408 1.00 12.67 258 LYS B CA 1
ATOM 3279 C C . LYS B 1 252 ? 22.209 41.901 23.968 1.00 11.23 258 LYS B C 1
ATOM 3280 O O . LYS B 1 252 ? 23.371 42.405 24.019 1.00 11.70 258 LYS B O 1
ATOM 3286 N N . GLY B 1 253 ? 21.914 40.674 24.339 1.00 9.67 259 GLY B N 1
ATOM 3287 C CA . GLY B 1 253 ? 22.946 39.804 24.888 1.00 9.67 259 GLY B CA 1
ATOM 3288 C C . GLY B 1 253 ? 23.679 40.409 26.076 1.00 10.30 259 GLY B C 1
ATOM 3289 O O . GLY B 1 253 ? 23.018 41.002 26.970 1.00 10.11 259 GLY B O 1
ATOM 3290 N N . GLU B 1 254 ? 24.983 40.180 26.183 1.00 9.48 260 GLU B N 1
ATOM 3291 C CA . GLU B 1 254 ? 25.788 40.523 27.367 1.00 9.68 260 GLU B CA 1
ATOM 3292 C C . GLU B 1 254 ? 27.091 41.143 26.911 1.00 9.90 260 GLU B C 1
ATOM 3293 O O . GLU B 1 254 ? 27.784 40.617 26.051 1.00 10.46 260 GLU B O 1
ATOM 3299 N N . GLY B 1 255 ? 27.346 42.387 27.396 1.00 10.73 261 GLY B N 1
ATOM 3300 C CA . GLY B 1 255 ? 28.602 43.016 27.002 1.00 11.91 261 GLY B CA 1
ATOM 3301 C C . GLY B 1 255 ? 28.579 43.339 25.507 1.00 12.52 261 GLY B C 1
ATOM 3302 O O . GLY B 1 255 ? 27.515 43.653 24.963 1.00 12.46 261 GLY B O 1
ATOM 3303 N N A ASP B 1 256 ? 29.659 43.121 24.815 0.61 12.01 262 ASP B N 1
ATOM 3304 N N B ASP B 1 256 ? 29.714 43.069 24.848 0.39 13.38 262 ASP B N 1
ATOM 3305 C CA A ASP B 1 256 ? 29.585 43.453 23.369 0.61 11.33 262 ASP B CA 1
ATOM 3306 C CA B ASP B 1 256 ? 29.926 43.236 23.370 0.39 13.01 262 ASP B CA 1
ATOM 3307 C C A ASP B 1 256 ? 29.272 42.200 22.518 0.61 10.14 262 ASP B C 1
ATOM 3308 C C B ASP B 1 256 ? 29.165 42.204 22.528 0.39 11.09 262 ASP B C 1
ATOM 3309 O O A ASP B 1 256 ? 29.426 42.302 21.295 0.61 9.95 262 A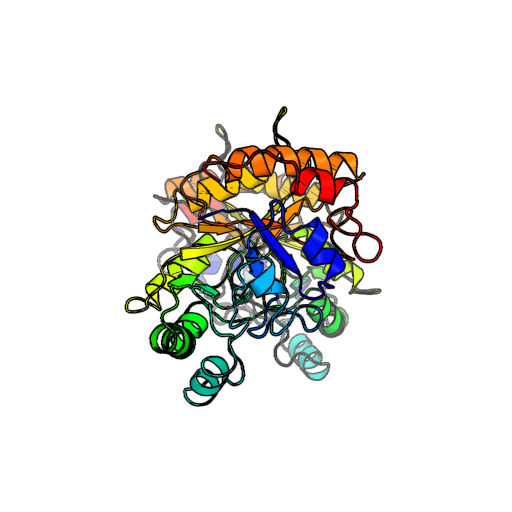SP B O 1
ATOM 3310 O O B ASP B 1 256 ? 28.971 42.418 21.325 0.39 10.75 262 ASP B O 1
ATOM 3319 N N . ASN B 1 257 ? 28.805 41.081 23.137 1.00 11.13 263 ASN B N 1
ATOM 3320 C CA . ASN B 1 257 ? 28.293 39.912 22.371 1.00 8.88 263 ASN B CA 1
ATOM 3321 C C . ASN B 1 257 ? 26.757 39.948 22.403 1.00 10.70 263 ASN B C 1
ATOM 3322 O O . ASN B 1 257 ? 26.106 39.507 23.410 1.00 9.67 263 ASN B O 1
ATOM 3327 N N . GLN B 1 258 ? 26.163 40.446 21.321 1.00 11.23 264 GLN B N 1
ATOM 3328 C CA . GLN B 1 258 ? 24.700 40.594 21.260 1.00 10.09 264 GLN B CA 1
ATOM 3329 C C . GLN B 1 258 ? 24.020 39.217 21.148 1.00 10.07 264 GLN B C 1
ATOM 3330 O O . GLN B 1 258 ? 22.795 39.145 21.390 1.00 10.40 264 GLN B O 1
ATOM 3336 N N . ALA B 1 259 ? 24.735 38.172 20.748 1.00 8.16 265 ALA B N 1
ATOM 3337 C CA . ALA B 1 259 ? 24.213 36.814 20.641 1.00 8.08 265 ALA B CA 1
ATOM 3338 C C . ALA B 1 259 ? 24.413 36.057 21.944 1.00 7.75 265 ALA B C 1
ATOM 3339 O O . ALA B 1 259 ? 24.139 34.811 21.925 1.00 8.83 265 ALA B O 1
ATOM 3341 N N . GLN B 1 260 ? 24.848 36.603 23.050 1.00 7.21 266 GLN B N 1
ATOM 3342 C CA . GLN B 1 260 ? 25.204 35.791 24.219 1.00 6.97 266 GLN B CA 1
ATOM 3343 C C . GLN B 1 260 ? 24.024 34.946 24.657 1.00 8.15 266 GLN B C 1
ATOM 3344 O O . GLN B 1 260 ? 24.295 33.804 25.153 1.00 9.15 266 GLN B O 1
ATOM 3350 N N . TRP B 1 261 ? 22.782 35.340 24.617 1.00 8.81 267 TRP B N 1
ATOM 3351 C CA . TRP B 1 261 ? 21.681 34.535 25.204 1.00 7.32 267 TRP B CA 1
ATOM 3352 C C . TRP B 1 261 ? 21.472 33.318 24.281 1.00 7.67 267 TRP B C 1
ATOM 3353 O O . TRP B 1 261 ? 21.082 32.229 24.794 1.00 9.00 267 TRP B O 1
ATOM 3364 N N . LEU B 1 262 ? 21.669 33.433 22.998 1.00 7.76 268 LEU B N 1
ATOM 3365 C CA . LEU B 1 262 ? 21.604 32.278 22.067 1.00 7.35 268 LEU B CA 1
ATOM 3366 C C . LEU B 1 262 ? 22.790 31.415 22.368 1.00 8.49 268 LEU B C 1
ATOM 3367 O O . LEU B 1 262 ? 22.594 30.146 22.440 1.00 8.37 268 LEU B O 1
ATOM 3372 N N . ILE B 1 263 ? 23.971 31.877 22.575 1.00 7.49 269 ILE B N 1
ATOM 3373 C CA . ILE B 1 263 ? 25.163 31.073 22.891 1.00 7.23 269 ILE B CA 1
ATOM 3374 C C . ILE B 1 263 ? 24.901 30.304 24.164 1.00 7.33 269 ILE B C 1
ATOM 3375 O O . ILE B 1 263 ? 25.204 29.099 24.238 1.00 8.81 269 ILE B O 1
ATOM 3380 N N . ASN B 1 264 ? 24.357 30.900 25.181 1.00 7.49 270 ASN B N 1
ATOM 3381 C CA . ASN B 1 264 ? 24.073 30.257 26.439 1.00 7.32 270 ASN B CA 1
ATOM 3382 C C . ASN B 1 264 ? 23.181 29.037 26.166 1.00 8.59 270 ASN B C 1
ATOM 3383 O O . ASN B 1 264 ? 23.429 27.926 26.757 1.00 8.86 270 ASN B O 1
ATOM 3388 N N . HIS B 1 265 ? 22.137 29.160 25.351 1.00 8.92 271 HIS B N 1
ATOM 3389 C CA . HIS B 1 265 ? 21.241 27.996 25.066 1.00 7.90 271 HIS B CA 1
ATOM 3390 C C . HIS B 1 265 ? 21.983 26.942 24.255 1.00 8.42 271 HIS B C 1
ATOM 3391 O O . HIS B 1 265 ? 21.795 25.728 24.576 1.00 8.42 271 HIS B O 1
ATOM 3398 N N . VAL B 1 266 ? 22.772 27.278 23.235 1.00 8.27 272 VAL B N 1
ATOM 3399 C CA . VAL B 1 266 ? 23.564 26.273 22.499 1.00 7.81 272 VAL B CA 1
ATOM 3400 C C . VAL B 1 266 ? 24.443 25.540 23.476 1.00 7.89 272 VAL B C 1
ATOM 3401 O O . VAL B 1 266 ? 24.525 24.232 23.388 1.00 8.87 272 VAL B O 1
ATOM 3405 N N . GLU B 1 267 ? 25.042 26.202 24.421 1.00 8.02 273 GLU B N 1
ATOM 3406 C CA . GLU B 1 267 ? 25.957 25.602 25.406 1.00 7.67 273 GLU B CA 1
ATOM 3407 C C . GLU B 1 267 ? 25.158 24.665 26.335 1.00 8.57 273 GLU B C 1
ATOM 3408 O O . GLU B 1 267 ? 25.674 23.517 26.646 1.00 9.20 273 GLU B O 1
ATOM 3414 N N . THR B 1 268 ? 23.912 24.935 26.647 1.00 8.02 274 THR B N 1
ATOM 3415 C CA . THR B 1 268 ? 23.088 23.988 27.417 1.00 7.93 274 THR B CA 1
ATOM 3416 C C . THR B 1 268 ? 22.808 22.753 26.556 1.00 9.33 274 THR B C 1
ATOM 3417 O O . THR B 1 268 ? 22.945 21.594 27.118 1.00 8.33 274 THR B O 1
ATOM 3421 N N . TYR B 1 269 ? 22.476 22.876 25.285 1.00 9.11 275 TYR B N 1
ATOM 3422 C CA . TYR B 1 269 ? 22.282 21.647 24.463 1.00 8.61 275 TYR B CA 1
ATOM 3423 C C . TYR B 1 269 ? 23.600 20.893 24.388 1.00 9.04 275 TYR B C 1
ATOM 3424 O O . TYR B 1 269 ? 23.597 19.621 24.445 1.00 9.08 275 TYR B O 1
ATOM 3433 N N . LYS B 1 270 ? 24.757 21.470 24.260 1.00 8.89 276 LYS B N 1
ATOM 3434 C CA . LYS B 1 270 ? 26.063 20.860 24.199 1.00 8.45 276 LYS B CA 1
ATOM 3435 C C . LYS B 1 270 ? 26.322 20.101 25.484 1.00 10.87 276 LYS B C 1
ATOM 3436 O O . LYS B 1 270 ? 26.903 18.958 25.434 1.00 12.49 276 LYS B O 1
ATOM 3442 N N . SER B 1 271 ? 25.846 20.568 26.607 1.00 10.85 277 SER B N 1
ATOM 3443 C CA . SER B 1 271 ? 26.037 19.991 27.929 1.00 9.33 277 SER B CA 1
ATOM 3444 C C . SER B 1 271 ? 25.105 18.765 28.051 1.00 10.20 277 SER B C 1
ATOM 3445 O O . SER B 1 271 ? 25.473 17.694 28.642 1.00 13.66 277 SER B O 1
ATOM 3448 N N . ARG B 1 272 ? 23.867 18.891 27.599 1.00 8.97 278 ARG B N 1
ATOM 3449 C CA . ARG B 1 272 ? 22.785 17.914 27.871 1.00 9.29 278 ARG B CA 1
ATOM 3450 C C . ARG B 1 272 ? 22.759 16.765 26.857 1.00 11.60 278 ARG B C 1
ATOM 3451 O O . ARG B 1 272 ? 22.255 15.644 27.258 1.00 14.82 278 ARG B O 1
ATOM 3459 N N . PHE B 1 273 ? 23.358 16.913 25.696 1.00 10.93 279 PHE B N 1
ATOM 3460 C CA . PHE B 1 273 ? 23.319 15.945 24.583 1.00 10.99 279 PHE B CA 1
ATOM 3461 C C . PHE B 1 273 ? 24.717 15.789 24.006 1.00 10.12 279 PHE B C 1
ATOM 3462 O O . PHE B 1 273 ? 25.509 16.716 24.096 1.00 11.18 279 PHE B O 1
ATOM 3470 N N . ASP B 1 274 ? 24.939 14.658 23.304 1.00 11.26 280 ASP B N 1
ATOM 3471 C CA . ASP B 1 274 ? 26.260 14.432 22.659 1.00 12.11 280 ASP B CA 1
ATOM 3472 C C . ASP B 1 274 ? 26.223 14.587 21.146 1.00 13.07 280 ASP B C 1
ATOM 3473 O O . ASP B 1 274 ? 27.277 14.829 20.550 1.00 14.27 280 ASP B O 1
ATOM 3478 N N . LYS B 1 275 ? 25.053 14.472 20.533 1.00 12.73 281 LYS B N 1
ATOM 3479 C CA . LYS B 1 275 ? 24.923 14.434 19.065 1.00 12.94 281 LYS B CA 1
ATOM 3480 C C . LYS B 1 275 ? 25.228 15.805 18.465 1.00 10.51 281 LYS B C 1
ATOM 3481 O O . LYS B 1 275 ? 25.054 16.846 19.114 1.00 11.79 281 LYS B O 1
ATOM 3487 N N . PRO B 1 276 ? 25.638 15.867 17.170 1.00 11.80 282 PRO B N 1
ATOM 3488 C CA . PRO B 1 276 ? 25.717 17.137 16.453 1.00 10.24 282 PRO B CA 1
ATOM 3489 C C . PRO B 1 276 ? 24.346 17.782 16.373 1.00 9.13 282 PRO B C 1
ATOM 3490 O O . PRO B 1 276 ? 23.330 17.196 16.330 1.00 11.11 282 PRO B O 1
ATOM 3494 N N . LEU B 1 277 ? 24.419 19.113 16.340 1.00 9.71 283 LEU B N 1
ATOM 3495 C CA . LEU B 1 277 ? 23.249 20.026 16.399 1.00 8.81 283 LEU B CA 1
ATOM 3496 C C . LEU B 1 277 ? 23.006 20.686 15.034 1.00 8.27 283 LEU B C 1
ATOM 3497 O O . LEU B 1 277 ? 23.956 21.241 14.435 1.00 9.85 283 LEU B O 1
ATOM 3502 N N . TRP B 1 278 ? 21.707 20.774 14.663 1.00 8.27 284 TRP B N 1
ATOM 3503 C CA . TRP B 1 278 ? 21.275 21.631 13.568 1.00 8.60 284 TRP B CA 1
ATOM 3504 C C . TRP B 1 278 ? 20.364 22.698 14.179 1.00 7.76 284 TRP B C 1
ATOM 3505 O O . TRP B 1 278 ? 19.301 22.413 14.744 1.00 9.68 284 TRP B O 1
ATOM 3516 N N . LEU B 1 279 ? 20.761 23.986 14.109 1.00 8.64 285 LEU B N 1
ATOM 3517 C CA . LEU B 1 279 ? 19.965 25.127 14.594 1.00 8.73 285 LEU B CA 1
ATOM 3518 C C . LEU B 1 279 ? 19.115 25.581 13.415 1.00 8.22 285 LEU B C 1
ATOM 3519 O O . LEU B 1 279 ? 19.537 26.439 12.624 1.00 9.08 285 LEU B O 1
ATOM 3524 N N . THR B 1 280 ? 17.928 25.026 13.286 1.00 8.44 286 THR B N 1
ATOM 3525 C CA . THR B 1 280 ? 17.127 25.194 12.053 1.00 8.10 286 THR B CA 1
ATOM 3526 C C . THR B 1 280 ? 16.194 26.425 12.018 1.00 7.60 286 THR B C 1
ATOM 3527 O O . THR B 1 280 ? 15.602 26.684 10.976 1.00 9.03 286 THR B O 1
ATOM 3531 N N . GLU B 1 281 ? 16.082 27.125 13.135 1.00 7.60 287 GLU B N 1
ATOM 3532 C CA . GLU B 1 281 ? 15.485 28.478 13.141 1.00 7.88 287 GLU B CA 1
ATOM 3533 C C . GLU B 1 281 ? 16.170 29.262 14.247 1.00 8.32 287 GLU B C 1
ATOM 3534 O O . GLU B 1 281 ? 16.318 28.780 15.363 1.00 8.12 287 GLU B O 1
ATOM 3540 N N . PHE B 1 282 ? 16.547 30.517 13.934 1.00 7.86 288 PHE B N 1
ATOM 3541 C CA . PHE B 1 282 ? 17.002 31.507 14.932 1.00 7.79 288 PHE B CA 1
ATOM 3542 C C . PHE B 1 282 ? 16.895 32.907 14.345 1.00 8.18 288 PHE B C 1
ATOM 3543 O O . PHE B 1 282 ? 16.958 33.127 13.136 1.00 8.02 288 PHE B O 1
ATOM 3551 N N . ALA B 1 283 ? 16.739 33.819 15.312 1.00 8.26 289 ALA B N 1
ATOM 3552 C CA . ALA B 1 283 ? 16.685 35.286 15.109 1.00 7.74 289 ALA B CA 1
ATOM 3553 C C . ALA B 1 283 ? 16.553 35.840 16.496 1.00 8.18 289 ALA B C 1
ATOM 3554 O O . ALA B 1 283 ? 16.255 35.114 17.463 1.00 8.49 289 ALA B O 1
ATOM 3556 N N . CYS B 1 284 ? 16.687 37.166 16.647 1.00 8.14 290 CYS B N 1
ATOM 3557 C CA . CYS B 1 284 ? 16.342 37.803 17.923 1.00 8.46 290 CYS B CA 1
ATOM 3558 C C . CYS B 1 284 ? 14.931 38.383 17.856 1.00 8.82 290 CYS B C 1
ATOM 3559 O O . CYS B 1 284 ? 14.470 38.729 16.730 1.00 9.29 290 CYS B O 1
ATOM 3562 N N . ASP B 1 285 ? 14.267 38.494 19.019 1.00 8.79 291 ASP B N 1
ATOM 3563 C CA . ASP B 1 285 ? 12.814 38.799 19.054 1.00 9.18 291 ASP B CA 1
ATOM 3564 C C . ASP B 1 285 ? 12.508 40.221 19.549 1.00 8.74 291 ASP B C 1
ATOM 3565 O O . ASP B 1 285 ? 11.288 40.478 19.705 1.00 11.28 291 ASP B O 1
ATOM 3570 N N . SER B 1 286 ? 13.487 41.043 19.856 1.00 9.14 292 SER B N 1
ATOM 3571 C CA . SER B 1 286 ? 13.273 42.376 20.502 1.00 9.23 292 SER B CA 1
ATOM 3572 C C . SER B 1 286 ? 13.655 43.530 19.596 1.00 10.21 292 SER B C 1
ATOM 3573 O O . SER B 1 286 ? 13.893 44.644 20.124 1.00 11.32 292 SER B O 1
ATOM 3576 N N . ALA B 1 287 ? 13.894 43.315 18.315 1.00 11.03 293 ALA B N 1
ATOM 3577 C CA . ALA B 1 287 ? 14.536 44.335 17.475 1.00 10.34 293 ALA B CA 1
ATOM 3578 C C . ALA B 1 287 ? 13.633 45.581 17.297 1.00 9.73 293 ALA B C 1
ATOM 3579 O O . ALA B 1 287 ? 12.560 45.468 16.712 1.00 11.28 293 ALA B O 1
ATOM 3581 N N . GLY B 1 288 ? 14.091 46.757 17.781 1.00 11.41 294 GLY B N 1
ATOM 3582 C CA . GLY B 1 288 ? 13.480 48.052 17.489 1.00 11.29 294 GLY B CA 1
ATOM 3583 C C . GLY B 1 288 ? 13.926 48.650 16.177 1.00 11.03 294 GLY B C 1
ATOM 3584 O O . GLY B 1 288 ? 13.401 49.668 15.754 1.00 12.18 294 GLY B O 1
ATOM 3585 N N . SER B 1 289 ? 14.959 48.061 15.586 1.00 10.77 295 SER B N 1
ATOM 3586 C CA . SER B 1 289 ? 15.565 48.565 14.338 1.00 11.66 295 SER B CA 1
ATOM 3587 C C . SER B 1 289 ? 16.211 47.364 13.639 1.00 9.85 295 SER B C 1
ATOM 3588 O O . SER B 1 289 ? 16.576 46.387 14.322 1.00 10.32 295 SER B O 1
ATOM 3591 N N . LEU B 1 290 ? 16.466 47.470 12.351 1.00 10.59 296 LEU B N 1
ATOM 3592 C CA . LEU B 1 290 ? 17.270 46.478 11.595 1.00 10.97 296 LEU B CA 1
ATOM 3593 C C . LEU B 1 290 ? 18.681 46.419 12.197 1.00 10.50 296 LEU B C 1
ATOM 3594 O O . LEU B 1 290 ? 19.150 45.248 12.382 1.00 11.70 296 LEU B O 1
ATOM 3599 N N . ALA B 1 291 ? 19.285 47.516 12.629 1.00 10.71 297 ALA B N 1
ATOM 3600 C CA . ALA B 1 291 ? 20.644 47.480 13.193 1.00 12.14 297 ALA B CA 1
ATOM 3601 C C . ALA B 1 291 ? 20.693 46.571 14.412 1.00 9.48 297 ALA B C 1
ATOM 3602 O O . ALA B 1 291 ? 21.694 45.885 14.583 1.00 9.85 297 ALA B O 1
ATOM 3604 N N . GLU B 1 292 ? 19.661 46.592 15.274 1.00 11.15 298 GLU B N 1
ATOM 3605 C CA . GLU B 1 292 ? 19.706 45.679 16.452 1.00 9.52 298 GLU B CA 1
ATOM 3606 C C . GLU B 1 292 ? 19.758 44.200 15.993 1.00 9.05 298 GLU B C 1
ATOM 3607 O O . GLU B 1 292 ? 20.458 43.409 16.638 1.00 9.30 298 GLU B O 1
ATOM 3613 N N . GLN B 1 293 ? 18.892 43.833 15.047 1.00 9.57 299 GLN B N 1
ATOM 3614 C CA . GLN B 1 293 ? 18.896 42.448 14.536 1.00 9.62 299 GLN B CA 1
ATOM 3615 C C . GLN B 1 293 ? 20.290 42.164 13.933 1.00 8.75 299 GLN B C 1
ATOM 3616 O O . GLN B 1 293 ? 20.810 41.009 14.117 1.00 9.59 299 GLN B O 1
ATOM 3622 N N . LYS B 1 294 ? 20.893 43.109 13.194 1.00 9.30 300 LYS B N 1
ATOM 3623 C CA . LYS B 1 294 ? 22.167 42.866 12.500 1.00 9.34 300 LYS B CA 1
ATOM 3624 C C . LYS B 1 294 ? 23.286 42.615 13.511 1.00 8.98 300 LYS B C 1
ATOM 3625 O O . LYS B 1 294 ? 24.142 41.739 13.291 1.00 9.49 300 LYS B O 1
ATOM 3631 N N . GLU B 1 295 ? 23.351 43.380 14.621 1.00 10.06 301 GLU B N 1
ATOM 3632 C CA . GLU B 1 295 ? 24.429 43.167 15.589 1.00 10.55 301 GLU B CA 1
ATOM 3633 C C . GLU B 1 295 ? 24.305 41.751 16.188 1.00 9.62 301 GLU B C 1
ATOM 3634 O O . GLU B 1 295 ? 25.314 41.100 16.447 1.00 9.23 301 GLU B O 1
ATOM 3640 N N . PHE B 1 296 ? 23.079 41.335 16.493 1.00 8.74 302 PHE B N 1
ATOM 3641 C CA . PHE B 1 296 ? 22.861 39.945 16.968 1.00 8.51 302 PHE B CA 1
ATOM 3642 C C . PHE B 1 296 ? 23.321 38.917 15.908 1.00 9.38 302 PHE B C 1
ATOM 3643 O O . PHE B 1 296 ? 24.034 37.960 16.261 1.00 8.82 302 PHE B O 1
ATOM 3651 N N . LEU B 1 297 ? 22.911 39.130 14.675 1.00 7.77 303 LEU B N 1
ATOM 3652 C CA . LEU B 1 297 ? 23.234 38.182 13.584 1.00 7.68 303 LEU B CA 1
ATOM 3653 C C . LEU B 1 297 ? 24.763 38.028 13.456 1.00 7.93 303 LEU B C 1
ATOM 3654 O O . LEU B 1 297 ? 25.249 36.861 13.365 1.00 9.33 303 LEU B O 1
ATOM 3659 N N A VAL B 1 298 ? 25.495 39.152 13.349 0.46 8.43 304 VAL B N 1
ATOM 3660 N N B VAL B 1 298 ? 25.544 39.117 13.441 0.54 8.33 304 VAL B N 1
ATOM 3661 C CA A VAL B 1 298 ? 26.978 39.137 13.204 0.46 8.66 304 VAL B CA 1
ATOM 3662 C CA B VAL B 1 298 ? 26.987 38.936 13.132 0.54 8.64 304 VAL B CA 1
ATOM 3663 C C A VAL B 1 298 ? 27.535 38.214 14.305 0.46 8.58 304 VAL B C 1
ATOM 3664 C C B VAL B 1 298 ? 27.667 38.241 14.331 0.54 8.75 304 VAL B C 1
ATOM 3665 O O A VAL B 1 298 ? 28.268 37.260 14.014 0.46 7.88 304 VAL B O 1
ATOM 3666 O O B VAL B 1 298 ? 28.662 37.514 14.140 0.54 7.86 304 VAL B O 1
ATOM 3673 N N . ASP B 1 299 ? 27.234 38.554 15.556 1.00 8.66 305 ASP B N 1
ATOM 3674 C CA . ASP B 1 299 ? 27.821 37.840 16.702 1.00 8.44 305 ASP B CA 1
ATOM 3675 C C . ASP B 1 299 ? 27.376 36.359 16.724 1.00 8.24 305 ASP B C 1
ATOM 3676 O O . ASP B 1 299 ? 28.180 35.502 17.088 1.00 9.14 305 ASP B O 1
ATOM 3681 N N . ALA B 1 300 ? 26.121 36.093 16.376 1.00 7.77 306 ALA B N 1
ATOM 3682 C CA . ALA B 1 300 ? 25.632 34.699 16.350 1.00 8.05 306 ALA B CA 1
ATOM 3683 C C . ALA B 1 300 ? 26.462 33.874 15.354 1.00 8.61 306 ALA B C 1
ATOM 3684 O O . ALA B 1 300 ? 26.864 32.748 15.654 1.00 9.21 306 ALA B O 1
ATOM 3686 N N . LEU B 1 301 ? 26.627 34.373 14.137 1.00 9.15 307 LEU B N 1
ATOM 3687 C CA . LEU B 1 301 ? 27.362 33.660 13.106 1.00 9.37 307 LEU B CA 1
ATOM 3688 C C . LEU B 1 301 ? 28.817 33.443 13.504 1.00 8.94 307 LEU B C 1
ATOM 3689 O O . LEU B 1 301 ? 29.325 32.341 13.224 1.00 9.86 307 LEU B O 1
ATOM 3694 N N . ALA B 1 302 ? 29.475 34.424 14.105 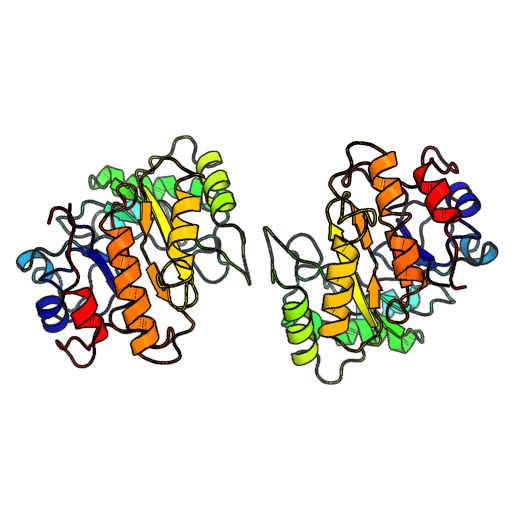1.00 9.41 308 ALA B N 1
ATOM 3695 C CA . ALA B 1 302 ? 30.882 34.205 14.545 1.00 9.61 308 ALA B CA 1
ATOM 3696 C C . ALA B 1 302 ? 30.992 33.007 15.501 1.00 9.38 308 ALA B C 1
ATOM 3697 O O . ALA B 1 302 ? 31.904 32.193 15.386 1.00 11.97 308 ALA B O 1
ATOM 3699 N N . TYR B 1 303 ? 30.007 32.874 16.366 1.00 8.56 309 TYR B N 1
ATOM 3700 C CA . TYR B 1 303 ? 29.960 31.763 17.318 1.00 8.19 309 TYR B CA 1
ATOM 3701 C C . TYR B 1 303 ? 29.673 30.448 16.529 1.00 8.23 309 TYR B C 1
ATOM 3702 O O . TYR B 1 303 ? 30.337 29.398 16.692 1.00 9.51 309 TYR B O 1
ATOM 3711 N N . LEU B 1 304 ? 28.568 30.437 15.765 1.00 8.19 310 LEU B N 1
ATOM 3712 C CA . LEU B 1 304 ? 28.072 29.192 15.132 1.00 8.27 310 LEU B CA 1
ATOM 3713 C C . LEU B 1 304 ? 29.092 28.632 14.145 1.00 8.80 310 LEU B C 1
ATOM 3714 O O . LEU B 1 304 ? 29.267 27.403 14.091 1.00 9.35 310 LEU B O 1
ATOM 3719 N N . GLU B 1 305 ? 29.750 29.496 13.389 1.00 9.73 311 GLU B N 1
ATOM 3720 C CA . GLU B 1 305 ? 30.758 29.005 12.395 1.00 9.16 311 GLU B CA 1
ATOM 3721 C C . GLU B 1 305 ? 31.922 28.310 13.094 1.00 9.34 311 GLU B C 1
ATOM 3722 O O . GLU B 1 305 ? 32.495 27.356 12.559 1.00 11.34 311 GLU B O 1
ATOM 3728 N N . ASN B 1 306 ? 32.293 28.768 14.290 1.00 10.36 312 ASN B N 1
ATOM 3729 C CA . ASN B 1 306 ? 33.491 28.242 15.000 1.00 10.78 312 ASN B CA 1
ATOM 3730 C C . ASN B 1 306 ? 33.192 27.151 16.053 1.00 8.93 312 ASN B C 1
ATOM 3731 O O . ASN B 1 306 ? 34.133 26.706 16.711 1.00 11.70 312 ASN B O 1
ATOM 3736 N N . GLU B 1 307 ? 31.914 26.852 16.254 1.00 8.81 313 GLU B N 1
ATOM 3737 C CA . GLU B 1 307 ? 31.495 25.828 17.222 1.00 8.67 313 GLU B CA 1
ATOM 3738 C C . GLU B 1 307 ? 31.348 24.466 16.507 1.00 8.19 313 GLU B C 1
ATOM 3739 O O . GLU B 1 307 ? 30.386 24.279 15.743 1.00 8.63 313 GLU B O 1
ATOM 3745 N N . PRO B 1 308 ? 32.255 23.469 16.742 1.00 10.55 314 PRO B N 1
ATOM 3746 C CA . PRO B 1 308 ? 32.149 22.231 15.980 1.00 10.99 314 PRO B CA 1
ATOM 3747 C C . PRO B 1 308 ? 30.863 21.443 16.209 1.00 10.03 314 PRO B C 1
ATOM 3748 O O . PRO B 1 308 ? 30.521 20.601 15.346 1.00 12.55 314 PRO B O 1
ATOM 3752 N N . ARG B 1 309 ? 30.218 21.580 17.357 1.00 9.48 315 ARG B N 1
ATOM 3753 C CA . ARG B 1 309 ? 28.974 20.832 17.635 1.00 10.00 315 ARG B CA 1
ATOM 3754 C C . ARG B 1 309 ? 27.810 21.346 16.777 1.00 10.03 315 ARG B C 1
ATOM 3755 O O . ARG B 1 309 ? 26.774 20.678 16.742 1.00 10.52 315 ARG B O 1
ATOM 3763 N N . ILE B 1 310 ? 27.930 22.536 16.194 1.00 8.95 316 ILE B N 1
ATOM 3764 C CA . ILE B 1 310 ? 26.896 23.051 15.274 1.00 9.00 316 ILE B CA 1
ATOM 3765 C C . ILE B 1 310 ? 27.281 22.565 13.873 1.00 8.53 316 ILE B C 1
ATOM 3766 O O . ILE B 1 310 ? 28.291 23.071 13.291 1.00 10.08 316 ILE B O 1
ATOM 3771 N N . ALA B 1 311 ? 26.526 21.647 13.327 1.00 8.98 317 ALA B N 1
ATOM 3772 C CA . ALA B 1 311 ? 26.763 21.139 11.961 1.00 9.59 317 ALA B CA 1
ATOM 3773 C C . ALA B 1 311 ? 26.212 22.098 10.906 1.00 8.86 317 ALA B C 1
ATOM 3774 O O . ALA B 1 311 ? 26.834 22.196 9.841 1.00 10.59 317 ALA B O 1
ATOM 3776 N N . LYS B 1 312 ? 25.052 22.658 11.185 1.00 8.99 318 LYS B N 1
ATOM 3777 C CA . LYS B 1 312 ? 24.279 23.477 10.240 1.00 8.98 318 LYS B CA 1
ATOM 3778 C C . LYS B 1 312 ? 23.480 24.504 11.039 1.00 8.88 318 LYS B C 1
ATOM 3779 O O . LYS B 1 312 ? 23.044 24.196 12.180 1.00 8.93 318 LYS B O 1
ATOM 3785 N N . TYR B 1 313 ? 23.178 25.589 10.361 1.00 8.18 319 TYR B N 1
ATOM 3786 C CA . TYR B 1 313 ? 22.234 26.550 10.962 1.00 8.11 319 TYR B CA 1
ATOM 3787 C C . TYR B 1 313 ? 21.418 27.211 9.839 1.00 8.15 319 TYR B C 1
ATOM 3788 O O . TYR B 1 313 ? 21.888 27.275 8.719 1.00 9.00 319 TYR B O 1
ATOM 3797 N N . ALA B 1 314 ? 20.217 27.657 10.175 1.00 7.56 320 ALA B N 1
ATOM 3798 C CA . ALA B 1 314 ? 19.324 28.313 9.201 1.00 8.75 320 ALA B CA 1
ATOM 3799 C C . ALA B 1 314 ? 18.676 29.520 9.867 1.00 8.66 320 ALA B C 1
ATOM 3800 O O . ALA B 1 314 ? 17.913 29.396 10.820 1.00 7.82 320 ALA B O 1
ATOM 3802 N N . TRP B 1 315 ? 18.915 30.706 9.278 1.00 8.69 321 TRP B N 1
ATOM 3803 C CA . TRP B 1 315 ? 18.298 31.981 9.718 1.00 8.73 321 TRP B CA 1
ATOM 3804 C C . TRP B 1 315 ? 16.792 31.914 9.462 1.00 7.66 321 TRP B C 1
ATOM 3805 O O . TRP B 1 315 ? 16.372 31.460 8.402 1.00 8.46 321 TRP B O 1
ATOM 3816 N N . PHE B 1 316 ? 16.011 32.490 10.379 1.00 8.32 322 PHE B N 1
ATOM 3817 C CA . PHE B 1 316 ? 14.586 32.774 10.173 1.00 8.80 322 PHE B CA 1
ATOM 3818 C C . PHE B 1 316 ? 14.474 34.286 9.927 1.00 8.21 322 PHE B C 1
ATOM 3819 O O . PHE B 1 316 ? 14.670 35.062 10.890 1.00 9.19 322 PHE B O 1
ATOM 3827 N N . SER B 1 317 ? 14.157 34.762 8.688 1.00 8.26 323 SER B N 1
ATOM 3828 C CA . SER B 1 317 ? 13.787 34.008 7.504 1.00 8.04 323 SER B CA 1
ATOM 3829 C C . SER B 1 317 ? 14.172 34.855 6.276 1.00 8.87 323 SER B C 1
ATOM 3830 O O . SER B 1 317 ? 14.721 35.987 6.415 1.00 10.67 323 SER B O 1
ATOM 3833 N N . GLY B 1 318 ? 13.853 34.384 5.080 1.00 10.37 324 GLY B N 1
ATOM 3834 C CA . GLY B 1 318 ? 14.006 35.195 3.865 1.00 10.06 324 GLY B CA 1
ATOM 3835 C C . GLY B 1 318 ? 13.158 36.446 3.969 1.00 10.32 324 GLY B C 1
ATOM 3836 O O . GLY B 1 318 ? 13.638 37.592 3.878 1.00 10.88 324 GLY B O 1
ATOM 3837 N N . ARG B 1 319 ? 11.861 36.220 4.213 1.00 10.92 325 ARG B N 1
ATOM 3838 C CA . ARG B 1 319 ? 10.894 37.278 4.529 1.00 11.12 325 ARG B CA 1
ATOM 3839 C C . ARG B 1 319 ? 9.945 36.701 5.594 1.00 12.31 325 ARG B C 1
ATOM 3840 O O . ARG B 1 319 ? 9.493 35.573 5.445 1.00 15.51 325 ARG B O 1
ATOM 3848 N N . ALA B 1 320 ? 9.636 37.458 6.622 1.00 12.07 326 ALA B N 1
ATOM 3849 C CA . ALA B 1 320 ? 8.624 37.078 7.615 1.00 13.96 326 ALA B CA 1
ATOM 3850 C C . ALA B 1 320 ? 8.042 38.315 8.262 1.00 12.30 326 ALA B C 1
ATOM 3851 O O . ALA B 1 320 ? 8.730 39.329 8.359 1.00 15.93 326 ALA B O 1
ATOM 3853 N N . ASP B 1 321 ? 6.815 38.194 8.738 1.00 12.78 327 ASP B N 1
ATOM 3854 C CA . ASP B 1 321 ? 6.086 39.309 9.398 1.00 18.45 327 ASP B CA 1
ATOM 3855 C C . ASP B 1 321 ? 6.074 39.150 10.932 1.00 17.10 327 ASP B C 1
ATOM 3856 O O . ASP B 1 321 ? 5.801 40.125 11.582 1.00 22.60 327 ASP B O 1
ATOM 3861 N N . ASN B 1 322 ? 6.388 37.993 11.485 1.00 15.45 328 ASN B N 1
ATOM 3862 C CA . ASN B 1 322 ? 6.032 37.633 12.890 1.00 15.08 328 ASN B CA 1
ATOM 3863 C C . ASN B 1 322 ? 7.201 37.869 13.862 1.00 16.51 328 ASN B C 1
ATOM 3864 O O . ASN B 1 322 ? 7.000 37.720 15.093 1.00 18.84 328 ASN B O 1
ATOM 3869 N N . VAL B 1 323 ? 8.373 38.161 13.326 1.00 10.17 329 VAL B N 1
ATOM 3870 C CA . VAL B 1 323 ? 9.580 38.509 14.102 1.00 10.25 329 VAL B CA 1
ATOM 3871 C C . VAL B 1 323 ? 10.127 39.817 13.572 1.00 9.92 329 VAL B C 1
ATOM 3872 O O . VAL B 1 323 ? 10.389 39.928 12.393 1.00 11.42 329 VAL B O 1
ATOM 3876 N N . ARG B 1 324 ? 10.249 40.806 14.453 1.00 9.87 330 ARG B N 1
ATOM 3877 C CA . ARG B 1 324 ? 10.598 42.165 14.017 1.00 9.59 330 ARG B CA 1
ATOM 3878 C C . ARG B 1 324 ? 11.968 42.153 13.300 1.00 8.77 330 ARG B C 1
ATOM 3879 O O . ARG B 1 324 ? 13.006 41.713 13.858 1.00 9.04 330 ARG B O 1
ATOM 3887 N N . HIS B 1 325 ? 12.018 42.752 12.122 1.00 8.78 331 HIS B N 1
ATOM 3888 C CA . HIS B 1 325 ? 13.284 42.987 11.382 1.00 9.23 331 HIS B CA 1
ATOM 3889 C C . HIS B 1 325 ? 14.032 41.676 11.087 1.00 9.39 331 HIS B C 1
ATOM 3890 O O . HIS B 1 325 ? 15.260 41.696 10.877 1.00 10.61 331 HIS B O 1
ATOM 3897 N N . ALA B 1 326 ? 13.340 40.525 11.017 1.00 10.00 332 ALA B N 1
ATOM 3898 C CA . ALA B 1 326 ? 14.001 39.244 10.730 1.00 10.92 332 ALA B CA 1
ATOM 3899 C C . ALA B 1 326 ? 14.266 38.996 9.235 1.00 8.95 332 ALA B C 1
ATOM 3900 O O . ALA B 1 326 ? 14.978 38.035 8.901 1.00 9.98 332 ALA B O 1
ATOM 3902 N N . SER B 1 327 ? 13.643 39.745 8.343 1.00 9.99 333 SER B N 1
ATOM 3903 C CA . SER B 1 327 ? 13.742 39.473 6.898 1.00 9.83 333 SER B CA 1
ATOM 3904 C C . SER B 1 327 ? 15.161 39.771 6.362 1.00 9.67 333 SER B C 1
ATOM 3905 O O . SER B 1 327 ? 15.653 40.883 6.610 1.00 10.52 333 SER B O 1
ATOM 3908 N N . LEU B 1 328 ? 15.699 38.882 5.540 1.00 9.56 334 LEU B N 1
ATOM 3909 C CA . LEU B 1 328 ? 16.988 39.130 4.805 1.00 9.90 334 LEU B CA 1
ATOM 3910 C C . LEU B 1 328 ? 16.775 39.841 3.464 1.00 9.72 334 LEU B C 1
ATOM 3911 O O . LEU B 1 328 ? 17.689 40.428 2.949 1.00 11.16 334 LEU B O 1
ATOM 3916 N N . LEU B 1 329 ? 15.570 39.660 2.914 1.00 9.45 335 LEU B N 1
ATOM 3917 C CA . LEU B 1 329 ? 15.221 40.114 1.568 1.00 11.24 335 LEU B CA 1
ATOM 3918 C C . LEU B 1 329 ? 14.189 41.233 1.625 1.00 11.81 335 LEU B C 1
ATOM 3919 O O . LEU B 1 329 ? 13.283 41.176 2.472 1.00 12.86 335 LEU B O 1
ATOM 3924 N N . GLY B 1 330 ? 14.302 42.148 0.698 1.00 12.79 336 GLY B N 1
ATOM 3925 C CA . GLY B 1 330 ? 13.350 43.232 0.449 1.00 13.06 336 GLY B CA 1
ATOM 3926 C C . GLY B 1 330 ? 12.514 42.881 -0.756 1.00 13.48 336 GLY B C 1
ATOM 3927 O O . GLY B 1 330 ? 11.861 41.835 -0.742 1.00 16.80 336 GLY B O 1
ATOM 3928 N N . ASP B 1 331 ? 12.545 43.735 -1.774 1.00 14.43 337 ASP B N 1
ATOM 3929 C CA . ASP B 1 331 ? 11.798 43.449 -3.017 1.00 16.30 337 ASP B CA 1
ATOM 3930 C C . ASP B 1 331 ? 12.376 42.194 -3.668 1.00 15.72 337 ASP B C 1
ATOM 3931 O O . ASP B 1 331 ? 13.429 41.725 -3.257 1.00 14.58 337 ASP B O 1
ATOM 3936 N N . ASP B 1 332 ? 11.712 41.676 -4.693 1.00 16.03 338 ASP B N 1
ATOM 3937 C CA . ASP B 1 332 ? 12.181 40.490 -5.439 1.00 15.73 338 ASP B CA 1
ATOM 3938 C C . ASP B 1 332 ? 13.651 40.640 -5.829 1.00 15.02 338 ASP B C 1
ATOM 3939 O O . ASP B 1 332 ? 14.004 41.674 -6.439 1.00 18.57 338 ASP B O 1
ATOM 3944 N N . GLY B 1 333 ? 14.457 39.644 -5.466 1.00 13.95 339 GLY B N 1
ATOM 3945 C CA . GLY B 1 333 ? 15.869 39.545 -5.837 1.00 15.43 339 GLY B CA 1
ATOM 3946 C C . GLY B 1 333 ? 16.760 40.592 -5.182 1.00 14.24 339 GLY B C 1
ATOM 3947 O O . GLY B 1 333 ? 17.822 40.837 -5.731 1.00 16.30 339 GLY B O 1
ATOM 3948 N N . GLU B 1 334 ? 16.356 41.226 -4.078 1.00 14.12 340 GLU B N 1
ATOM 3949 C CA . GLU B 1 334 ? 17.137 42.287 -3.405 1.00 16.57 340 GLU B CA 1
ATOM 3950 C C . GLU B 1 334 ? 17.412 41.869 -1.952 1.00 13.67 340 GLU B C 1
ATOM 3951 O O . GLU B 1 334 ? 16.478 41.695 -1.194 1.00 16.65 340 GLU B O 1
ATOM 3957 N N . LEU B 1 335 ? 18.680 41.833 -1.578 1.00 11.88 341 LEU B N 1
ATOM 3958 C CA . LEU B 1 335 ? 19.088 41.791 -0.148 1.00 13.10 341 LEU B CA 1
ATOM 3959 C C . LEU B 1 335 ? 18.726 43.147 0.454 1.00 11.88 341 LEU B C 1
ATOM 3960 O O . LEU B 1 335 ? 18.828 44.202 -0.200 1.00 13.64 341 LEU B O 1
ATOM 3965 N N . ASN B 1 336 ? 18.376 43.143 1.739 1.00 11.50 342 ASN B N 1
ATOM 3966 C CA . ASN B 1 336 ? 18.396 44.387 2.550 1.00 11.61 342 ASN B CA 1
ATOM 3967 C C . ASN B 1 336 ? 19.692 44.416 3.379 1.00 11.55 342 ASN B C 1
ATOM 3968 O O . ASN B 1 336 ? 20.550 43.546 3.162 1.00 11.61 342 ASN B O 1
ATOM 3973 N N . GLU B 1 337 ? 19.868 45.391 4.292 1.00 11.52 343 GLU B N 1
ATOM 3974 C CA . GLU B 1 337 ? 21.129 45.494 5.037 1.00 13.15 343 GLU B CA 1
ATOM 3975 C C . GLU B 1 337 ? 21.374 44.188 5.828 1.00 10.53 343 GLU B C 1
ATOM 3976 O O . GLU B 1 337 ? 22.530 43.865 6.058 1.00 11.20 343 GLU B O 1
ATOM 3982 N N . LEU B 1 338 ? 20.297 43.596 6.331 1.00 10.84 344 LEU B N 1
ATOM 3983 C CA . L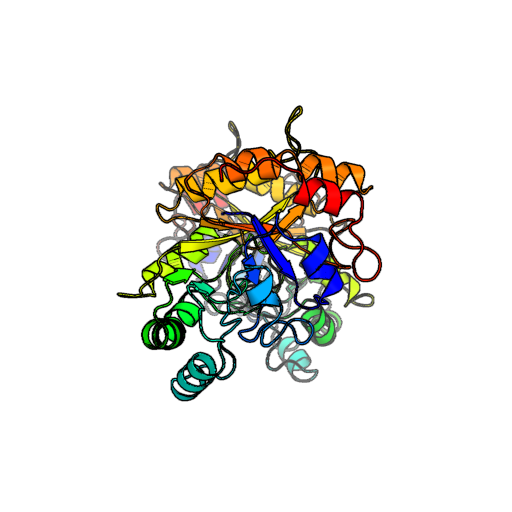EU B 1 338 ? 20.469 42.362 7.107 1.00 9.60 344 LEU B CA 1
ATOM 3984 C C . LEU B 1 338 ? 20.933 41.197 6.200 1.00 10.30 344 LEU B C 1
ATOM 3985 O O . LEU B 1 338 ? 21.907 40.485 6.545 1.00 10.37 344 LEU B O 1
ATOM 3990 N N . GLY B 1 339 ? 20.305 41.068 5.048 1.00 10.18 345 GLY B N 1
ATOM 3991 C CA . GLY B 1 339 ? 20.803 40.145 3.991 1.00 11.24 345 GLY B CA 1
ATOM 3992 C C . GLY B 1 339 ? 22.287 40.362 3.649 1.00 11.84 345 GLY B C 1
ATOM 3993 O O . GLY B 1 339 ? 23.058 39.384 3.471 1.00 11.37 345 GLY B O 1
ATOM 3994 N N . GLN B 1 340 ? 22.678 41.653 3.486 1.00 12.31 346 GLN B N 1
ATOM 3995 C CA . GLN B 1 340 ? 24.117 41.893 3.183 1.00 11.12 346 GLN B CA 1
ATOM 3996 C C . GLN B 1 340 ? 25.038 41.377 4.288 1.00 10.61 346 GLN B C 1
ATOM 3997 O O . GLN B 1 340 ? 26.133 40.836 3.974 1.00 10.44 346 GLN B O 1
ATOM 4003 N N . ALA B 1 341 ? 24.630 41.522 5.546 1.00 11.55 347 ALA B N 1
ATOM 4004 C CA . ALA B 1 341 ? 25.434 41.010 6.669 1.00 10.30 347 ALA B CA 1
ATOM 4005 C C . ALA B 1 341 ? 25.460 39.463 6.639 1.00 10.51 347 ALA B C 1
ATOM 4006 O O . ALA B 1 341 ? 26.513 38.882 6.878 1.00 10.26 347 ALA B O 1
ATOM 4008 N N . TYR B 1 342 ? 24.306 38.836 6.350 1.00 10.80 348 TYR B N 1
ATOM 4009 C CA . TYR B 1 342 ? 24.247 37.347 6.350 1.00 10.57 348 TYR B CA 1
ATOM 4010 C C . TYR B 1 342 ? 25.170 36.774 5.265 1.00 9.55 348 TYR B C 1
ATOM 4011 O O . TYR B 1 342 ? 25.832 35.752 5.524 1.00 10.68 348 TYR B O 1
ATOM 4020 N N . VAL B 1 343 ? 25.182 37.395 4.082 1.00 9.95 349 VAL B N 1
ATOM 4021 C CA . VAL B 1 343 ? 25.987 36.813 2.974 1.00 11.62 349 VAL B CA 1
ATOM 4022 C C . VAL B 1 343 ? 27.476 37.139 3.174 1.00 11.00 349 VAL B C 1
ATOM 4023 O O . VAL B 1 343 ? 28.348 36.361 2.735 1.00 14.43 349 VAL B O 1
ATOM 4027 N N . SER B 1 344 ? 27.808 38.220 3.832 1.00 11.40 350 SER B N 1
ATOM 4028 C CA . SER B 1 344 ? 29.197 38.668 4.040 1.00 11.74 350 SER B CA 1
ATOM 4029 C C . SER B 1 344 ? 29.943 37.996 5.187 1.00 11.58 350 SER B C 1
ATOM 4030 O O . SER B 1 344 ? 31.174 38.129 5.200 1.00 12.87 350 SER B O 1
ATOM 4033 N N . ALA B 1 345 ? 29.225 37.505 6.176 1.00 9.93 351 ALA B N 1
ATOM 4034 C CA . ALA B 1 345 ? 29.871 37.006 7.394 1.00 10.73 351 ALA B CA 1
ATOM 4035 C C . ALA B 1 345 ? 30.886 35.924 7.037 1.00 10.25 351 ALA B C 1
ATOM 4036 O O . ALA B 1 345 ? 30.634 35.047 6.206 1.00 10.86 351 ALA B O 1
ATOM 4038 N N . PRO B 1 346 ? 32.083 35.929 7.668 1.00 10.65 352 PRO B N 1
ATOM 4039 C CA . PRO B 1 346 ? 33.057 34.868 7.404 1.00 12.36 352 PRO B CA 1
ATOM 4040 C C . PRO B 1 346 ? 32.549 33.440 7.597 1.00 12.03 352 PRO B C 1
ATOM 4041 O O . PRO B 1 346 ? 31.681 33.199 8.474 1.00 11.61 352 PRO B O 1
ATOM 4045 N N . GLN B 1 347 ? 33.059 32.513 6.798 1.00 12.88 353 GLN B N 1
ATOM 4046 C CA . GLN B 1 347 ? 32.687 31.072 6.999 1.00 16.38 353 GLN B CA 1
ATOM 4047 C C . GLN B 1 347 ? 33.888 30.188 7.345 1.00 28.42 353 GLN B C 1
ATOM 4048 O O . GLN B 1 347 ? 34.877 30.369 6.670 1.00 37.59 353 GLN B O 1
ATOM 4054 N N . HIS B 1 348 ? 33.744 29.284 8.367 1.00 27.89 354 HIS B N 1
ATOM 4055 C CA . HIS B 1 348 ? 34.760 28.274 8.819 1.00 33.90 354 HIS B CA 1
ATOM 4056 C C . HIS B 1 348 ? 35.230 27.525 7.564 1.00 32.96 354 HIS B C 1
ATOM 4057 O O . HIS B 1 348 ? 36.456 27.451 7.334 1.00 39.66 354 HIS B O 1
ATOM 4064 N N . ALA B 1 349 ? 34.247 27.114 6.755 1.00 36.19 355 ALA B N 1
ATOM 4065 C CA . ALA B 1 349 ? 34.302 26.862 5.290 1.00 52.66 355 ALA B CA 1
ATOM 4066 C C . ALA B 1 349 ? 34.829 28.106 4.559 1.00 46.90 355 ALA B C 1
ATOM 4067 O O . ALA B 1 349 ? 35.181 27.956 3.379 1.00 57.77 355 ALA B O 1
#

Secondary structure (DSSP, 8-state):
---EEEE-S---HHHHHHHTTT--EEE-SSSS--GGGTTTHHHHHTPEE--B---STT-SHHHHHHHHHHSPTT--EEE--B-TTBTTTT---HHHHHHHHHHHHHHHHHHT-EEEPPBB----EEES-S-HHHHHHHHHHHTTT----BEEEEEEE-S--BTTBTTHHHHHHHHHHHHH--S-EEEEEEEES--SSHHHHHHHHHHHHHHHHH-TTEEEEEES-SS-SSSTT---B-STT-B-HHHHHHHHS--S--/--EEEE-S---HHHHHHHTTT--EEE-SSSS--GGGTTTHHHHTTPEE--B----TT-SHHHHHHHHHHSPTT--EEE--B-TTBTTTT---HHHHHHHHHHHHHHHHHHT-EEEPPBB----SSEEES-HHHHHHHHHHHSTT----BEEEEEEE-S--BTTBTTHHHHHHHHHHHHH--S-EEEEEEEES--SSHHHHHHHHHHHHHHHHH-TTEEEEEEE-SS-SSSTT--SB-STT-B-HHHHHHHHS----

Foldseek 3Di:
DFFAAAADQAAALLNDVQLPPLHQEYEHLAQAHHPRCPDPNCVVRNRYYEGEPAAPPPFDQVVLVVSLVRRDPPYAAYEYHEACFACVGNVAQLLRSLVRVVSVVSSCVVNVHAYEYHEHDADDPRGNDRDRLVRVVSNCVNNVVHHHQEYHYEDEAAQCADDQQSQPVVVVVVVVCVVSDPHAYEHEEYFYQHDPDLVSRQSNLLSVCVVLQPPVSHRHYHYPHCDDDRRPNRHQDDPRNHGDPSVVSSSPRDHHPD/DFAAFADQAAALLLVVLLPPLHQEYEDLAQAHHPRCPDPNCVVRNHAYEGEPAADVPQDQVVLVVSLVRHDPPHAAYEYHEACFECVGRVAQLLRSLVRLVSVVSSCVSRNHAYEYHEHDQDDDRGNDRDRLVRVVSNVVNNVPGHHQEYHYEDEEAQCADDQQSQNVVVVVVVVCVVSDPHAYEHEEYWYAHDPDLVSRQSNVLSVQVCLQPDVSHRHYHYPHCDDDRGPNRHQADPRSHGDPSVVSSSPRDHVD

Solvent-accessible surface area: 20810 Å² total; per-residue (Å²): 107,41,26,0,0,0,0,15,14,182,6,29,100,34,1,4,59,45,2,30,100,9,5,28,1,1,0,15,60,61,33,48,5,5,126,23,0,101,85,84,65,6,90,113,60,53,8,88,10,2,0,4,10,102,13,16,57,148,24,75,88,64,5,4,38,140,22,10,102,92,5,19,127,42,5,154,44,0,4,1,0,5,20,0,0,37,22,84,66,12,64,19,35,12,64,88,0,6,75,43,0,77,44,0,37,47,1,0,90,77,70,56,3,27,0,2,2,0,4,0,19,83,6,36,37,82,5,66,22,13,53,0,15,91,3,0,60,49,0,47,82,54,7,109,78,37,74,9,50,46,1,0,0,0,2,54,11,17,1,118,11,115,68,140,49,32,0,40,105,0,16,70,52,0,69,52,2,49,101,106,21,136,74,52,0,0,0,2,14,0,0,0,86,64,5,63,46,59,59,44,0,69,98,0,0,74,33,0,2,60,37,0,5,100,15,120,53,1,30,16,0,0,0,44,4,0,81,22,152,137,28,168,72,0,25,0,7,41,104,96,15,98,39,52,96,0,0,89,14,0,18,78,17,120,59,99,93,83,88,23,0,0,0,0,13,19,180,7,32,101,38,2,4,62,55,3,19,136,11,7,35,7,0,0,14,59,58,33,53,7,6,131,24,0,106,97,88,62,8,105,104,54,54,7,58,9,3,0,3,8,100,14,17,72,139,15,72,85,64,8,4,45,130,23,8,92,90,5,24,142,55,15,133,18,0,3,0,0,5,16,0,0,42,13,88,63,12,65,20,34,12,65,87,0,7,78,35,0,74,43,0,36,50,0,0,97,71,57,69,2,28,0,1,1,1,4,0,18,87,10,60,20,82,3,46,18,37,56,0,18,97,2,0,58,58,0,58,86,47,9,104,86,34,75,10,51,43,0,0,0,0,2,57,11,17,1,127,9,100,74,138,46,31,0,48,86,0,19,71,51,0,66,54,1,55,97,103,17,134,72,53,0,1,0,2,14,0,0,0,72,62,2,66,42,41,56,54,0,60,90,0,0,66,30,0,1,61,37,0,5,97,16,120,53,1,26,25,0,0,0,22,3,0,73,25,152,115,17,159,87,1,27,0,5,34,108,102,14,98,34,41,89,0,0,97,14,0,33,84,14,119,60,141,87

Radius of gyration: 28.23 Å; Cα contacts (8 Å, |Δi|>4): 1156; chains: 2; bounding box: 66×47×79 Å

InterPro domains:
  IPR017853 Glycoside hydrolase superfamily [SSF51445] (172-328)
  IPR024655 Asl1-like, glycosyl hydrolase catalytic domain [PF11790] (103-348)
  IPR053183 Alkali-sensitive linkage protein [PTHR34154] (51-353)

Nearest PDB structures (foldseek):
  6uax-assembly2_B  TM=1.000E+00  e=5.309E-53  Sorangium cellulosum So ce56
  8j3y-assembly2_B  TM=8.522E-01  e=2.048E-26  Saccharophagus degradans 2-40
  8j3x-assembly1_A  TM=8.675E-01  e=7.342E-26  Saccharophagus degradans 2-40
  6uav-assembly1_A  TM=8.497E-01  e=3.620E-23  Pseudomonas viridiflava
  5hnn-assembly2_B  TM=6.345E-01  e=4.644E-06  Xanthomonas citri pv. citri str. 306